Protein AF-K2MTG8-F1 (afdb_monomer_lite)

pLDDT: mean 71.42, std 20.57, range [23.36, 95.5]

Radius of gyration: 28.72 Å; chains: 1; bounding box: 72×70×74 Å

Sequence (415 aa):
MRKWQQPMRSLLEKTDEVSDVPDGKNIKYILRGTRTLRLIVNLASEGDRHGVARARGAHIEDLPVTLDLKVLSFAVTTEERFLEMAEALKELTDVGLNTKWAVDEKLLILVIDLSEGPKMSGEHAPGQAFVLASIRANSQLGKSGFHVSMKLHSIGGKIWPSLPSPRGASEATEDVSSAVNVARMLDYSPSISPPRMTDIHGMHSEMIRLDEFITLDVTNAPLVRLRLNLEGKDGQLLGFTGDILSGIGISLKVQVYKKTDSPPALRHPGKMENIHVYKEELPTGEDFLVVEFDASKGNLDVSGKPRRNISNATRLCVNRRYVVDFTATGPIDMLPTFMEVYQSVVNYLGMTRNLLLSLNMPAVRDAVGREFPRCKMSRELKNLIWEAVRLYIVRNYVPHEIYEVSKPPVTLRVE

Organism: NCBI:txid85056

Foldseek 3Di:
DDDDDDDDDDPPPDPPFWADFVVKDQWIWGCDFVFKIKIKGQQPDDDPPQWRIFDDQTDDPPFQKGKGKTKGFPDDADQVNLVVLQVVFVDFDDAWAQWTWGRHRRMIMIMGGCPCVQVVLAVDDAFDKDWRIWGPFQCDSPPHRMGMTMTMIGGHPDDGDDGPDPDDDDDDFDDDDDDDDDDDPPPDDPPPDPDPPPPPDDDDPDFDDPDPFWTWDCNPPVKIKIKGQCPPVEQHKDWDWDADDPAKTKTKIKGFHHPVDFDPDDPDDKDWDQWDWAWDQDPVRGIIIMIIGRLVAFDPDPPDDQKTWRTWIAQDQYPRGMGMTMTIIHHSADADDLVLLLVQLCVVQVPDPPCVVPPDLSVLLVSSCVVRVSHRSDPVNSVSNVVSNVVVCCVPPPPCVVVPPDDDDPPPDDD

Secondary structure (DSSP, 8-state):
----PPP-------GGG-EEPTT-BS-EEEESSTTEEEEEEETT---GGGEEEEEEEEE-TTSSEEEEEEEEE-SPPPHHHHHHHHHHT-S-EEEETTEEEEEETTEEEEEEE-TTHHHHHHHSPTT-EEEEEEEEEEEE-TTSSEEEEEEEEEETTPPPPP---SS---------PPP-------------PPPPS--S-S----PEE-SSSEEEE-TTTTEEEEEEE-TT-TTPEEEEEEEETTTEEEEEEEEEPPTT-PPPPPSSPPPEES-EEEEEE-TTS-EEEEEEEETT-----TT--S--EEEEEEEEEETTTEEEEEEEE--SS-PP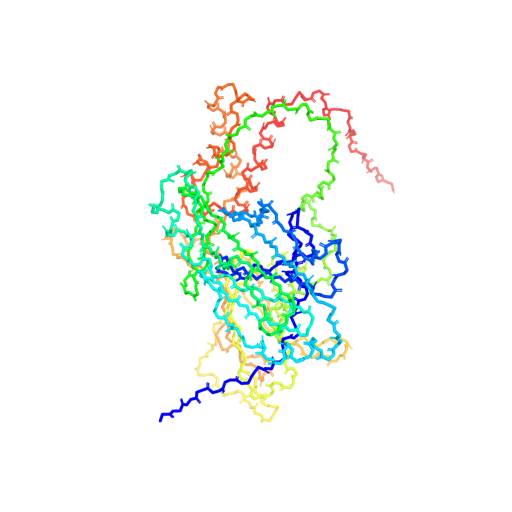PHHHHHHHHHHHHHT-TTHHHH--HHHHHHHHHHH-TTS---HHHHHHHHHHHHHHHHHHHS-GGGTSSS---------

Structure (mmCIF, N/CA/C/O backbone):
data_AF-K2MTG8-F1
#
_entry.id   AF-K2MTG8-F1
#
loop_
_atom_site.group_PDB
_atom_site.id
_atom_site.type_symbol
_atom_site.label_atom_id
_atom_site.label_alt_id
_atom_site.label_comp_id
_atom_site.label_asym_id
_atom_site.label_entity_id
_atom_site.label_seq_id
_atom_site.pdbx_PDB_ins_code
_atom_site.Cartn_x
_atom_site.Cartn_y
_atom_site.Cartn_z
_atom_site.occupancy
_atom_site.B_iso_or_equiv
_atom_site.auth_seq_id
_atom_site.auth_comp_id
_atom_site.auth_asym_id
_atom_site.auth_atom_id
_atom_site.pdbx_PDB_model_num
ATOM 1 N N . MET A 1 1 ? -25.142 -25.926 15.031 1.00 32.97 1 MET A N 1
ATOM 2 C CA . MET A 1 1 ? -24.680 -25.298 13.773 1.00 32.97 1 MET A CA 1
ATOM 3 C C . MET A 1 1 ? -25.005 -23.811 13.829 1.00 32.97 1 MET A C 1
ATOM 5 O O . MET A 1 1 ? -26.163 -23.448 13.686 1.00 32.97 1 MET A O 1
ATOM 9 N N . ARG A 1 2 ? -24.028 -22.962 14.174 1.00 27.69 2 ARG A N 1
ATOM 10 C CA . ARG A 1 2 ? -24.230 -21.512 14.335 1.00 27.69 2 ARG A CA 1
ATOM 11 C C . ARG A 1 2 ? -23.823 -20.802 13.045 1.00 27.69 2 ARG A C 1
ATOM 13 O O . ARG A 1 2 ? -22.655 -20.844 12.671 1.00 27.69 2 ARG A O 1
ATOM 20 N N . LYS A 1 3 ? -24.803 -20.190 12.376 1.00 27.88 3 LYS A N 1
ATOM 21 C CA . LYS A 1 3 ? -24.599 -19.227 11.290 1.00 27.88 3 LYS A CA 1
ATOM 22 C C . LYS A 1 3 ? -24.021 -17.952 11.904 1.00 27.88 3 LYS A C 1
ATOM 24 O O . LYS A 1 3 ? -24.641 -17.369 12.788 1.00 27.88 3 LYS A O 1
ATOM 29 N N . TRP A 1 4 ? -22.833 -17.553 11.466 1.00 26.19 4 TRP A N 1
ATOM 30 C CA . TRP A 1 4 ? -22.267 -16.249 11.789 1.00 26.19 4 TRP A CA 1
ATOM 31 C C . TRP A 1 4 ? -22.935 -15.207 10.892 1.00 26.19 4 TRP A C 1
ATOM 33 O O . TRP A 1 4 ? -22.625 -15.110 9.711 1.00 26.19 4 TRP A O 1
ATOM 43 N N . GLN A 1 5 ? -23.887 -14.464 11.452 1.00 29.64 5 GLN A N 1
ATOM 44 C CA . GLN A 1 5 ? -24.275 -13.154 10.940 1.00 29.64 5 GLN A CA 1
ATOM 45 C C . GLN A 1 5 ? -23.275 -12.140 11.503 1.00 29.64 5 GLN A C 1
ATOM 47 O O . GLN A 1 5 ? -23.183 -11.982 12.720 1.00 29.64 5 GLN A O 1
ATOM 52 N N . GLN A 1 6 ? -22.518 -11.470 10.637 1.00 28.89 6 GLN A N 1
ATOM 53 C CA . GLN A 1 6 ? -21.844 -10.224 10.998 1.00 28.89 6 GLN A CA 1
ATOM 54 C C . GLN A 1 6 ? -22.704 -9.054 10.502 1.00 28.89 6 GLN A C 1
ATOM 56 O O . GLN A 1 6 ? -22.986 -8.990 9.306 1.00 28.89 6 GLN A O 1
ATOM 61 N N . PRO A 1 7 ? -23.135 -8.132 11.382 1.00 28.75 7 PRO A N 1
ATOM 62 C CA . PRO A 1 7 ? -23.781 -6.897 10.964 1.00 28.75 7 PRO A CA 1
ATOM 63 C C . PRO A 1 7 ? -22.718 -5.914 10.457 1.00 28.75 7 PRO A C 1
ATOM 65 O O . PRO A 1 7 ? -21.753 -5.625 11.167 1.00 28.75 7 PRO A O 1
ATOM 68 N N . MET A 1 8 ? -22.909 -5.374 9.250 1.00 30.92 8 MET A N 1
ATOM 69 C CA . MET A 1 8 ? -22.117 -4.250 8.748 1.00 30.92 8 MET A CA 1
ATOM 70 C C . MET A 1 8 ? -22.361 -3.019 9.627 1.00 30.92 8 MET A C 1
ATOM 72 O O . MET A 1 8 ? -23.457 -2.460 9.642 1.00 30.92 8 MET A O 1
ATOM 76 N N . ARG A 1 9 ? -21.327 -2.576 10.343 1.00 28.61 9 ARG A N 1
ATOM 77 C CA . ARG A 1 9 ? -21.259 -1.219 10.890 1.00 28.61 9 ARG A CA 1
ATOM 78 C C . ARG A 1 9 ? -20.528 -0.321 9.891 1.00 28.61 9 ARG A C 1
ATOM 80 O O . ARG A 1 9 ? -19.375 -0.580 9.569 1.00 28.61 9 ARG A O 1
ATOM 87 N N . SER A 1 10 ? -21.258 0.690 9.418 1.00 32.44 10 SER A N 1
ATOM 88 C CA . SER A 1 10 ? -20.819 1.983 8.866 1.00 32.44 10 SER A CA 1
ATOM 89 C C . SER A 1 10 ? -19.457 2.023 8.157 1.00 32.44 10 SER A C 1
ATOM 91 O O . SER A 1 10 ? -18.446 2.413 8.741 1.00 32.44 10 SER A O 1
ATOM 93 N N . LEU A 1 11 ? -19.462 1.723 6.859 1.00 33.94 11 LEU A N 1
ATOM 94 C CA . LEU A 1 11 ? -18.416 2.134 5.924 1.00 33.94 11 LEU A CA 1
ATOM 95 C C . LEU A 1 11 ? -18.686 3.583 5.488 1.00 33.94 11 LEU A C 1
ATOM 97 O O . LEU A 1 11 ? -19.165 3.842 4.393 1.00 33.94 11 LEU A O 1
ATOM 101 N N . LEU A 1 12 ? -18.365 4.541 6.360 1.00 34.72 12 LEU A N 1
ATOM 102 C CA . LEU A 1 12 ? -17.874 5.829 5.871 1.00 34.72 12 LEU A CA 1
ATOM 103 C C . LEU A 1 12 ? -16.455 5.549 5.363 1.00 34.72 12 LEU A C 1
ATOM 105 O O . LEU A 1 12 ? -15.483 5.566 6.119 1.00 34.72 12 LEU A O 1
ATOM 109 N N . GLU A 1 13 ? -16.375 5.128 4.101 1.00 39.09 13 GLU A N 1
ATOM 110 C CA . GLU A 1 13 ? -15.121 4.905 3.392 1.00 39.09 13 GLU A CA 1
ATOM 111 C C . GLU A 1 13 ? -14.328 6.212 3.381 1.00 39.09 13 GLU A C 1
ATOM 113 O O . GLU A 1 13 ? -14.810 7.237 2.903 1.00 39.09 13 GLU A O 1
ATOM 118 N N . LYS A 1 14 ? -13.107 6.172 3.929 1.00 32.16 14 LYS A N 1
ATOM 119 C CA . LYS A 1 14 ? -12.112 7.227 3.726 1.00 32.16 14 LYS A CA 1
ATOM 120 C C . LYS A 1 14 ? -12.023 7.509 2.226 1.00 32.16 14 LYS A C 1
ATOM 122 O O . LYS A 1 14 ? -11.720 6.617 1.439 1.00 32.16 14 LYS A O 1
ATOM 127 N N . THR A 1 15 ? -12.290 8.751 1.861 1.00 38.19 15 THR A N 1
ATOM 128 C CA . THR A 1 15 ? -12.364 9.304 0.503 1.00 38.19 15 THR A CA 1
ATOM 129 C C . THR A 1 15 ? -11.023 9.372 -0.243 1.00 38.19 15 THR A C 1
ATOM 131 O O . THR A 1 15 ? -10.968 9.967 -1.314 1.00 38.19 15 THR A O 1
ATOM 134 N N . ASP A 1 16 ? -9.957 8.756 0.276 1.00 37.62 16 ASP A N 1
ATOM 135 C CA . ASP A 1 16 ? -8.578 8.987 -0.181 1.00 37.62 16 ASP A CA 1
ATOM 136 C C . ASP A 1 16 ? -8.072 7.996 -1.255 1.00 37.62 16 ASP A C 1
ATOM 138 O O . ASP A 1 16 ? -6.974 8.177 -1.769 1.00 37.62 16 ASP A O 1
ATOM 142 N N . GLU A 1 17 ? -8.847 6.972 -1.643 1.00 57.72 17 GLU A N 1
ATOM 143 C CA . GLU A 1 17 ? -8.417 5.935 -2.616 1.00 57.72 17 GLU A CA 1
ATOM 144 C C . GLU A 1 17 ? -9.326 5.819 -3.858 1.00 57.72 17 GLU A C 1
ATOM 146 O O . GLU A 1 17 ? -9.424 4.753 -4.466 1.00 57.72 17 GLU A O 1
ATOM 151 N N . VAL A 1 18 ? -10.057 6.874 -4.226 1.00 70.56 18 VAL A N 1
ATOM 152 C CA . VAL A 1 18 ? -10.942 6.844 -5.403 1.00 70.56 18 VAL A CA 1
ATOM 153 C C . VAL A 1 18 ? -10.295 7.593 -6.564 1.00 70.56 18 VAL A C 1
ATOM 155 O O . VAL A 1 18 ? -10.189 8.817 -6.529 1.00 70.56 18 VAL A O 1
ATOM 158 N N . SER A 1 19 ? -9.928 6.866 -7.616 1.00 79.06 19 SER A N 1
ATOM 159 C CA . SER A 1 19 ? -9.302 7.417 -8.823 1.00 79.06 19 SER A CA 1
ATOM 160 C C . SER A 1 19 ? -10.253 7.356 -10.017 1.00 79.06 19 SER A C 1
ATOM 162 O O . SER A 1 19 ? -11.092 6.461 -10.120 1.00 79.06 19 SER A O 1
ATOM 164 N N . ASP A 1 20 ? -10.152 8.313 -10.935 1.00 81.81 20 ASP A N 1
ATOM 165 C CA . ASP A 1 20 ? -10.918 8.283 -12.182 1.00 81.81 20 ASP A CA 1
ATOM 166 C C . ASP A 1 20 ? -10.275 7.305 -13.173 1.00 81.81 20 ASP A C 1
ATOM 168 O O . ASP A 1 20 ? -9.052 7.265 -13.306 1.00 81.81 20 ASP A O 1
ATOM 172 N N . VAL A 1 21 ? -11.085 6.518 -13.889 1.00 80.50 21 VAL A N 1
ATOM 173 C CA . VAL A 1 21 ? -10.564 5.652 -14.957 1.00 80.50 21 VAL A CA 1
ATOM 174 C C . VAL A 1 21 ? -10.077 6.532 -16.120 1.00 80.50 21 VAL A C 1
ATOM 176 O O . VAL A 1 21 ? -10.893 7.274 -16.676 1.00 80.50 21 VAL A O 1
ATOM 179 N N . PRO A 1 22 ? -8.798 6.437 -16.537 1.00 72.44 22 PRO A N 1
ATOM 180 C CA . PRO A 1 22 ? -8.276 7.171 -17.689 1.00 72.44 22 PRO A CA 1
ATOM 181 C C . PRO A 1 22 ? -9.118 6.909 -18.941 1.00 72.44 22 PRO A C 1
ATOM 183 O O . PRO A 1 22 ? -9.467 5.764 -19.231 1.00 72.44 22 PRO A O 1
ATOM 186 N N . ASP A 1 23 ? -9.482 7.970 -19.663 1.00 74.75 23 ASP A N 1
ATOM 187 C CA . ASP A 1 23 ? -10.338 7.918 -20.861 1.00 74.75 23 ASP A CA 1
ATOM 188 C C . ASP A 1 23 ? -11.734 7.282 -20.644 1.00 74.75 23 ASP A C 1
ATOM 190 O O . ASP A 1 23 ? -12.472 7.004 -21.599 1.00 74.75 23 ASP A O 1
ATOM 194 N N . GLY A 1 24 ? -12.131 7.066 -19.384 1.00 78.56 24 GLY A N 1
ATOM 195 C CA . GLY A 1 24 ? -13.445 6.588 -18.975 1.00 78.56 24 GLY A CA 1
ATOM 196 C C . GLY A 1 24 ? -14.407 7.739 -18.671 1.00 78.56 24 GLY A C 1
ATOM 197 O O . GLY A 1 24 ? -14.080 8.682 -17.958 1.00 78.56 24 GLY A O 1
ATOM 198 N N . LYS A 1 25 ? -15.644 7.657 -19.170 1.00 85.50 25 LYS A N 1
ATOM 199 C CA . LYS A 1 25 ? -16.733 8.574 -18.800 1.00 85.50 25 LYS A CA 1
ATOM 200 C C . LYS A 1 25 ? -17.528 7.980 -17.644 1.00 85.50 25 LYS A C 1
ATOM 202 O O . LYS A 1 25 ? -18.129 6.919 -17.820 1.00 85.50 25 LYS A O 1
ATOM 207 N N . ASN A 1 26 ? -17.594 8.714 -16.529 1.00 85.88 26 ASN A N 1
ATOM 208 C CA . ASN A 1 26 ? -18.407 8.389 -15.352 1.00 85.88 26 ASN A CA 1
ATOM 209 C C . ASN A 1 26 ? -18.068 7.016 -14.730 1.00 85.88 26 ASN A C 1
ATOM 211 O O . ASN A 1 26 ? -18.945 6.223 -14.385 1.00 85.88 26 ASN A O 1
ATOM 215 N N . ILE A 1 27 ? -16.771 6.714 -14.641 1.00 85.88 27 ILE A N 1
ATOM 216 C CA . ILE A 1 27 ? -16.262 5.490 -14.023 1.00 85.88 27 ILE A CA 1
ATOM 217 C C . ILE A 1 27 ? -15.105 5.883 -13.119 1.00 85.88 27 ILE A C 1
ATOM 219 O O . ILE A 1 27 ? -14.110 6.440 -13.579 1.00 85.88 27 ILE A O 1
ATOM 223 N N . LYS A 1 28 ? -15.242 5.555 -11.842 1.00 88.50 28 LYS A N 1
ATOM 224 C CA . LYS A 1 28 ? -14.166 5.632 -10.862 1.00 88.50 28 LYS A CA 1
ATOM 225 C C . LYS A 1 28 ? -13.717 4.232 -10.500 1.00 88.50 28 LYS A C 1
ATOM 227 O O . LYS A 1 28 ? -14.471 3.276 -10.687 1.00 88.50 28 LYS A O 1
ATOM 232 N N . TYR A 1 29 ? -12.516 4.096 -9.975 1.00 86.62 29 TYR A N 1
ATOM 233 C CA . TYR A 1 29 ? -12.025 2.829 -9.481 1.00 86.62 29 TYR A CA 1
ATOM 234 C C . TYR A 1 29 ? -11.304 2.978 -8.144 1.00 86.62 29 TYR A C 1
ATOM 236 O O . TYR A 1 29 ? -10.823 4.050 -7.787 1.00 86.62 29 TYR A O 1
ATOM 244 N N . ILE A 1 30 ? -11.277 1.876 -7.402 1.00 83.94 30 ILE A N 1
ATOM 245 C CA . ILE A 1 30 ? -10.512 1.695 -6.172 1.00 83.94 30 ILE A CA 1
ATOM 246 C C . ILE A 1 30 ? -9.757 0.376 -6.318 1.00 83.94 30 ILE A C 1
ATOM 248 O O . ILE A 1 30 ? -10.371 -0.663 -6.588 1.00 83.94 30 ILE A O 1
ATOM 252 N N . LEU A 1 31 ? -8.444 0.400 -6.108 1.00 76.88 31 LEU A N 1
ATOM 253 C CA . LEU A 1 31 ? -7.596 -0.789 -6.100 1.00 76.88 31 LEU A CA 1
ATOM 254 C C . LEU A 1 31 ? -7.125 -1.068 -4.663 1.00 76.88 31 LEU A C 1
ATOM 256 O O . LEU A 1 31 ? -6.184 -0.448 -4.179 1.00 76.88 31 LEU A O 1
ATOM 260 N N . ARG A 1 32 ? -7.790 -1.989 -3.948 1.00 63.16 32 ARG A N 1
ATOM 261 C CA . ARG A 1 32 ? -7.486 -2.281 -2.528 1.00 63.16 32 ARG A CA 1
ATOM 262 C C . ARG A 1 32 ? -6.643 -3.529 -2.368 1.00 63.16 32 ARG A C 1
ATOM 264 O O . ARG A 1 32 ? -7.177 -4.640 -2.324 1.00 63.16 32 ARG A O 1
ATOM 271 N N . GLY A 1 33 ? -5.328 -3.344 -2.261 1.00 56.94 33 GLY A N 1
ATOM 272 C CA . GLY A 1 33 ? -4.390 -4.440 -2.479 1.00 56.94 33 GLY A CA 1
ATOM 273 C C . GLY A 1 33 ? -4.534 -4.929 -3.922 1.00 56.94 33 GLY A C 1
ATOM 274 O O . GLY A 1 33 ? -5.618 -4.946 -4.497 1.00 56.94 33 GLY A O 1
ATOM 275 N N . THR A 1 34 ? -3.458 -5.329 -4.576 1.00 60.44 34 THR A N 1
ATOM 276 C CA . THR A 1 34 ? -3.460 -5.576 -6.034 1.00 60.44 34 THR A CA 1
ATOM 277 C C . THR A 1 34 ? -4.328 -6.775 -6.498 1.00 60.44 34 THR A C 1
ATOM 279 O O . THR A 1 34 ? -4.226 -7.216 -7.636 1.00 60.44 34 THR A O 1
ATOM 282 N N . ARG A 1 35 ? -5.221 -7.300 -5.645 1.00 71.00 35 ARG A N 1
ATOM 283 C CA . ARG A 1 35 ? -6.114 -8.449 -5.863 1.00 71.00 35 ARG A CA 1
ATOM 284 C C . ARG A 1 35 ? -7.568 -8.084 -6.138 1.00 71.00 35 ARG A C 1
ATOM 286 O O . ARG A 1 35 ? -8.302 -8.930 -6.639 1.00 71.00 35 ARG A O 1
ATOM 293 N N . THR A 1 36 ? -8.021 -6.882 -5.788 1.00 83.56 36 THR A N 1
ATOM 294 C CA . THR A 1 36 ? -9.434 -6.522 -5.955 1.00 83.56 36 THR A CA 1
ATOM 295 C C . THR A 1 36 ? -9.571 -5.143 -6.564 1.00 83.56 36 THR A C 1
ATOM 297 O O . THR A 1 36 ? -9.224 -4.138 -5.945 1.00 83.56 36 THR A O 1
ATOM 300 N N . LEU A 1 37 ? -10.126 -5.113 -7.773 1.00 87.50 37 LEU A N 1
ATOM 301 C CA . LEU A 1 37 ? -10.473 -3.887 -8.473 1.00 87.50 37 LEU A CA 1
ATOM 302 C C . LEU A 1 37 ? -11.960 -3.614 -8.273 1.00 87.50 37 LEU A C 1
ATOM 304 O O . LEU A 1 37 ? -12.807 -4.415 -8.668 1.00 87.50 37 LEU A O 1
ATOM 308 N N . ARG A 1 38 ? -12.284 -2.480 -7.655 1.00 89.62 38 ARG A N 1
ATOM 309 C CA . ARG A 1 38 ? -13.662 -2.001 -7.539 1.00 89.62 38 ARG A CA 1
ATOM 310 C C . ARG A 1 38 ? -13.875 -0.897 -8.559 1.00 89.62 38 ARG A C 1
ATOM 312 O O . ARG A 1 38 ? -13.120 0.063 -8.556 1.00 89.62 38 ARG A O 1
ATOM 319 N N . LEU A 1 39 ? -14.891 -1.016 -9.405 1.00 90.06 39 LEU A N 1
ATOM 320 C CA . LEU A 1 39 ? -15.338 0.052 -10.296 1.00 90.06 39 LEU A CA 1
ATOM 321 C C . LEU A 1 39 ? -16.628 0.647 -9.740 1.00 90.06 39 LEU A C 1
ATOM 323 O O . LEU A 1 39 ? -17.534 -0.091 -9.360 1.00 90.06 39 LEU A O 1
ATOM 327 N N . ILE A 1 40 ? -16.712 1.969 -9.708 1.00 90.81 40 ILE A N 1
ATOM 328 C CA . ILE A 1 40 ? -17.852 2.722 -9.195 1.00 90.81 40 ILE A CA 1
ATOM 329 C C . ILE A 1 40 ? -18.409 3.562 -10.339 1.00 90.81 40 ILE A C 1
ATOM 331 O O . ILE A 1 40 ? -17.697 4.369 -10.938 1.00 90.81 40 ILE A O 1
ATOM 335 N N . VAL A 1 41 ? -19.689 3.371 -10.640 1.00 90.19 41 VAL A N 1
ATOM 336 C CA . VAL A 1 41 ? -20.408 4.100 -11.686 1.00 90.19 41 VAL A CA 1
ATOM 337 C C . VAL A 1 41 ? -21.593 4.822 -11.069 1.00 90.19 41 VAL A C 1
ATOM 339 O O . VAL A 1 41 ? -22.439 4.194 -10.435 1.00 90.19 41 VAL A O 1
ATOM 342 N N . ASN A 1 42 ? -21.693 6.132 -11.292 1.00 89.50 42 ASN A N 1
ATOM 343 C CA . ASN A 1 42 ? -22.862 6.892 -10.869 1.00 89.50 42 ASN A CA 1
ATOM 344 C C . ASN A 1 42 ? -24.007 6.707 -11.875 1.00 89.50 42 ASN A C 1
ATOM 346 O O . ASN A 1 42 ? -23.972 7.249 -12.980 1.00 89.50 42 ASN A O 1
ATOM 350 N N . LEU A 1 43 ? -25.040 5.960 -11.493 1.00 85.94 43 LEU A N 1
ATOM 351 C CA . LEU A 1 43 ? -26.188 5.661 -12.349 1.00 85.94 43 LEU A CA 1
ATOM 352 C C . LEU A 1 43 ? -27.104 6.870 -12.586 1.00 85.94 43 LEU A C 1
ATOM 354 O O . LEU A 1 43 ? -27.895 6.850 -13.527 1.00 85.94 43 LEU A O 1
ATOM 358 N N . ALA A 1 44 ? -26.993 7.916 -11.763 1.00 82.62 44 ALA A N 1
ATOM 359 C CA . ALA A 1 44 ? -27.755 9.154 -11.905 1.00 82.62 44 ALA A CA 1
ATOM 360 C C . ALA A 1 44 ? -27.094 10.178 -12.846 1.00 82.62 44 ALA A C 1
ATOM 362 O O . ALA A 1 44 ? -27.618 11.273 -13.021 1.00 82.62 44 ALA A O 1
ATOM 363 N N . SER A 1 45 ? -25.944 9.852 -13.445 1.00 78.25 45 SER A N 1
ATOM 364 C CA . SER A 1 45 ? -25.280 10.747 -14.394 1.00 78.25 45 SER A CA 1
ATOM 365 C C . SER A 1 45 ? -26.088 10.886 -15.689 1.00 78.25 45 SER A C 1
ATOM 367 O O . SER A 1 45 ? -26.413 9.893 -16.347 1.00 78.25 45 SER A O 1
ATOM 369 N N . GLU A 1 46 ? -26.375 12.129 -16.077 1.00 65.62 46 GLU A N 1
ATOM 370 C CA . GLU A 1 46 ? -27.005 12.460 -17.355 1.00 65.62 46 GLU A CA 1
ATOM 371 C C . GLU A 1 46 ? -25.986 12.311 -18.493 1.00 65.62 46 GLU A C 1
ATOM 373 O O . GLU A 1 46 ? -25.159 13.182 -18.768 1.00 65.62 46 GLU A O 1
ATOM 378 N N . GLY A 1 47 ? -25.996 11.147 -19.135 1.00 58.75 47 GLY A N 1
ATOM 379 C CA . GLY A 1 47 ? -25.156 10.864 -20.291 1.00 58.75 47 GLY A CA 1
ATOM 380 C C . GLY A 1 47 ? -25.859 11.096 -21.630 1.00 58.75 47 GLY A C 1
ATOM 381 O O . GLY A 1 47 ? -27.080 11.009 -21.743 1.00 58.75 47 GLY A O 1
ATOM 382 N N . ASP A 1 48 ? -25.076 11.313 -22.690 1.00 59.06 48 ASP A N 1
ATOM 383 C CA . ASP A 1 48 ? -25.590 11.406 -24.058 1.00 59.06 48 ASP A CA 1
ATOM 384 C C . ASP A 1 48 ? -26.171 10.068 -24.536 1.00 59.06 48 ASP A C 1
ATOM 386 O O . ASP A 1 48 ? -25.528 9.019 -24.426 1.00 59.06 48 ASP A O 1
ATOM 390 N N . ARG A 1 49 ? -27.366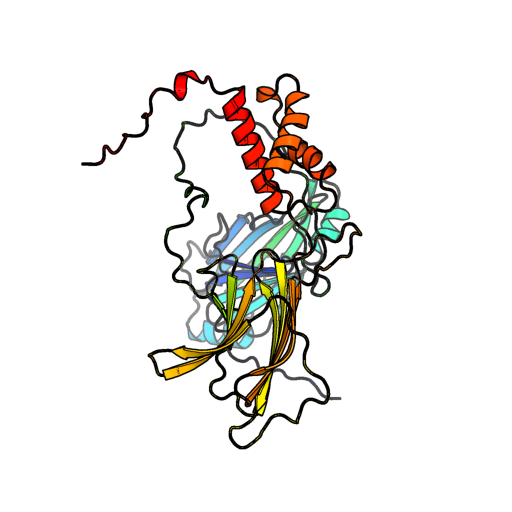 10.114 -25.145 1.00 60.78 49 ARG A N 1
ATOM 391 C CA . ARG A 1 49 ? -27.983 9.007 -25.906 1.00 60.78 49 ARG A CA 1
ATOM 392 C C . ARG A 1 49 ? -27.922 7.656 -25.179 1.00 60.78 49 ARG A C 1
ATOM 394 O O . ARG A 1 49 ? -27.360 6.693 -25.703 1.00 60.78 49 ARG A O 1
ATOM 401 N N . HIS A 1 50 ? -28.509 7.593 -23.983 1.00 68.50 50 HIS A N 1
ATOM 402 C CA . HIS A 1 50 ? -28.612 6.388 -23.142 1.00 68.50 50 HIS A CA 1
ATOM 403 C C . HIS A 1 50 ? -27.300 5.910 -22.498 1.00 68.50 50 HIS A C 1
ATOM 405 O O . HIS A 1 50 ? -27.330 4.943 -21.742 1.00 68.50 50 HIS A O 1
ATOM 411 N N . GLY A 1 51 ? -26.151 6.535 -22.773 1.00 79.44 51 GLY A N 1
ATOM 412 C CA . GLY A 1 51 ? -24.850 6.103 -22.260 1.00 79.44 51 GLY A CA 1
ATOM 413 C C . GLY A 1 51 ? -24.522 6.684 -20.889 1.00 79.44 51 GLY A C 1
ATOM 414 O O . GLY A 1 51 ? -23.980 7.779 -20.815 1.00 79.44 51 GLY A O 1
ATOM 415 N N . VAL A 1 52 ? -24.779 5.923 -19.826 1.00 85.25 52 VAL A N 1
ATOM 416 C CA . VAL A 1 52 ? -24.523 6.316 -18.428 1.00 85.25 52 VAL A CA 1
ATOM 417 C C . VAL A 1 52 ? -23.030 6.298 -18.110 1.00 85.25 52 VAL A C 1
ATOM 419 O O . VAL A 1 52 ? -22.520 7.215 -17.476 1.00 85.25 52 VAL A O 1
ATOM 422 N N . ALA A 1 53 ? -22.312 5.271 -18.570 1.00 88.31 53 ALA A N 1
ATOM 423 C CA . ALA A 1 53 ? -20.868 5.160 -18.388 1.00 88.31 53 ALA A CA 1
ATOM 424 C C . ALA A 1 53 ? -20.212 4.404 -19.540 1.00 88.31 53 ALA A C 1
ATOM 426 O O . ALA A 1 53 ? -20.815 3.501 -20.138 1.00 88.31 53 ALA A O 1
ATOM 427 N N . ARG A 1 54 ? -18.970 4.775 -19.865 1.00 90.31 54 ARG A N 1
ATOM 428 C CA . ARG A 1 54 ? -18.226 4.167 -20.972 1.00 90.31 54 ARG A CA 1
ATOM 429 C C . ARG A 1 54 ? -16.719 4.214 -20.746 1.00 90.31 54 ARG A C 1
ATOM 431 O O . ARG A 1 54 ? -16.176 5.293 -20.569 1.00 90.31 54 ARG A O 1
ATOM 438 N N . ALA A 1 55 ? -16.060 3.071 -20.873 1.00 89.75 55 ALA A N 1
ATOM 439 C CA . ALA A 1 55 ? -14.616 2.935 -21.049 1.00 89.75 55 ALA A CA 1
ATOM 440 C C . ALA A 1 55 ? -14.361 2.017 -22.249 1.00 89.75 55 ALA A C 1
ATOM 442 O O . ALA A 1 55 ? -15.112 1.060 -22.463 1.00 89.75 55 ALA A O 1
ATOM 443 N N . ARG A 1 56 ? -13.343 2.327 -23.054 1.00 88.38 56 ARG A N 1
ATOM 444 C CA . ARG A 1 56 ? -12.950 1.502 -24.201 1.00 88.38 56 ARG A CA 1
ATOM 445 C C . ARG A 1 56 ? -11.441 1.319 -24.204 1.00 88.38 56 ARG A C 1
ATOM 447 O O . ARG A 1 56 ? -10.729 2.275 -24.481 1.00 88.38 56 ARG A O 1
ATOM 454 N N . GLY A 1 57 ? -10.983 0.106 -23.919 1.00 84.38 57 GLY A N 1
ATOM 455 C CA . GLY A 1 57 ? -9.566 -0.212 -23.785 1.00 84.38 57 GLY A CA 1
ATOM 456 C C . GLY A 1 57 ? -8.853 0.621 -22.717 1.00 84.38 57 GLY A C 1
ATOM 457 O O . GLY A 1 57 ? -7.665 0.880 -22.867 1.00 84.38 57 GLY A O 1
ATOM 458 N N . ALA A 1 58 ? -9.564 1.067 -21.677 1.00 86.38 58 ALA A N 1
ATOM 459 C CA . ALA A 1 58 ? -8.997 1.947 -20.662 1.00 86.38 58 ALA A CA 1
ATOM 460 C C . ALA A 1 58 ? -7.976 1.196 -19.802 1.00 86.38 58 ALA A C 1
ATOM 462 O O . ALA A 1 58 ? -8.253 0.095 -19.323 1.00 86.38 58 ALA A O 1
ATOM 463 N N . HIS A 1 59 ? -6.807 1.791 -19.600 1.00 84.19 59 HIS A N 1
ATOM 464 C CA . HIS A 1 59 ? -5.778 1.235 -18.729 1.00 84.19 59 HIS A CA 1
ATOM 465 C C . HIS A 1 59 ? -6.096 1.538 -17.262 1.00 84.19 59 HIS A C 1
ATOM 467 O O . HIS A 1 59 ? -6.596 2.616 -16.947 1.00 84.19 59 HIS A O 1
ATOM 473 N N . ILE A 1 60 ? -5.809 0.588 -16.371 1.00 82.19 60 ILE A N 1
ATOM 474 C CA . ILE A 1 60 ? -5.983 0.754 -14.924 1.00 82.19 60 ILE A CA 1
ATOM 475 C C . ILE A 1 60 ? -4.599 0.723 -14.279 1.00 82.19 60 ILE A C 1
ATOM 477 O O . ILE A 1 60 ? -4.044 -0.353 -14.075 1.00 82.19 60 ILE A O 1
ATOM 481 N N . GLU A 1 61 ? -4.058 1.902 -13.969 1.00 77.50 61 GLU A N 1
ATOM 482 C CA . GLU A 1 61 ? -2.728 2.066 -13.357 1.00 77.50 61 GLU A CA 1
ATOM 483 C C . GLU A 1 61 ? -1.640 1.234 -14.065 1.00 77.50 61 GLU A C 1
ATOM 485 O O . GLU A 1 61 ? -1.616 1.149 -15.294 1.00 77.50 61 GLU A O 1
ATOM 490 N N . ASP A 1 62 ? -0.758 0.609 -13.284 1.00 70.69 62 ASP A N 1
ATOM 491 C CA . ASP A 1 62 ? 0.317 -0.272 -13.737 1.00 70.69 62 ASP A CA 1
ATOM 492 C C . ASP A 1 62 ? -0.144 -1.732 -13.923 1.00 70.69 62 ASP A C 1
ATOM 494 O O . ASP A 1 62 ? 0.671 -2.624 -14.180 1.00 70.69 62 ASP A O 1
ATOM 498 N N . LEU A 1 63 ? -1.445 -2.024 -13.786 1.00 82.00 63 LEU A N 1
ATOM 499 C CA . LEU A 1 63 ? -1.944 -3.376 -14.019 1.00 82.00 63 LEU A CA 1
ATOM 500 C C . LEU A 1 63 ? -1.866 -3.705 -15.519 1.00 82.00 63 LEU A C 1
ATOM 502 O O . LEU A 1 63 ? -2.259 -2.889 -16.357 1.00 82.00 63 LEU A O 1
ATOM 506 N N . PRO A 1 64 ? -1.444 -4.928 -15.901 1.00 85.12 64 PRO A N 1
ATOM 507 C CA . PRO A 1 64 ? -1.410 -5.365 -17.296 1.00 85.12 64 PRO A CA 1
ATOM 508 C C . PRO A 1 64 ? -2.819 -5.738 -17.787 1.00 85.12 64 PRO A C 1
ATOM 510 O O . PRO A 1 64 ? -3.057 -6.853 -18.266 1.00 85.12 64 PRO A O 1
ATOM 513 N N . VAL A 1 65 ? -3.772 -4.817 -17.628 1.00 88.75 65 VAL A N 1
ATOM 514 C CA . VAL A 1 65 ? -5.180 -4.993 -17.973 1.00 88.75 65 VAL A CA 1
ATOM 515 C C . VAL A 1 65 ? -5.731 -3.805 -18.753 1.00 88.75 65 VAL A C 1
ATOM 517 O O . VAL A 1 65 ? -5.295 -2.666 -18.590 1.00 88.75 65 VAL A O 1
ATOM 520 N N . THR A 1 66 ? -6.726 -4.079 -19.590 1.00 90.88 66 THR A N 1
ATOM 521 C CA . THR A 1 66 ? -7.515 -3.061 -20.285 1.00 90.88 66 THR A CA 1
ATOM 522 C C . THR A 1 66 ? -9.002 -3.302 -20.068 1.00 90.88 66 THR A C 1
ATOM 524 O O . THR A 1 66 ? -9.496 -4.428 -20.165 1.00 90.88 66 THR A O 1
ATOM 527 N N . LEU A 1 67 ? -9.723 -2.233 -19.742 1.00 92.19 67 LEU A N 1
ATOM 528 C CA . LEU A 1 67 ? -11.137 -2.248 -19.402 1.00 92.19 67 LEU A CA 1
ATOM 529 C C . LEU A 1 67 ? -11.989 -1.766 -20.578 1.00 92.19 67 LEU A C 1
ATOM 531 O O . LEU A 1 67 ? -11.885 -0.622 -21.027 1.00 92.19 67 LEU A O 1
ATOM 535 N N . ASP A 1 68 ? -12.917 -2.619 -20.993 1.00 92.75 68 ASP A N 1
ATOM 536 C CA . ASP A 1 68 ? -14.081 -2.247 -21.785 1.00 92.75 68 ASP A CA 1
ATOM 537 C C . ASP A 1 68 ? -15.317 -2.298 -20.884 1.00 92.75 68 ASP A C 1
ATOM 539 O O . ASP A 1 68 ? -15.750 -3.375 -20.474 1.00 92.75 68 ASP A O 1
ATOM 543 N N . LEU A 1 69 ? -15.911 -1.142 -20.583 1.00 93.00 69 LEU A N 1
ATOM 544 C CA . LEU A 1 69 ? -17.128 -1.036 -19.773 1.00 93.00 69 LEU A CA 1
ATOM 545 C C . LEU A 1 69 ? -18.165 -0.184 -20.497 1.00 93.00 69 LEU A C 1
ATOM 547 O O . LEU A 1 69 ? -17.863 0.885 -21.025 1.00 93.00 69 LEU A O 1
ATOM 551 N N . LYS A 1 70 ? -19.414 -0.640 -20.492 1.00 92.69 70 LYS A N 1
ATOM 552 C CA . LYS A 1 70 ? -20.553 0.105 -21.018 1.00 92.69 70 LYS A CA 1
ATOM 553 C C . LYS A 1 70 ? -21.748 -0.069 -20.094 1.00 92.69 70 LYS A C 1
ATOM 555 O O . LYS A 1 70 ? -22.201 -1.193 -19.886 1.00 92.69 70 LYS A O 1
ATOM 560 N N . VAL A 1 71 ? -22.275 1.046 -19.598 1.00 91.00 71 VAL A N 1
ATOM 561 C CA . VAL A 1 71 ? -23.536 1.095 -18.852 1.00 91.00 71 VAL A CA 1
ATOM 562 C C . VAL A 1 71 ? -24.526 1.928 -19.649 1.00 91.00 71 VAL A C 1
ATOM 564 O O . VAL A 1 71 ? -24.249 3.077 -19.999 1.00 91.00 71 VAL A O 1
ATOM 567 N N . LEU A 1 72 ? -25.662 1.323 -19.977 1.00 90.62 72 LEU A N 1
ATOM 568 C CA . LEU A 1 72 ? -26.743 1.934 -20.739 1.00 90.62 72 LEU A CA 1
ATOM 569 C C . LEU A 1 72 ? -27.998 2.059 -19.886 1.00 90.62 72 LEU A C 1
ATOM 571 O O . LEU A 1 72 ? -28.283 1.159 -19.103 1.00 90.62 72 LEU A O 1
ATOM 575 N N . SER A 1 73 ? -28.769 3.123 -20.096 1.00 88.81 73 SER A N 1
ATOM 576 C CA . SER A 1 73 ? -30.107 3.293 -19.532 1.00 88.81 73 SER A CA 1
ATOM 577 C C . SER A 1 73 ? -31.163 3.325 -20.633 1.00 88.81 73 SER A C 1
ATOM 579 O O . SER A 1 73 ? -31.152 4.207 -21.492 1.00 88.81 73 SER A O 1
ATOM 581 N N . PHE A 1 74 ? -32.095 2.376 -20.598 1.00 83.25 74 PHE A N 1
ATOM 582 C CA . PHE A 1 74 ? -33.199 2.275 -21.559 1.00 83.25 74 PHE A CA 1
ATOM 583 C C . PHE A 1 74 ? -34.546 2.743 -20.997 1.00 83.25 74 PHE A C 1
ATOM 585 O O . PHE A 1 74 ? -35.541 2.735 -21.717 1.00 83.25 74 PHE A O 1
ATOM 592 N N . ALA A 1 75 ? -34.592 3.164 -19.733 1.00 77.38 75 ALA A N 1
ATOM 593 C CA . ALA A 1 75 ? -35.797 3.686 -19.103 1.00 77.38 75 ALA A CA 1
ATOM 594 C C . ALA A 1 75 ? -35.466 4.895 -18.227 1.00 77.38 75 ALA A C 1
ATOM 596 O O . ALA A 1 75 ? -34.387 4.976 -17.644 1.00 77.38 75 ALA A O 1
ATOM 597 N N . VAL A 1 76 ? -36.419 5.819 -18.106 1.00 74.31 76 VAL A N 1
ATOM 598 C CA . VAL A 1 76 ? -36.335 6.887 -17.107 1.00 74.31 76 VAL A CA 1
ATOM 599 C C . VAL A 1 76 ? -36.475 6.248 -15.724 1.00 74.31 76 VAL A C 1
ATOM 601 O O . VAL A 1 76 ? -37.461 5.556 -15.452 1.00 74.31 76 VAL A O 1
ATOM 604 N N . THR A 1 77 ? -35.475 6.446 -14.868 1.00 76.19 77 THR A N 1
ATOM 605 C CA . THR A 1 77 ? -35.446 5.893 -13.509 1.00 76.19 77 THR A CA 1
ATOM 606 C C . THR A 1 77 ? -35.852 6.982 -12.520 1.00 76.19 77 THR A C 1
ATOM 608 O O . THR A 1 77 ? -35.182 8.007 -12.422 1.00 76.19 77 THR A O 1
ATOM 611 N N . THR A 1 78 ? -36.960 6.775 -11.806 1.00 80.38 78 THR A N 1
ATOM 612 C CA . THR A 1 78 ? -37.400 7.639 -10.699 1.00 80.38 78 THR A CA 1
ATOM 613 C C . THR A 1 78 ? -36.605 7.340 -9.427 1.00 80.38 78 THR A C 1
ATOM 615 O O . THR A 1 78 ? -35.987 6.280 -9.316 1.00 80.38 78 THR A O 1
ATOM 618 N N . GLU A 1 79 ? -36.631 8.241 -8.442 1.00 79.94 79 GLU A N 1
ATOM 619 C CA . GLU A 1 79 ? -35.945 8.011 -7.160 1.00 79.94 79 GLU A CA 1
ATOM 620 C C . GLU A 1 79 ? -36.444 6.755 -6.435 1.00 79.94 79 GLU A C 1
ATOM 622 O O . GLU A 1 79 ? -35.636 5.978 -5.932 1.00 79.94 79 GLU A O 1
ATOM 627 N N . GLU A 1 80 ? -37.752 6.492 -6.478 1.00 79.44 80 GLU A N 1
ATOM 628 C CA . GLU A 1 80 ? -38.364 5.275 -5.927 1.00 79.44 80 GLU A CA 1
ATOM 629 C C . GLU A 1 80 ? -37.765 4.005 -6.549 1.00 79.44 80 GLU A C 1
ATOM 631 O O . GLU A 1 80 ? -37.421 3.062 -5.841 1.00 79.44 80 GLU A O 1
ATOM 636 N N . ARG A 1 81 ? -37.527 4.004 -7.868 1.00 79.00 81 ARG A N 1
ATOM 637 C CA . ARG A 1 81 ? -36.897 2.868 -8.556 1.00 79.00 81 ARG A CA 1
ATOM 638 C C . ARG A 1 81 ? -35.414 2.707 -8.233 1.00 79.00 81 ARG A C 1
ATOM 640 O O . ARG A 1 81 ? -34.913 1.586 -8.302 1.00 79.00 81 ARG A O 1
ATOM 647 N N . PHE A 1 82 ? -34.704 3.787 -7.900 1.00 81.50 82 PHE A N 1
ATOM 648 C CA . PHE A 1 82 ? -33.331 3.687 -7.393 1.00 81.50 82 PHE A CA 1
ATOM 649 C C . PHE A 1 82 ? -33.300 3.031 -6.014 1.00 81.50 82 PHE A C 1
ATOM 651 O O . PHE A 1 82 ? -32.501 2.124 -5.804 1.00 81.50 82 PHE A O 1
ATOM 658 N N . LEU A 1 83 ? -34.203 3.434 -5.117 1.00 81.25 83 LEU A N 1
ATOM 659 C CA . LEU A 1 83 ? -34.342 2.850 -3.780 1.00 81.25 83 LEU A CA 1
ATOM 660 C C . LEU A 1 83 ? -34.688 1.357 -3.844 1.00 81.25 83 LEU A C 1
ATOM 662 O O . LEU A 1 83 ? -33.985 0.549 -3.243 1.00 81.25 83 LEU A O 1
ATOM 666 N N . GLU A 1 84 ? -35.693 0.976 -4.640 1.00 80.81 84 GLU A N 1
ATOM 667 C CA . GLU A 1 84 ? -36.065 -0.434 -4.842 1.00 80.81 84 GLU A CA 1
ATOM 668 C C . GLU A 1 84 ? -34.902 -1.267 -5.403 1.00 80.81 84 GLU A C 1
ATOM 670 O O . GLU A 1 84 ? -34.667 -2.401 -4.982 1.00 80.81 84 GLU A O 1
ATOM 675 N N . MET A 1 85 ? -34.152 -0.711 -6.359 1.00 81.94 85 MET A N 1
ATOM 676 C CA . MET A 1 85 ? -32.995 -1.375 -6.959 1.00 81.94 85 MET A CA 1
ATOM 677 C C . MET A 1 85 ? -31.840 -1.529 -5.963 1.00 81.94 85 MET A C 1
ATOM 679 O O . MET A 1 85 ? -31.237 -2.601 -5.915 1.00 81.94 85 MET A O 1
ATOM 683 N N . ALA A 1 86 ? -31.534 -0.491 -5.183 1.00 80.56 86 ALA A N 1
ATOM 684 C CA . ALA A 1 86 ? -30.492 -0.519 -4.161 1.00 80.56 86 ALA A CA 1
ATOM 685 C C . ALA A 1 86 ? -30.831 -1.506 -3.038 1.00 80.56 86 ALA A C 1
ATOM 687 O O . ALA A 1 86 ? -29.961 -2.237 -2.577 1.00 80.56 86 ALA A O 1
ATOM 688 N N . GLU A 1 87 ? -32.100 -1.596 -2.636 1.00 81.69 87 GLU A N 1
ATOM 689 C CA . GLU A 1 87 ? -32.544 -2.580 -1.650 1.00 81.69 87 GLU A CA 1
ATOM 690 C C . GLU A 1 87 ? -32.453 -4.012 -2.200 1.00 81.69 87 GLU A C 1
ATOM 692 O O . GLU A 1 87 ? -31.924 -4.903 -1.534 1.00 81.69 87 GLU A O 1
ATOM 697 N N . ALA A 1 88 ? -32.891 -4.229 -3.445 1.00 78.62 88 ALA A N 1
ATOM 698 C CA . ALA A 1 88 ? -32.863 -5.543 -4.084 1.00 78.62 88 ALA A CA 1
ATOM 699 C C . ALA A 1 88 ? -31.445 -6.045 -4.415 1.00 78.62 88 ALA A C 1
ATOM 701 O O . ALA A 1 88 ? -31.225 -7.255 -4.473 1.00 78.62 88 ALA A O 1
ATOM 702 N N . LEU A 1 89 ? -30.494 -5.139 -4.659 1.00 81.75 89 LEU A N 1
ATOM 703 C CA . LEU A 1 89 ? -29.118 -5.448 -5.071 1.00 81.75 89 LEU A CA 1
ATOM 704 C C . LEU A 1 89 ? -28.074 -4.941 -4.067 1.00 81.75 89 LEU A C 1
ATOM 706 O O . LEU A 1 89 ? -26.944 -4.630 -4.445 1.00 81.75 89 LEU A O 1
ATOM 710 N N . LYS A 1 90 ? -28.442 -4.885 -2.784 1.00 77.56 90 LYS A N 1
ATOM 711 C CA . LYS A 1 90 ? -27.549 -4.464 -1.698 1.00 77.56 90 LYS A CA 1
ATOM 712 C C . LYS A 1 90 ? -26.393 -5.441 -1.463 1.00 77.56 90 LYS A C 1
ATOM 714 O O . LYS A 1 90 ? -25.310 -5.047 -1.035 1.00 77.56 90 LYS A O 1
ATOM 719 N N . GLU A 1 91 ? -26.625 -6.728 -1.714 1.00 82.62 91 GLU A N 1
ATOM 720 C CA . GLU A 1 91 ? -25.629 -7.787 -1.538 1.00 82.62 91 GLU A CA 1
ATOM 721 C C . GLU A 1 91 ? -24.846 -8.057 -2.833 1.00 82.62 91 GLU A C 1
ATOM 723 O O . GLU A 1 91 ? -25.393 -8.032 -3.940 1.00 82.62 91 GLU A O 1
ATOM 728 N N . LEU A 1 92 ? -23.549 -8.358 -2.691 1.00 85.12 92 LEU A N 1
ATOM 729 C CA . LEU A 1 92 ? -22.671 -8.673 -3.820 1.00 85.12 92 LEU A CA 1
ATOM 730 C C . LEU A 1 92 ? -23.147 -9.931 -4.554 1.00 85.12 92 LEU A C 1
ATOM 732 O O . LEU A 1 92 ? -23.043 -11.042 -4.037 1.00 85.12 92 LEU A O 1
ATOM 736 N N . THR A 1 93 ? -23.607 -9.747 -5.788 1.00 86.62 93 THR A N 1
ATOM 737 C CA . THR A 1 93 ? -24.160 -10.806 -6.638 1.00 86.62 93 THR A CA 1
ATOM 738 C C . THR A 1 93 ? -23.179 -11.174 -7.748 1.00 86.62 93 THR A C 1
ATOM 740 O O . THR A 1 93 ? -22.632 -10.289 -8.405 1.00 86.62 93 THR A O 1
ATOM 743 N N . ASP A 1 94 ? -22.965 -12.471 -7.980 1.00 88.06 94 ASP A N 1
ATOM 744 C CA . ASP A 1 94 ? -22.124 -12.983 -9.070 1.00 88.06 94 ASP A CA 1
ATOM 745 C C . ASP A 1 94 ? -22.781 -12.769 -10.441 1.00 88.06 94 ASP A C 1
ATOM 747 O O . ASP A 1 94 ? -23.932 -13.149 -10.657 1.00 88.06 94 ASP A O 1
ATOM 751 N N . VAL A 1 95 ? -22.055 -12.141 -11.372 1.00 87.50 95 VAL A N 1
ATOM 752 C CA . VAL A 1 95 ? -22.629 -11.623 -12.639 1.00 87.50 95 VAL A CA 1
ATOM 753 C C . VAL A 1 95 ? -21.834 -12.000 -13.885 1.00 87.50 95 VAL A C 1
ATOM 755 O O . VAL A 1 95 ? -22.235 -11.707 -15.016 1.00 87.50 95 VAL A O 1
ATOM 758 N N . GLY A 1 96 ? -20.714 -12.686 -13.684 1.00 89.31 96 GLY A N 1
ATOM 759 C CA . GLY A 1 96 ? -19.898 -13.265 -14.735 1.00 89.31 96 GLY A CA 1
ATOM 760 C C . GLY A 1 96 ? -18.535 -13.704 -14.211 1.00 89.31 96 GLY A C 1
ATOM 761 O O . GLY A 1 96 ? -18.348 -13.887 -13.008 1.00 89.31 96 GLY A O 1
ATOM 762 N N . LEU A 1 97 ? -17.583 -13.903 -15.123 1.00 90.00 97 LEU A N 1
ATOM 763 C CA . LEU A 1 97 ? -16.247 -14.387 -14.779 1.00 90.00 97 LEU A CA 1
ATOM 764 C C . LEU A 1 97 ? -15.559 -13.396 -13.833 1.00 90.00 97 LEU A C 1
ATOM 766 O O . LEU A 1 97 ? -15.391 -12.228 -14.194 1.00 90.00 97 LEU A O 1
ATOM 770 N N . ASN A 1 98 ? -15.173 -13.871 -12.645 1.00 89.06 98 ASN A N 1
ATOM 771 C CA . ASN A 1 98 ? -14.437 -13.122 -11.619 1.00 89.06 98 ASN A CA 1
ATOM 772 C C . ASN A 1 98 ? -15.046 -11.752 -11.267 1.00 89.06 98 ASN A C 1
ATOM 774 O O . ASN A 1 98 ? -14.333 -10.852 -10.833 1.00 89.06 98 ASN A O 1
ATOM 778 N N . THR A 1 99 ? -16.354 -11.570 -11.483 1.00 91.31 99 THR A N 1
ATOM 779 C CA . THR A 1 99 ? -17.021 -10.275 -11.323 1.00 91.31 99 THR A CA 1
ATOM 780 C C . THR A 1 99 ? -18.293 -10.413 -10.504 1.00 91.31 99 THR A C 1
ATOM 782 O O . THR A 1 99 ? -19.173 -11.216 -10.825 1.00 91.31 99 THR A O 1
ATOM 785 N N . LYS A 1 100 ? -18.415 -9.552 -9.497 1.00 91.94 100 LYS A N 1
ATOM 786 C CA . LYS A 1 100 ? -19.632 -9.340 -8.714 1.00 91.94 100 LYS A CA 1
ATOM 787 C C . LYS A 1 100 ? -20.106 -7.903 -8.860 1.00 91.94 100 LYS A C 1
ATOM 789 O O . LYS A 1 100 ? -19.299 -7.019 -9.141 1.00 91.94 100 LYS A O 1
ATOM 794 N N . TRP A 1 101 ? -21.388 -7.649 -8.638 1.00 93.00 101 TRP A N 1
ATOM 795 C CA . TRP A 1 101 ? -21.893 -6.284 -8.509 1.00 93.00 101 TRP A CA 1
ATOM 796 C C . TRP A 1 101 ? -22.748 -6.091 -7.265 1.00 93.00 101 TRP A C 1
ATOM 798 O O . TRP A 1 101 ? -23.253 -7.057 -6.697 1.00 93.00 101 TRP A O 1
ATOM 808 N N . ALA A 1 102 ? -22.916 -4.841 -6.863 1.00 91.31 102 ALA A N 1
ATOM 809 C CA . ALA A 1 102 ? -23.924 -4.388 -5.918 1.00 91.31 102 ALA A CA 1
ATOM 810 C C . ALA A 1 102 ? -24.366 -2.975 -6.317 1.00 91.31 102 ALA A C 1
ATOM 812 O O . ALA A 1 102 ? -23.652 -2.275 -7.043 1.00 91.31 102 ALA A O 1
ATOM 813 N N . VAL A 1 103 ? -25.535 -2.564 -5.846 1.00 87.44 103 VAL A N 1
ATOM 814 C CA . VAL A 1 103 ? -26.026 -1.194 -5.983 1.00 87.44 103 VAL A CA 1
ATOM 815 C C . VAL A 1 103 ? -26.155 -0.601 -4.594 1.00 87.44 103 VAL A C 1
ATOM 817 O O . VAL A 1 103 ? -26.837 -1.165 -3.744 1.00 87.44 103 VAL A O 1
ATOM 820 N N . ASP A 1 104 ? -25.505 0.538 -4.388 1.00 84.12 104 ASP A N 1
ATOM 821 C CA . ASP A 1 104 ? -25.644 1.337 -3.177 1.00 84.12 104 ASP A CA 1
ATOM 822 C C . ASP A 1 104 ? -26.210 2.703 -3.556 1.00 84.12 104 ASP A C 1
ATOM 824 O O . ASP A 1 104 ? -25.575 3.473 -4.278 1.00 84.12 104 ASP A O 1
ATOM 828 N N . GLU A 1 105 ? -27.449 2.963 -3.146 1.00 84.88 105 GLU A N 1
ATOM 829 C CA . GLU A 1 105 ? -28.241 4.127 -3.554 1.00 84.88 105 GLU A CA 1
ATOM 830 C C . GLU A 1 105 ? -28.271 4.332 -5.087 1.00 84.88 105 GLU A C 1
ATOM 832 O O . GLU A 1 105 ? -29.025 3.678 -5.809 1.00 84.88 105 GLU A O 1
ATOM 837 N N . LYS A 1 106 ? -27.450 5.256 -5.601 1.00 85.94 106 LYS A N 1
ATOM 838 C CA . LYS A 1 106 ? -27.337 5.619 -7.024 1.00 85.94 106 LYS A CA 1
ATOM 839 C C . 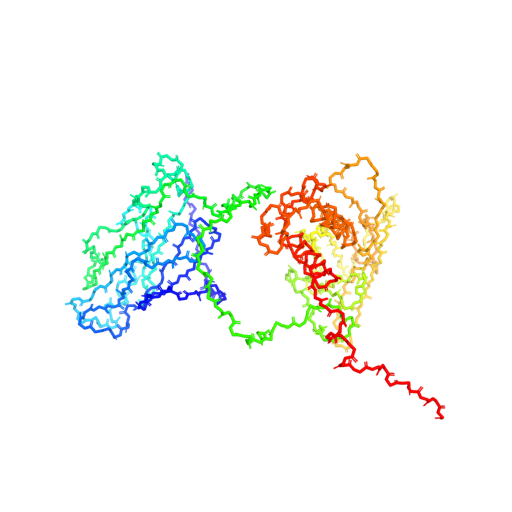LYS A 1 106 ? -26.018 5.135 -7.646 1.00 85.94 106 LYS A C 1
ATOM 841 O O . LYS A 1 106 ? -25.728 5.456 -8.798 1.00 85.94 106 LYS A O 1
ATOM 846 N N . LEU A 1 107 ? -25.211 4.375 -6.910 1.00 89.69 107 LEU A N 1
ATOM 847 C CA . LEU A 1 107 ? -23.900 3.892 -7.328 1.00 89.69 107 LEU A CA 1
ATOM 848 C C . LEU A 1 107 ? -23.956 2.405 -7.670 1.00 89.69 107 LEU A C 1
ATOM 850 O O . LEU A 1 107 ? -24.308 1.567 -6.845 1.00 89.69 107 LEU A O 1
ATOM 854 N N . LEU A 1 108 ? -23.544 2.066 -8.887 1.00 89.50 108 LEU A N 1
ATOM 855 C CA . LEU A 1 108 ? -23.217 0.695 -9.254 1.00 89.50 108 LEU A CA 1
ATOM 856 C C . LEU A 1 108 ? -21.770 0.415 -8.854 1.00 89.50 108 LEU A C 1
ATOM 858 O O . LEU A 1 108 ? -20.851 1.077 -9.337 1.00 89.50 108 LEU A O 1
ATOM 862 N N . ILE A 1 109 ? -21.577 -0.598 -8.018 1.00 91.50 109 ILE A N 1
ATOM 863 C CA . ILE A 1 109 ? -20.272 -1.064 -7.560 1.00 91.50 109 ILE A CA 1
ATOM 864 C C . ILE A 1 109 ? -19.999 -2.410 -8.226 1.00 91.50 109 ILE A C 1
ATOM 866 O O . ILE A 1 109 ? -20.670 -3.395 -7.933 1.00 91.50 109 ILE A O 1
ATOM 870 N N . LEU A 1 110 ? -19.004 -2.472 -9.107 1.00 91.38 110 LEU A N 1
ATOM 871 C CA . LEU A 1 110 ? -18.493 -3.722 -9.670 1.00 91.38 110 LEU A CA 1
ATOM 872 C C . LEU A 1 110 ? -17.246 -4.129 -8.893 1.00 91.38 110 LEU A C 1
ATOM 874 O O . LEU A 1 110 ? -16.316 -3.341 -8.777 1.00 91.38 110 LEU A O 1
ATOM 878 N N . VAL A 1 111 ? -17.207 -5.351 -8.379 1.00 90.12 111 VAL A N 1
ATOM 879 C CA . VAL A 1 111 ? -16.054 -5.917 -7.676 1.00 90.12 111 VAL A CA 1
ATOM 880 C C . VAL A 1 111 ? -15.457 -7.011 -8.545 1.00 90.12 111 VAL A C 1
ATOM 882 O O . VAL A 1 111 ? -16.132 -7.989 -8.864 1.00 90.12 111 VAL A O 1
ATOM 885 N N . ILE A 1 112 ? -14.199 -6.837 -8.927 1.00 91.56 112 ILE A N 1
ATOM 886 C CA . ILE A 1 112 ? -13.470 -7.733 -9.818 1.00 91.56 112 ILE A CA 1
ATOM 887 C C . ILE A 1 112 ? -12.343 -8.399 -9.033 1.00 91.56 112 ILE A C 1
ATOM 889 O O . ILE A 1 112 ? -11.503 -7.714 -8.443 1.00 91.56 112 ILE A O 1
ATOM 893 N N . ASP A 1 113 ? -12.320 -9.728 -9.044 1.00 87.94 113 ASP A N 1
ATOM 894 C CA . ASP A 1 113 ? -11.236 -10.521 -8.468 1.00 87.94 113 ASP A CA 1
ATOM 895 C C . ASP A 1 113 ? -10.095 -10.663 -9.487 1.00 87.94 113 ASP A C 1
ATOM 897 O O . ASP A 1 113 ? -10.271 -11.213 -10.575 1.00 87.94 113 ASP A O 1
ATOM 901 N N . LEU A 1 114 ? -8.921 -10.137 -9.139 1.00 87.94 114 LEU A N 1
ATOM 902 C CA . LEU A 1 114 ? -7.710 -10.173 -9.961 1.00 87.94 114 LEU A CA 1
ATOM 903 C C . LEU A 1 114 ? -6.752 -11.307 -9.557 1.00 87.94 114 LEU A C 1
ATOM 905 O O . LEU A 1 114 ? -5.668 -11.418 -10.129 1.00 87.94 114 LEU A O 1
ATOM 909 N N . SER A 1 115 ? -7.117 -12.154 -8.588 1.00 84.12 115 SER A N 1
ATOM 910 C CA . SER A 1 115 ? -6.215 -13.162 -8.006 1.00 84.12 115 SER A CA 1
ATOM 911 C C . SER A 1 115 ? -5.678 -14.182 -9.019 1.00 84.12 115 SER A C 1
ATOM 913 O O . SER A 1 115 ? -4.531 -14.610 -8.913 1.00 84.12 115 SER A O 1
ATOM 915 N N . GLU A 1 116 ? -6.480 -14.545 -10.023 1.00 84.12 116 GLU A N 1
ATOM 916 C CA . GLU A 1 116 ? -6.088 -15.467 -11.105 1.00 84.12 116 GLU A CA 1
ATOM 917 C C . GLU A 1 116 ? -5.218 -14.800 -12.188 1.00 84.12 116 GLU A C 1
ATOM 919 O O . GLU A 1 116 ? -4.641 -15.487 -13.030 1.00 84.12 116 GLU A O 1
ATOM 924 N N . GLY A 1 117 ? -5.086 -13.469 -12.168 1.00 84.69 117 GLY A N 1
ATOM 925 C CA . GLY A 1 117 ? -4.367 -12.682 -13.174 1.00 84.69 117 GLY A CA 1
ATOM 926 C C . GLY A 1 117 ? -2.926 -13.140 -13.426 1.00 84.69 117 GLY A C 1
ATOM 927 O O . GLY A 1 117 ? -2.606 -13.478 -14.570 1.00 84.69 117 GLY A O 1
ATOM 928 N N . PRO A 1 118 ? -2.059 -13.229 -12.398 1.00 83.81 118 PRO A N 1
ATOM 929 C CA . PRO A 1 118 ? -0.669 -13.650 -12.580 1.00 83.81 118 PRO A CA 1
ATOM 930 C C . PRO A 1 118 ? -0.535 -15.072 -13.123 1.00 83.81 118 PRO A C 1
ATOM 932 O O . PRO A 1 118 ? 0.304 -15.329 -13.984 1.00 83.81 118 PRO A O 1
ATOM 935 N N . LYS A 1 119 ? -1.384 -15.990 -12.647 1.00 84.56 119 LYS A N 1
ATOM 936 C CA . LYS A 1 119 ? -1.380 -17.387 -13.083 1.00 84.56 119 LYS A CA 1
ATOM 937 C C . LYS A 1 119 ? -1.815 -17.497 -14.543 1.00 84.56 119 LYS A C 1
ATOM 939 O O . LYS A 1 119 ? -1.084 -18.062 -15.351 1.00 84.56 119 LYS A O 1
ATOM 944 N N . MET A 1 120 ? -2.943 -16.882 -14.904 1.00 83.88 120 MET A N 1
ATOM 945 C CA . MET A 1 120 ? -3.435 -16.897 -16.283 1.00 83.88 120 MET A CA 1
ATOM 946 C C . MET A 1 120 ? -2.494 -16.170 -17.247 1.00 83.88 120 MET A C 1
ATOM 948 O O . MET A 1 120 ? -2.346 -16.606 -18.385 1.00 83.88 120 MET A O 1
ATOM 952 N N . SER A 1 121 ? -1.800 -15.117 -16.802 1.00 84.81 121 SER A N 1
ATOM 953 C CA . SER A 1 121 ? -0.751 -14.471 -17.601 1.00 84.81 121 SER A CA 1
ATOM 954 C C . SER A 1 121 ? 0.400 -15.426 -17.926 1.00 84.81 121 SER A C 1
ATOM 956 O O . SER A 1 121 ? 0.887 -15.419 -19.052 1.00 84.81 121 SER A O 1
ATOM 958 N N . GLY A 1 122 ? 0.812 -16.276 -16.979 1.00 83.56 122 GLY A N 1
ATOM 959 C CA . GLY A 1 122 ? 1.862 -17.275 -17.199 1.00 83.56 122 GLY A CA 1
ATOM 960 C C . GLY A 1 122 ? 1.442 -18.456 -18.084 1.00 83.56 122 GLY A C 1
ATOM 961 O O . GLY A 1 122 ? 2.285 -19.037 -18.761 1.00 83.56 122 GLY A O 1
ATOM 962 N N . GLU A 1 123 ? 0.154 -18.808 -18.093 1.00 86.19 123 GLU A N 1
ATOM 963 C CA . GLU A 1 123 ? -0.385 -19.926 -18.885 1.00 86.19 123 GLU A CA 1
ATOM 964 C C . GLU A 1 123 ? -0.637 -19.564 -20.360 1.00 86.19 123 GLU A C 1
ATOM 966 O O . GLU A 1 123 ? -0.576 -20.432 -21.231 1.00 86.19 123 GLU A O 1
ATOM 971 N N . HIS A 1 124 ? -0.914 -18.291 -20.659 1.00 86.88 124 HIS A N 1
ATOM 972 C CA . HIS A 1 124 ? -1.146 -17.817 -22.026 1.00 86.88 124 HIS A CA 1
ATOM 973 C C . HIS A 1 124 ? 0.161 -17.431 -22.730 1.00 86.88 124 HIS A C 1
ATOM 975 O O . HIS A 1 124 ? 1.118 -16.971 -22.106 1.00 86.88 124 HIS A O 1
ATOM 981 N N . ALA A 1 125 ? 0.189 -17.561 -24.061 1.00 83.06 125 ALA A N 1
ATOM 982 C CA . ALA A 1 125 ? 1.363 -17.195 -24.844 1.00 83.06 125 ALA A CA 1
ATOM 983 C C . ALA A 1 125 ? 1.695 -15.693 -24.687 1.00 83.06 125 ALA A C 1
ATOM 985 O O . ALA A 1 125 ? 0.778 -14.863 -24.651 1.00 83.06 125 ALA A O 1
ATOM 986 N N . PRO A 1 126 ? 2.986 -15.310 -24.632 1.00 86.00 126 PRO A N 1
ATOM 987 C CA . PRO A 1 126 ? 3.386 -13.910 -24.557 1.00 86.00 126 PRO A CA 1
ATOM 988 C C . PRO A 1 126 ? 2.734 -13.050 -25.648 1.00 86.00 126 PRO A C 1
ATOM 990 O O . PRO A 1 126 ? 2.831 -13.359 -26.834 1.00 86.00 126 PRO A O 1
ATOM 993 N N . GLY A 1 127 ? 2.062 -11.966 -25.250 1.00 78.69 127 GLY A N 1
ATOM 994 C CA . GLY A 1 127 ? 1.364 -11.057 -26.168 1.00 78.69 127 GLY A CA 1
ATOM 995 C C . GLY A 1 127 ? -0.058 -11.482 -26.558 1.00 78.69 127 GLY A C 1
ATOM 996 O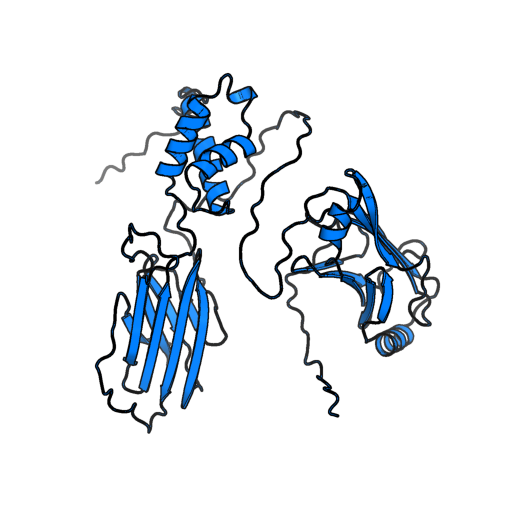 O . GLY A 1 127 ? -0.770 -10.699 -27.186 1.00 78.69 127 GLY A O 1
ATOM 997 N N . GLN A 1 128 ? -0.514 -12.674 -26.162 1.00 87.06 128 GLN A N 1
ATOM 998 C CA . GLN A 1 128 ? -1.883 -13.122 -26.407 1.00 87.06 128 GLN A CA 1
ATOM 999 C C . GLN A 1 128 ? -2.856 -12.429 -25.446 1.00 87.06 128 GLN A C 1
ATOM 1001 O O . GLN A 1 128 ? -2.746 -12.573 -24.229 1.00 87.06 128 GLN A O 1
ATOM 1006 N N . ALA A 1 129 ? -3.835 -11.699 -25.985 1.00 87.38 129 ALA A N 1
ATOM 1007 C CA . ALA A 1 129 ? -4.901 -11.108 -25.183 1.00 87.38 129 ALA A CA 1
ATOM 1008 C C . ALA A 1 129 ? -5.914 -12.178 -24.741 1.00 87.38 129 ALA A C 1
ATOM 1010 O O . ALA A 1 129 ? -6.393 -12.963 -25.562 1.00 87.38 129 ALA A O 1
ATOM 1011 N N . PHE A 1 130 ? -6.283 -12.175 -23.463 1.00 90.19 130 PHE A N 1
ATOM 1012 C CA . PHE A 1 130 ? -7.309 -13.050 -22.893 1.00 90.19 130 PHE A CA 1
ATOM 1013 C C . PHE A 1 130 ? -8.268 -12.261 -21.996 1.00 90.19 130 PHE A C 1
ATOM 1015 O O . PHE A 1 130 ? -7.986 -11.131 -21.599 1.00 90.19 130 PHE A O 1
ATOM 1022 N N . VAL A 1 131 ? -9.441 -12.831 -21.715 1.00 93.31 131 VAL A N 1
ATOM 1023 C CA . VAL A 1 131 ? -10.450 -12.208 -20.846 1.00 93.31 131 VAL A CA 1
ATOM 1024 C C . VAL A 1 131 ? -10.218 -12.684 -19.417 1.00 93.31 131 VAL A C 1
ATOM 1026 O O . VAL A 1 131 ? -10.380 -13.866 -19.130 1.00 93.31 131 VAL A O 1
ATOM 1029 N N . LEU A 1 132 ? -9.852 -11.764 -18.529 1.00 91.31 132 LEU A N 1
ATOM 1030 C CA . LEU A 1 132 ? -9.609 -12.045 -17.114 1.00 91.31 132 LEU A CA 1
ATOM 1031 C C . LEU A 1 132 ? -10.898 -11.996 -16.288 1.00 91.31 132 LEU A C 1
ATOM 1033 O O . LEU A 1 132 ? -11.109 -12.816 -15.397 1.00 91.31 132 LEU A O 1
ATOM 1037 N N . ALA A 1 133 ? -11.757 -11.027 -16.592 1.00 93.12 133 ALA A N 1
ATOM 1038 C CA . ALA A 1 133 ? -13.044 -10.851 -15.942 1.00 93.12 133 ALA A CA 1
ATOM 1039 C C . ALA A 1 133 ? -14.067 -10.340 -16.955 1.00 93.12 133 ALA A C 1
ATOM 1041 O O . ALA A 1 133 ? -13.716 -9.654 -17.919 1.00 93.12 133 ALA A O 1
ATOM 1042 N N . SER A 1 134 ? -15.335 -10.703 -16.789 1.00 93.75 134 SER A N 1
ATOM 1043 C CA . SER A 1 134 ? -16.377 -10.220 -17.694 1.00 93.75 134 SER A CA 1
ATOM 1044 C C . SER A 1 134 ? -17.766 -10.268 -17.089 1.00 93.75 134 SER A C 1
ATOM 1046 O O . SER A 1 134 ? -18.077 -11.119 -16.262 1.00 93.75 134 SER A O 1
ATOM 1048 N N . ILE A 1 135 ? -18.618 -9.387 -17.599 1.00 93.62 135 ILE A N 1
ATOM 1049 C CA . ILE A 1 135 ? -20.068 -9.434 -17.470 1.00 93.62 135 ILE A CA 1
ATOM 1050 C C . ILE A 1 135 ? -20.614 -9.711 -18.867 1.00 93.62 135 ILE A C 1
ATOM 1052 O O . ILE A 1 135 ? -20.155 -9.123 -19.853 1.00 93.62 135 ILE A O 1
ATOM 1056 N N . ARG A 1 136 ? -21.601 -10.606 -18.967 1.00 90.69 136 ARG A N 1
ATOM 1057 C CA . ARG A 1 136 ? -22.262 -10.898 -20.245 1.00 90.69 136 ARG A CA 1
ATOM 1058 C C . ARG A 1 136 ? -22.776 -9.601 -20.884 1.00 90.69 136 ARG A C 1
ATOM 1060 O O . ARG A 1 136 ? -23.196 -8.669 -20.204 1.00 90.69 136 ARG A O 1
ATOM 1067 N N . ALA A 1 137 ? -22.714 -9.530 -22.210 1.00 88.19 137 ALA A N 1
ATOM 1068 C CA . ALA A 1 137 ? -23.186 -8.355 -22.928 1.00 88.19 137 ALA A CA 1
ATOM 1069 C C . ALA A 1 137 ? -24.668 -8.082 -22.620 1.00 88.19 137 ALA A C 1
ATOM 1071 O O . ALA A 1 137 ? -25.495 -8.993 -22.675 1.00 88.19 137 ALA A O 1
ATOM 1072 N N . ASN A 1 138 ? -24.976 -6.815 -22.347 1.00 86.19 138 ASN A N 1
ATOM 1073 C CA . ASN A 1 138 ? -26.298 -6.292 -22.009 1.00 86.19 138 ASN A CA 1
ATOM 1074 C C . ASN A 1 138 ? -26.972 -6.978 -20.808 1.00 86.19 138 ASN A C 1
ATOM 1076 O O . ASN A 1 138 ? -28.199 -7.089 -20.791 1.00 86.19 138 ASN A O 1
ATOM 1080 N N . SER A 1 139 ? -26.207 -7.409 -19.801 1.00 90.38 139 SER A N 1
ATOM 1081 C CA . SER A 1 139 ? -26.781 -7.919 -18.553 1.00 90.38 139 SER A CA 1
ATOM 1082 C C . SER A 1 139 ? -27.618 -6.843 -17.869 1.00 90.38 139 SER A C 1
ATOM 1084 O O . SER A 1 139 ? -27.126 -5.750 -17.588 1.00 90.38 139 SER A O 1
ATOM 1086 N N . GLN A 1 140 ? -28.884 -7.156 -17.611 1.00 90.00 140 GLN A N 1
ATOM 1087 C CA . GLN A 1 140 ? -29.810 -6.247 -16.948 1.00 90.00 140 GLN A CA 1
ATOM 1088 C C . GLN A 1 140 ? -29.511 -6.185 -15.446 1.00 90.00 140 GLN A C 1
ATOM 1090 O O . GLN A 1 140 ? -29.317 -7.215 -14.796 1.00 90.00 140 GLN A O 1
ATOM 1095 N N . LEU A 1 141 ? -29.475 -4.974 -14.896 1.00 85.50 141 LEU A N 1
ATOM 1096 C CA . LEU A 1 141 ? -29.246 -4.743 -13.476 1.00 85.50 141 LEU A CA 1
ATOM 1097 C C . LEU A 1 141 ? -30.562 -4.950 -12.709 1.00 85.50 141 LEU A C 1
ATOM 1099 O O . LEU A 1 141 ? -31.381 -4.038 -12.582 1.00 85.50 141 LEU A O 1
ATOM 1103 N N . GLY A 1 142 ? -30.806 -6.178 -12.247 1.00 81.69 142 GLY A N 1
ATOM 1104 C CA . GLY A 1 142 ? -32.065 -6.550 -11.593 1.00 81.69 142 GLY A CA 1
ATOM 1105 C C . GLY A 1 142 ? -33.270 -6.355 -12.521 1.00 81.69 142 GLY A C 1
ATOM 1106 O O . GLY A 1 142 ? -33.221 -6.720 -13.692 1.00 81.69 142 GLY A O 1
ATOM 1107 N N . LYS A 1 143 ? -34.354 -5.757 -12.011 1.00 79.81 143 LYS A N 1
ATOM 1108 C CA . LYS A 1 143 ? -35.539 -5.375 -12.810 1.00 79.81 143 LYS A CA 1
ATOM 1109 C C . LYS A 1 143 ? -35.466 -3.942 -13.364 1.00 79.81 143 LYS A C 1
ATOM 1111 O O . LYS A 1 143 ? -36.468 -3.422 -13.848 1.00 79.81 143 LYS A O 1
ATOM 1116 N N . SER A 1 144 ? -34.311 -3.282 -13.264 1.00 81.38 144 SER A N 1
ATOM 1117 C CA . SER A 1 144 ? -34.151 -1.889 -13.695 1.00 81.38 144 SER A CA 1
ATOM 1118 C C . SER A 1 144 ? -34.028 -1.755 -15.219 1.00 81.38 144 SER A C 1
ATOM 1120 O O . SER A 1 144 ? -33.871 -2.741 -15.937 1.00 81.38 144 SER A O 1
ATOM 1122 N N . GLY A 1 145 ? -34.070 -0.518 -15.724 1.00 83.62 145 GLY A N 1
ATOM 1123 C CA . GLY A 1 145 ? -33.786 -0.208 -17.131 1.00 83.62 145 GLY A CA 1
ATOM 1124 C C . GLY A 1 145 ? -32.295 -0.118 -17.471 1.00 83.62 145 GLY A C 1
ATOM 1125 O O . GLY A 1 145 ? -31.962 0.241 -18.603 1.00 83.62 145 GLY A O 1
ATOM 1126 N N . PHE A 1 146 ? -31.398 -0.394 -16.516 1.00 89.44 146 PHE A N 1
ATOM 1127 C CA . PHE A 1 146 ? -29.958 -0.321 -16.736 1.00 89.44 146 PHE A CA 1
ATOM 1128 C C . PHE A 1 146 ? -29.404 -1.647 -17.249 1.00 89.44 146 PHE A C 1
ATOM 1130 O O . PHE A 1 146 ? -29.702 -2.719 -16.721 1.00 89.44 146 PHE A O 1
ATOM 1137 N N . HIS A 1 147 ? -28.548 -1.562 -18.263 1.00 91.75 147 HIS A N 1
ATOM 1138 C CA . HIS A 1 147 ? -27.837 -2.705 -18.819 1.00 91.75 147 HIS A CA 1
ATOM 1139 C C . HIS A 1 147 ? -26.337 -2.460 -18.773 1.00 91.75 147 HIS A C 1
ATOM 1141 O O . HIS A 1 147 ? -25.843 -1.418 -19.207 1.00 91.75 147 HIS A O 1
ATOM 1147 N N . VAL A 1 148 ? -25.610 -3.457 -18.286 1.00 92.06 148 VAL A N 1
ATOM 1148 C CA . VAL A 1 148 ? -24.170 -3.401 -18.062 1.00 92.06 148 VAL A CA 1
ATOM 1149 C C . VAL A 1 148 ? -23.493 -4.433 -18.954 1.00 92.06 148 VAL A C 1
ATOM 1151 O O . VAL A 1 148 ? -23.940 -5.571 -19.080 1.00 92.06 148 VAL A O 1
ATOM 1154 N N . SER A 1 149 ? -22.405 -4.030 -19.599 1.00 93.81 149 SER A N 1
ATOM 1155 C CA . SER A 1 149 ? -21.495 -4.919 -20.323 1.00 93.81 149 SER A CA 1
ATOM 1156 C C . SER A 1 149 ? -20.078 -4.599 -19.896 1.00 93.81 149 SER A C 1
ATOM 1158 O O . SER A 1 149 ? -19.697 -3.430 -19.927 1.00 93.81 149 SER A O 1
ATOM 1160 N N . MET A 1 150 ? -19.296 -5.613 -19.533 1.00 95.19 150 MET A N 1
ATOM 1161 C CA . MET A 1 150 ? -17.917 -5.402 -19.108 1.00 95.19 150 MET A CA 1
ATOM 1162 C C . MET A 1 150 ? -17.011 -6.531 -19.579 1.00 95.19 150 MET A C 1
ATOM 1164 O O . MET A 1 150 ? -17.389 -7.702 -19.522 1.00 95.19 150 MET A O 1
ATOM 1168 N N . LYS A 1 151 ? -15.812 -6.177 -20.027 1.00 95.50 151 LYS A N 1
ATOM 1169 C CA . LYS A 1 151 ? -14.699 -7.099 -20.218 1.00 95.50 151 LYS A CA 1
ATOM 1170 C C . LYS A 1 151 ? -13.432 -6.452 -19.691 1.00 95.50 151 LYS A C 1
ATOM 1172 O O . LYS A 1 151 ? -13.113 -5.322 -20.052 1.00 95.50 151 LYS A O 1
ATOM 1177 N N . LEU A 1 152 ? -12.714 -7.197 -18.869 1.00 93.12 152 LEU A N 1
ATOM 1178 C CA . LEU A 1 152 ? -11.364 -6.876 -18.460 1.00 93.12 152 LEU A CA 1
ATOM 1179 C C . LEU A 1 152 ? -10.426 -7.823 -19.199 1.00 93.12 152 LEU A C 1
ATOM 1181 O O . LEU A 1 152 ? -10.447 -9.038 -18.981 1.00 93.12 152 LEU A O 1
ATOM 1185 N N . HIS A 1 153 ? -9.646 -7.265 -20.110 1.00 92.56 153 HIS A N 1
ATOM 1186 C CA . HIS A 1 153 ? -8.651 -7.992 -20.875 1.00 92.56 153 HIS A CA 1
ATOM 1187 C C . HIS A 1 153 ? -7.308 -7.947 -20.158 1.00 92.56 153 HIS A C 1
ATOM 1189 O O . HIS A 1 153 ? -6.978 -6.946 -19.535 1.00 92.56 153 HIS A O 1
ATOM 1195 N N . SER A 1 154 ? -6.530 -9.017 -20.263 1.00 90.50 154 SER A N 1
ATOM 1196 C CA . SER A 1 154 ? -5.120 -9.043 -19.878 1.00 90.50 154 SER A CA 1
ATOM 1197 C C . SER A 1 154 ? -4.295 -9.692 -20.989 1.00 90.50 154 SER A C 1
ATOM 1199 O O . SER A 1 154 ? -4.847 -10.174 -21.980 1.00 90.50 154 SER A O 1
ATOM 1201 N N . ILE A 1 155 ? -2.973 -9.647 -20.863 1.00 86.19 155 ILE A N 1
ATOM 1202 C CA . ILE A 1 155 ? -2.027 -10.083 -21.889 1.00 86.19 155 ILE A CA 1
ATOM 1203 C C . ILE A 1 155 ? -1.123 -11.161 -21.292 1.00 86.19 155 ILE A C 1
ATOM 1205 O O . ILE A 1 155 ? -0.529 -10.951 -20.236 1.00 86.19 155 ILE A O 1
ATOM 1209 N N . GLY A 1 156 ? -1.001 -12.294 -21.985 1.00 83.56 156 GLY A N 1
ATOM 1210 C CA . GLY A 1 156 ? -0.100 -13.380 -21.609 1.00 83.56 156 GLY A CA 1
ATOM 1211 C C . GLY A 1 156 ? 1.363 -12.936 -21.584 1.00 83.56 156 GLY A C 1
ATOM 1212 O O . GLY A 1 156 ? 1.780 -12.053 -22.342 1.00 83.56 156 GLY A O 1
ATOM 1213 N N . GLY A 1 157 ? 2.152 -13.534 -20.695 1.00 72.50 157 GLY A N 1
ATOM 1214 C CA . GLY A 1 157 ? 3.576 -13.254 -20.512 1.00 72.50 157 GLY A CA 1
ATOM 1215 C C . GLY A 1 157 ? 3.900 -11.877 -19.923 1.00 72.50 157 GLY A C 1
ATOM 1216 O O . GLY A 1 157 ? 5.068 -11.488 -19.917 1.00 72.50 157 GLY A O 1
ATOM 1217 N N . LYS A 1 158 ? 2.906 -11.114 -19.444 1.00 78.31 158 LYS A N 1
ATOM 1218 C CA . LYS A 1 158 ? 3.138 -9.838 -18.753 1.00 78.31 158 LYS A CA 1
ATOM 1219 C C . LYS A 1 158 ? 3.345 -10.050 -17.259 1.00 78.31 158 LYS A C 1
ATOM 1221 O O . LYS A 1 158 ? 2.640 -10.837 -16.624 1.00 78.31 158 LYS A O 1
ATOM 1226 N N . ILE A 1 159 ? 4.301 -9.304 -16.712 1.00 75.88 159 ILE A N 1
ATOM 1227 C CA . ILE A 1 159 ? 4.585 -9.258 -15.280 1.00 75.88 159 ILE A CA 1
ATOM 1228 C C . ILE A 1 159 ? 3.432 -8.516 -14.602 1.00 75.88 159 ILE A C 1
ATOM 1230 O O . ILE A 1 159 ? 3.098 -7.396 -14.982 1.00 75.88 159 ILE A O 1
ATOM 1234 N N . TRP A 1 160 ? 2.810 -9.168 -13.626 1.00 77.00 160 TRP A N 1
ATOM 1235 C CA . TRP A 1 160 ? 1.820 -8.545 -12.756 1.00 77.00 160 TRP A CA 1
ATOM 1236 C C . TRP A 1 160 ? 2.533 -7.873 -11.582 1.00 77.00 160 TRP A C 1
ATOM 1238 O O . TRP A 1 160 ? 3.474 -8.470 -11.049 1.00 77.00 160 TRP A O 1
ATOM 1248 N N . PRO A 1 161 ? 2.099 -6.678 -11.142 1.00 67.19 161 PRO A N 1
ATOM 1249 C CA . PRO A 1 161 ? 2.634 -6.086 -9.925 1.00 67.19 161 PRO A CA 1
ATOM 1250 C C . PRO A 1 161 ? 2.390 -7.042 -8.757 1.00 67.19 161 PRO A C 1
ATOM 1252 O O . PRO A 1 161 ? 1.369 -7.736 -8.700 1.00 67.19 161 PRO A O 1
ATOM 1255 N N . SER A 1 162 ? 3.360 -7.120 -7.847 1.00 54.75 162 SER A N 1
ATOM 1256 C CA . SER A 1 162 ? 3.336 -8.107 -6.770 1.00 54.75 162 SER A CA 1
ATOM 1257 C C . SER A 1 162 ? 2.020 -8.058 -5.983 1.00 54.75 162 SER A C 1
ATOM 1259 O O . SER A 1 162 ? 1.579 -7.008 -5.516 1.00 54.75 162 SER A O 1
ATOM 1261 N N . LEU A 1 163 ? 1.351 -9.213 -5.892 1.00 52.56 163 LEU A N 1
ATOM 1262 C CA . LEU A 1 163 ? 0.110 -9.388 -5.143 1.00 52.56 163 LEU A CA 1
ATOM 1263 C C . LEU A 1 163 ? 0.441 -9.599 -3.664 1.00 52.56 163 LEU A C 1
ATOM 1265 O O . LEU A 1 163 ? 0.770 -10.743 -3.332 1.00 52.56 163 LEU A O 1
ATOM 1269 N N . PRO A 1 164 ? 0.329 -8.608 -2.746 1.00 38.69 164 PRO A N 1
ATOM 1270 C CA . PRO A 1 164 ? 0.508 -8.883 -1.330 1.00 38.69 164 PRO A CA 1
ATOM 1271 C C . PRO A 1 164 ? -0.462 -9.995 -0.940 1.00 38.69 164 PRO A C 1
ATOM 1273 O O . PRO A 1 164 ? -1.681 -9.887 -1.084 1.00 38.69 164 PRO A O 1
ATOM 1276 N N . SER A 1 165 ? 0.106 -11.130 -0.548 1.00 29.62 165 SER A N 1
ATOM 1277 C CA . SER A 1 165 ? -0.627 -12.235 0.046 1.00 29.62 165 SER A CA 1
ATOM 1278 C C . SER A 1 165 ? -1.204 -11.787 1.381 1.00 29.62 165 SER A C 1
ATOM 1280 O O . SER A 1 165 ? -0.493 -11.121 2.132 1.00 29.62 165 SER A O 1
ATOM 1282 N N . PRO A 1 166 ? -2.439 -12.193 1.750 1.00 37.03 166 PRO A N 1
ATOM 1283 C CA . PRO A 1 166 ? -2.966 -11.947 3.090 1.00 37.03 166 PRO A CA 1
ATOM 1284 C C . PRO A 1 166 ? -2.111 -12.593 4.190 1.00 37.03 166 PRO A C 1
ATOM 1286 O O . PRO A 1 166 ? -2.371 -12.388 5.372 1.00 37.03 166 PRO A O 1
ATOM 1289 N N . ARG A 1 167 ? -1.104 -13.403 3.835 1.00 32.16 167 ARG A N 1
ATOM 1290 C CA . ARG A 1 167 ? -0.106 -13.938 4.758 1.00 32.16 167 ARG A CA 1
ATOM 1291 C C . ARG A 1 167 ? 1.267 -13.944 4.097 1.00 32.16 167 ARG A C 1
ATOM 1293 O O . ARG A 1 167 ? 1.449 -14.602 3.076 1.00 32.16 167 ARG A O 1
ATOM 1300 N N . GLY A 1 168 ? 2.212 -13.249 4.723 1.00 26.70 168 GLY A N 1
ATOM 1301 C CA . GLY A 1 168 ? 3.626 -13.251 4.356 1.00 26.70 168 GLY A CA 1
ATOM 1302 C C . GLY A 1 168 ? 4.044 -11.980 3.629 1.00 26.70 168 GLY A C 1
ATOM 1303 O O . GLY A 1 168 ? 4.097 -11.949 2.406 1.00 26.70 168 GLY A O 1
ATOM 1304 N N . ALA A 1 169 ? 4.381 -10.943 4.394 1.00 34.66 169 ALA A N 1
ATOM 1305 C CA . ALA A 1 169 ? 5.262 -9.895 3.907 1.00 34.66 169 ALA A CA 1
ATOM 1306 C C . ALA A 1 169 ? 6.644 -10.523 3.670 1.00 34.66 169 ALA A C 1
ATOM 1308 O O . ALA A 1 169 ? 7.387 -10.760 4.619 1.00 34.66 169 ALA A O 1
ATOM 1309 N N . SER A 1 170 ? 6.953 -10.861 2.420 1.00 27.70 170 SER A N 1
ATOM 1310 C CA . SER A 1 170 ? 8.321 -11.100 1.969 1.00 27.70 170 SER A CA 1
ATOM 1311 C C . SER A 1 170 ? 8.398 -11.001 0.449 1.00 27.70 170 SER A C 1
ATOM 1313 O O . SER A 1 170 ? 7.821 -11.819 -0.256 1.00 27.70 170 SER A O 1
ATOM 1315 N N . GLU A 1 171 ? 9.155 -9.997 0.008 1.00 36.28 171 GLU A N 1
ATOM 1316 C CA . GLU A 1 171 ? 9.971 -9.974 -1.212 1.00 36.28 171 GLU A CA 1
ATOM 1317 C C . GLU A 1 171 ? 9.265 -10.159 -2.555 1.00 36.28 171 GLU A C 1
ATOM 1319 O O . GLU A 1 171 ? 9.027 -11.269 -3.017 1.00 36.28 171 GLU A O 1
ATOM 1324 N N . ALA A 1 172 ? 9.079 -9.039 -3.254 1.00 28.36 172 ALA A N 1
ATOM 1325 C CA . ALA A 1 172 ? 9.054 -9.034 -4.706 1.00 28.36 172 ALA A CA 1
ATOM 1326 C C . ALA A 1 172 ? 10.066 -8.008 -5.221 1.00 28.36 172 ALA A C 1
ATOM 1328 O O . ALA A 1 172 ? 9.969 -6.806 -4.979 1.00 28.36 172 ALA A O 1
ATOM 1329 N N . THR A 1 173 ? 11.076 -8.553 -5.881 1.00 32.16 173 THR A N 1
ATOM 1330 C CA . THR A 1 173 ? 12.024 -7.908 -6.774 1.00 32.16 173 THR A CA 1
ATOM 1331 C C . THR A 1 173 ? 11.296 -7.355 -8.000 1.00 32.16 173 THR A C 1
ATOM 1333 O O . THR A 1 173 ? 10.439 -8.022 -8.575 1.00 32.16 173 THR A O 1
ATOM 1336 N N . GLU A 1 174 ? 11.657 -6.146 -8.425 1.00 29.06 174 GLU A N 1
ATOM 1337 C CA . GLU A 1 174 ? 11.239 -5.582 -9.708 1.00 29.06 174 GLU A CA 1
ATOM 1338 C C . GLU A 1 174 ? 12.472 -5.300 -10.554 1.00 29.06 174 GLU A C 1
ATOM 1340 O O . GLU A 1 174 ? 13.152 -4.293 -10.334 1.00 29.06 174 GLU A O 1
ATOM 1345 N N . ASP A 1 175 ? 12.673 -6.165 -11.544 1.00 27.59 175 ASP A N 1
ATOM 1346 C CA . ASP A 1 175 ? 13.402 -5.852 -12.761 1.00 27.59 175 ASP A CA 1
ATOM 1347 C C . ASP A 1 175 ? 12.460 -5.877 -13.969 1.00 27.59 175 ASP A C 1
ATOM 1349 O O . ASP A 1 175 ? 11.497 -6.640 -14.045 1.00 27.59 175 ASP A O 1
ATOM 1353 N N . VAL A 1 176 ? 12.876 -5.077 -14.950 1.00 31.94 176 VAL A N 1
ATOM 1354 C CA . VAL A 1 176 ? 12.533 -5.076 -16.378 1.00 31.94 176 VAL A CA 1
ATOM 1355 C C . VAL A 1 176 ? 11.394 -4.158 -16.845 1.00 31.94 176 VAL A C 1
ATOM 1357 O O . VAL A 1 176 ? 10.247 -4.529 -17.079 1.00 31.94 176 VAL A O 1
ATOM 1360 N N . SER A 1 177 ? 11.836 -2.935 -17.136 1.00 26.31 177 SER A N 1
ATOM 1361 C CA . SER A 1 177 ? 11.321 -1.983 -18.123 1.00 26.31 177 SER A CA 1
ATOM 1362 C C . SER A 1 177 ? 11.275 -2.543 -19.557 1.00 26.31 177 SER A C 1
ATOM 1364 O O . SER A 1 177 ? 12.248 -3.154 -20.001 1.00 26.31 177 SER A O 1
ATOM 1366 N N . SER A 1 178 ? 10.230 -2.227 -20.335 1.00 26.75 178 SER A N 1
ATOM 1367 C CA . SER A 1 178 ? 10.220 -2.422 -21.796 1.00 26.75 178 SER A CA 1
ATOM 1368 C C . SER A 1 178 ? 10.657 -1.160 -22.546 1.00 26.75 178 SER A C 1
ATOM 1370 O O . SER A 1 178 ? 10.086 -0.088 -22.351 1.00 26.75 178 SER A O 1
ATOM 1372 N N . ALA A 1 179 ? 11.634 -1.318 -23.438 1.00 33.56 179 ALA A N 1
ATOM 1373 C CA . ALA A 1 179 ? 12.150 -0.298 -24.341 1.00 33.56 179 ALA A CA 1
ATOM 1374 C C . ALA A 1 179 ? 11.306 -0.175 -25.621 1.00 33.56 179 ALA A C 1
ATOM 1376 O O . ALA A 1 179 ? 11.091 -1.184 -26.284 1.00 33.56 179 ALA A O 1
ATOM 1377 N N . VAL A 1 180 ? 10.935 1.051 -26.016 1.00 26.50 180 VAL A N 1
ATOM 1378 C CA . VAL A 1 180 ? 10.826 1.477 -27.427 1.00 26.50 180 VAL A CA 1
ATOM 1379 C C . VAL A 1 180 ? 11.194 2.964 -27.520 1.00 26.50 180 VAL A C 1
ATOM 1381 O O . VAL A 1 180 ? 10.599 3.812 -26.861 1.00 26.50 180 VAL A O 1
ATOM 1384 N N . ASN A 1 181 ? 12.198 3.254 -28.347 1.00 29.94 181 ASN A N 1
ATOM 1385 C CA . ASN A 1 181 ? 12.729 4.581 -28.648 1.00 29.94 181 ASN A CA 1
ATOM 1386 C C . ASN A 1 181 ? 11.741 5.443 -29.449 1.00 29.94 181 ASN A C 1
ATOM 1388 O O . ASN A 1 181 ? 11.337 5.033 -30.532 1.00 29.94 181 ASN A O 1
ATOM 1392 N N . VAL A 1 182 ? 11.514 6.687 -29.013 1.00 26.70 182 VAL A N 1
ATOM 1393 C CA . VAL A 1 182 ? 11.455 7.855 -29.911 1.00 26.70 182 VAL A CA 1
ATOM 1394 C C . VAL A 1 182 ? 12.113 9.028 -29.184 1.00 26.70 182 VAL A C 1
ATOM 1396 O O . VAL A 1 182 ? 11.553 9.576 -28.238 1.00 26.70 182 VAL A O 1
ATOM 1399 N N . ALA A 1 183 ? 13.310 9.414 -29.624 1.00 30.58 183 ALA A N 1
ATOM 1400 C CA . ALA A 1 183 ? 13.954 10.645 -29.190 1.00 30.58 183 ALA A CA 1
ATOM 1401 C C . ALA A 1 183 ? 13.151 11.838 -29.733 1.00 30.58 183 ALA A C 1
ATOM 1403 O O . ALA A 1 183 ? 13.194 12.133 -30.926 1.00 30.58 183 ALA A O 1
ATOM 1404 N N . ARG A 1 184 ? 12.392 12.511 -28.865 1.00 28.73 184 ARG A N 1
ATOM 1405 C CA . ARG A 1 184 ? 11.925 13.877 -29.115 1.00 28.73 184 ARG A CA 1
ATOM 1406 C C . ARG A 1 184 ? 12.793 14.817 -28.297 1.00 28.73 184 ARG A C 1
ATOM 1408 O O . ARG A 1 184 ? 13.066 14.545 -27.131 1.00 28.73 184 ARG A O 1
ATOM 1415 N N . MET A 1 185 ? 13.240 15.885 -28.947 1.00 27.39 185 MET A N 1
ATOM 1416 C CA . MET A 1 185 ? 13.943 17.002 -28.329 1.00 27.39 185 MET A CA 1
ATOM 1417 C C . MET A 1 185 ? 13.111 17.481 -27.134 1.00 27.39 185 MET A C 1
ATOM 1419 O O . MET A 1 185 ? 11.986 17.946 -27.305 1.00 27.39 185 MET A O 1
ATOM 1423 N N . LEU A 1 186 ? 13.619 17.252 -25.923 1.00 29.47 186 LEU A N 1
ATOM 1424 C CA . LEU A 1 186 ? 13.021 17.767 -24.701 1.00 29.47 186 LEU A CA 1
ATOM 1425 C C . LEU A 1 186 ? 13.383 19.245 -24.632 1.00 29.47 186 LEU A C 1
ATOM 1427 O O . LEU A 1 186 ? 14.492 19.600 -24.234 1.00 29.47 186 LEU A O 1
ATOM 1431 N N . ASP A 1 187 ? 12.450 20.093 -25.055 1.00 27.11 187 ASP A N 1
ATOM 1432 C CA . ASP A 1 187 ? 12.472 21.497 -24.678 1.00 27.11 187 ASP A CA 1
ATOM 1433 C C . ASP A 1 187 ? 12.461 21.560 -23.151 1.00 27.11 187 ASP A C 1
ATOM 1435 O O . ASP A 1 187 ? 11.562 21.044 -22.478 1.00 27.11 187 ASP A O 1
ATOM 1439 N N . TYR A 1 188 ? 13.532 22.132 -22.608 1.00 28.88 188 TYR A N 1
ATOM 1440 C CA . TYR A 1 188 ? 13.748 22.292 -21.183 1.00 28.88 188 TYR A CA 1
ATOM 1441 C C . TYR A 1 188 ? 12.635 23.158 -20.595 1.00 28.88 188 TYR A C 1
ATOM 1443 O O . TYR A 1 188 ? 12.692 24.383 -20.621 1.00 28.88 188 TYR A O 1
ATOM 1451 N N . SER A 1 189 ? 11.638 22.512 -20.004 1.00 24.11 189 SER A N 1
ATOM 1452 C CA . SER A 1 189 ? 10.898 23.091 -18.892 1.00 24.11 189 SER A CA 1
ATOM 1453 C C . SER A 1 189 ? 11.459 22.448 -17.632 1.00 24.11 189 SER A C 1
ATOM 1455 O O . SER A 1 189 ? 11.291 21.236 -17.469 1.00 24.11 189 SER A O 1
ATOM 1457 N N . PRO A 1 190 ? 12.157 23.186 -16.749 1.00 27.80 190 PRO A N 1
ATOM 1458 C CA . PRO A 1 190 ? 12.463 22.664 -15.432 1.00 27.80 190 PRO A CA 1
ATOM 1459 C C . PRO A 1 190 ? 11.121 22.418 -14.749 1.00 27.80 190 PRO A C 1
ATOM 1461 O O . PRO A 1 190 ? 10.466 23.341 -14.268 1.00 27.80 190 PRO A O 1
ATOM 1464 N N . SER A 1 191 ? 10.675 21.162 -14.748 1.00 23.36 191 SER A N 1
ATOM 1465 C CA . SER A 1 191 ? 9.673 20.725 -13.795 1.00 23.36 191 SER A CA 1
ATOM 1466 C C . SER A 1 191 ? 10.248 21.088 -12.438 1.00 23.36 191 SER A C 1
ATOM 1468 O O . SER A 1 191 ? 11.355 20.661 -12.102 1.00 23.36 191 SER A O 1
ATOM 1470 N N . ILE A 1 192 ? 9.537 21.935 -11.701 1.00 27.80 192 ILE A N 1
ATOM 1471 C CA . ILE A 1 192 ? 9.852 22.267 -10.319 1.00 27.80 192 ILE A CA 1
ATOM 1472 C C . ILE A 1 192 ? 9.616 20.978 -9.530 1.00 27.80 192 ILE A C 1
ATOM 1474 O O . ILE A 1 192 ? 8.567 20.751 -8.941 1.00 27.80 192 ILE A O 1
ATOM 1478 N N . SER A 1 193 ? 10.579 20.065 -9.604 1.00 26.62 193 SER A N 1
ATOM 1479 C CA . SER A 1 193 ? 10.770 19.034 -8.608 1.00 26.62 193 SER A CA 1
ATOM 1480 C C . SER A 1 193 ? 11.054 19.783 -7.311 1.00 26.62 193 SER A C 1
ATOM 1482 O O . SER A 1 193 ? 12.005 20.577 -7.302 1.00 26.62 193 SER A O 1
ATOM 1484 N N . PRO A 1 194 ? 10.272 19.575 -6.238 1.00 29.00 194 PRO A N 1
ATOM 1485 C CA . PRO A 1 194 ? 10.676 20.051 -4.931 1.00 29.00 194 PRO A CA 1
ATOM 1486 C C . PRO A 1 194 ? 12.104 19.544 -4.698 1.00 29.00 194 PRO A C 1
ATOM 1488 O O . PRO A 1 194 ? 12.373 18.363 -4.962 1.00 29.00 194 PRO A O 1
ATOM 1491 N N . PRO A 1 195 ? 13.045 20.419 -4.312 1.00 28.12 195 PRO A N 1
ATOM 1492 C CA . PRO A 1 195 ? 14.402 19.998 -4.034 1.00 28.12 195 PRO A CA 1
ATOM 1493 C C . PRO A 1 195 ? 14.356 18.883 -2.994 1.00 28.12 195 PRO A C 1
ATOM 1495 O O . PRO A 1 195 ? 13.593 18.928 -2.027 1.00 28.12 195 PRO A O 1
ATOM 1498 N N . ARG A 1 196 ? 15.162 17.849 -3.235 1.00 33.12 196 ARG A N 1
ATOM 1499 C CA . ARG A 1 196 ? 15.425 16.810 -2.247 1.00 33.12 196 ARG A CA 1
ATOM 1500 C C . ARG A 1 196 ? 15.810 17.485 -0.938 1.00 33.12 196 ARG A C 1
ATOM 1502 O O . ARG A 1 196 ? 16.647 18.383 -0.956 1.00 33.12 196 ARG A O 1
ATOM 1509 N N . MET A 1 197 ? 15.209 17.031 0.160 1.00 31.11 197 MET A N 1
ATOM 1510 C CA . MET A 1 197 ? 15.602 17.375 1.525 1.00 31.11 197 MET A CA 1
ATOM 1511 C C . MET A 1 197 ? 17.057 16.950 1.771 1.00 31.11 197 MET A C 1
ATOM 1513 O O . MET A 1 197 ? 17.345 15.898 2.330 1.00 31.11 197 MET A O 1
ATOM 1517 N N . THR A 1 198 ? 17.984 17.785 1.335 1.00 34.47 198 THR A N 1
ATOM 1518 C CA . THR A 1 198 ? 19.222 18.089 2.038 1.00 34.47 198 THR A CA 1
ATOM 1519 C C . THR A 1 198 ? 19.119 19.559 2.394 1.00 34.47 198 THR A C 1
ATOM 1521 O O . THR A 1 198 ? 19.691 20.403 1.725 1.00 34.47 198 THR A O 1
ATOM 1524 N N . ASP A 1 199 ? 18.266 19.827 3.373 1.00 27.34 199 ASP A N 1
ATOM 1525 C CA . ASP A 1 199 ? 18.342 20.959 4.283 1.00 27.34 199 ASP A CA 1
ATOM 1526 C C . ASP A 1 199 ? 17.468 20.574 5.475 1.00 27.34 199 ASP A C 1
ATOM 1528 O O . ASP A 1 199 ? 16.236 20.565 5.438 1.00 27.34 199 ASP A O 1
ATOM 1532 N N . ILE A 1 200 ? 18.146 20.140 6.532 1.00 39.84 200 ILE A N 1
ATOM 1533 C CA . ILE A 1 200 ? 17.592 20.103 7.875 1.00 39.84 200 ILE A CA 1
ATOM 1534 C C . ILE A 1 200 ? 17.382 21.572 8.227 1.00 39.84 200 ILE A C 1
ATOM 1536 O O . ILE A 1 200 ? 18.346 22.230 8.581 1.00 39.84 200 ILE A O 1
ATOM 1540 N N . HIS A 1 201 ? 16.179 22.093 7.986 1.00 34.06 201 HIS A N 1
ATOM 1541 C CA . HIS A 1 201 ? 15.531 23.241 8.637 1.00 34.06 201 HIS A CA 1
ATOM 1542 C C . HIS A 1 201 ? 14.385 23.729 7.744 1.00 34.06 201 HIS A C 1
ATOM 1544 O O . HIS A 1 201 ? 14.572 24.550 6.852 1.00 34.06 201 HIS A O 1
ATOM 1550 N N . GLY A 1 202 ? 13.173 23.240 8.007 1.00 29.56 202 GLY A N 1
ATOM 1551 C CA . GLY A 1 202 ? 11.982 23.779 7.357 1.00 29.56 202 GLY A CA 1
ATOM 1552 C C . GLY A 1 202 ? 10.758 22.885 7.475 1.00 29.56 202 GLY A C 1
ATOM 1553 O O . GLY A 1 202 ? 10.470 22.121 6.570 1.00 29.56 202 GLY A O 1
ATOM 1554 N N . MET A 1 203 ? 10.021 23.048 8.575 1.00 34.97 203 MET A N 1
ATOM 1555 C CA . MET A 1 203 ? 8.592 22.723 8.698 1.00 34.97 203 MET A CA 1
ATOM 1556 C C . MET A 1 203 ? 8.169 21.249 8.537 1.00 34.97 203 MET A C 1
ATOM 1558 O O . MET A 1 203 ? 7.538 20.877 7.556 1.00 34.97 203 MET A O 1
ATOM 1562 N N . HIS A 1 204 ? 8.349 20.447 9.589 1.00 36.00 204 HIS A N 1
ATOM 1563 C CA . HIS A 1 204 ? 7.391 19.379 9.898 1.00 36.00 204 HIS A CA 1
ATOM 1564 C C . HIS A 1 204 ? 6.719 19.714 11.229 1.00 36.00 204 HIS A C 1
ATOM 1566 O O . HIS A 1 204 ? 7.316 19.579 12.290 1.00 36.00 204 HIS A O 1
ATOM 1572 N N . SER A 1 205 ? 5.479 20.195 11.163 1.00 47.28 205 SER A N 1
ATOM 1573 C CA . SER A 1 205 ? 4.617 20.432 12.331 1.00 47.28 205 SER A CA 1
ATOM 1574 C C . SER A 1 205 ? 3.783 19.187 12.692 1.00 47.28 205 SER A C 1
ATOM 1576 O O . SER A 1 205 ? 2.723 19.300 13.303 1.00 47.28 205 SER A O 1
ATOM 1578 N N . GLU A 1 206 ? 4.191 17.989 12.280 1.00 55.88 206 GLU A N 1
ATOM 1579 C CA . GLU A 1 206 ? 3.261 16.872 12.093 1.00 55.88 206 GLU A CA 1
ATOM 1580 C C . GLU A 1 206 ? 3.651 15.673 12.958 1.00 55.88 206 GLU A C 1
ATOM 1582 O O . GLU A 1 206 ? 4.474 14.842 12.582 1.00 55.88 206 GLU A O 1
ATOM 1587 N N . MET A 1 207 ? 3.046 15.566 14.143 1.00 71.88 207 MET A N 1
ATOM 1588 C CA . MET A 1 207 ? 3.027 14.293 14.863 1.00 71.88 207 MET A CA 1
ATOM 1589 C C . MET A 1 207 ? 2.300 13.252 14.002 1.00 71.88 207 MET A C 1
ATOM 1591 O O . MET A 1 207 ? 1.159 13.465 13.590 1.00 71.88 207 MET A O 1
ATOM 1595 N N . ILE A 1 208 ? 2.933 12.110 13.753 1.00 80.56 208 ILE A N 1
ATOM 1596 C CA . ILE A 1 208 ? 2.370 11.030 12.939 1.00 80.56 208 ILE A CA 1
ATOM 1597 C C . ILE A 1 208 ? 1.542 10.124 13.849 1.00 80.56 208 ILE A C 1
ATOM 1599 O O . ILE A 1 208 ? 2.056 9.559 14.811 1.00 80.56 208 ILE A O 1
ATOM 1603 N N . ARG A 1 209 ? 0.252 9.945 13.567 1.00 82.06 209 ARG A N 1
ATOM 1604 C CA . ARG A 1 209 ? -0.583 9.009 14.333 1.00 82.06 209 ARG A CA 1
ATOM 1605 C C . ARG A 1 209 ? -0.286 7.569 13.912 1.00 82.06 209 ARG A C 1
ATOM 1607 O O . ARG A 1 209 ? -0.488 7.226 12.753 1.00 82.06 209 ARG A O 1
ATOM 1614 N N . LEU A 1 210 ? 0.160 6.736 14.853 1.00 78.12 210 LEU A N 1
ATOM 1615 C CA . LEU A 1 210 ? 0.455 5.317 14.611 1.00 78.12 210 LEU A CA 1
ATOM 1616 C C . LEU A 1 210 ? -0.716 4.401 14.993 1.00 78.12 210 LEU A C 1
ATOM 1618 O O . LEU A 1 210 ? -0.931 3.377 14.354 1.00 78.12 210 LEU A O 1
ATOM 1622 N N . ASP A 1 211 ? -1.468 4.771 16.030 1.00 83.50 211 ASP A N 1
ATOM 1623 C CA . ASP A 1 211 ? -2.633 4.037 16.536 1.00 83.50 211 ASP A CA 1
ATOM 1624 C C . ASP A 1 211 ? -3.593 5.012 17.243 1.00 83.50 211 ASP A C 1
ATOM 1626 O O . ASP A 1 211 ? -3.357 6.224 17.312 1.00 83.50 211 ASP A O 1
ATOM 1630 N N . GLU A 1 212 ? -4.691 4.505 17.798 1.00 80.75 212 GLU A N 1
ATOM 1631 C CA . GLU A 1 212 ? -5.670 5.301 18.530 1.00 80.75 212 GLU A CA 1
ATOM 1632 C C . GLU A 1 212 ? -5.061 6.060 19.712 1.00 80.75 212 GLU A C 1
ATOM 1634 O O . GLU A 1 212 ? -5.489 7.183 19.977 1.00 80.75 212 GLU A O 1
ATOM 1639 N N . PHE A 1 213 ? -4.061 5.466 20.371 1.00 81.94 213 PHE A N 1
ATOM 1640 C CA . PHE A 1 213 ? -3.445 5.965 21.601 1.00 81.94 213 PHE A CA 1
ATOM 1641 C C . PHE A 1 213 ? -1.952 6.294 21.468 1.00 81.94 213 PHE A C 1
ATOM 1643 O O . PHE A 1 213 ? -1.362 6.706 22.461 1.00 81.94 213 PHE A O 1
ATOM 1650 N N . ILE A 1 214 ? -1.328 6.110 20.295 1.00 88.12 214 ILE A N 1
ATOM 1651 C CA . ILE A 1 214 ? 0.109 6.362 20.092 1.00 88.12 214 ILE A CA 1
ATOM 1652 C C . ILE A 1 214 ? 0.365 7.285 18.898 1.00 88.12 214 ILE A C 1
ATOM 1654 O O . ILE A 1 214 ? -0.122 7.067 17.783 1.00 88.12 214 ILE A O 1
ATOM 1658 N N . THR A 1 215 ? 1.161 8.321 19.135 1.00 88.12 215 THR A N 1
ATOM 1659 C CA . THR A 1 215 ? 1.669 9.233 18.110 1.00 88.12 215 THR A CA 1
ATOM 1660 C C . THR A 1 215 ? 3.193 9.225 18.103 1.00 88.12 215 THR A C 1
ATOM 1662 O O . THR A 1 215 ? 3.843 8.903 19.096 1.00 88.12 215 THR A O 1
ATOM 1665 N N . LEU A 1 216 ? 3.766 9.536 16.949 1.00 87.12 216 LEU A N 1
ATOM 1666 C CA . LEU A 1 216 ? 5.188 9.521 16.665 1.00 87.12 216 LEU A CA 1
ATOM 1667 C C . LEU A 1 216 ? 5.650 10.942 16.350 1.00 87.12 216 LEU A C 1
ATOM 1669 O O . LEU A 1 216 ? 5.150 11.584 15.431 1.00 87.12 216 LEU A O 1
ATOM 1673 N N . ASP A 1 217 ? 6.622 11.411 17.117 1.00 83.06 217 ASP A N 1
ATOM 1674 C CA . ASP A 1 217 ? 7.282 12.699 16.967 1.00 83.06 217 ASP A CA 1
ATOM 1675 C C . ASP A 1 217 ? 8.736 12.461 16.531 1.00 83.06 217 ASP A C 1
ATOM 1677 O O . ASP A 1 217 ? 9.532 11.825 17.231 1.00 83.06 217 ASP A O 1
ATOM 1681 N N . VAL A 1 218 ? 9.045 12.945 15.327 1.00 75.62 218 VAL A N 1
ATOM 1682 C CA . VAL A 1 218 ? 10.345 12.811 14.646 1.00 75.62 218 VAL A CA 1
ATOM 1683 C C . VAL A 1 218 ? 11.049 14.159 14.491 1.00 75.62 218 VAL A C 1
ATOM 1685 O O . VAL A 1 218 ? 12.037 14.262 13.767 1.00 75.62 218 VAL A O 1
ATOM 1688 N N . THR A 1 219 ? 10.564 15.194 15.184 1.00 73.50 219 THR A N 1
ATOM 1689 C CA . THR A 1 219 ? 11.069 16.571 15.066 1.00 73.50 219 THR A CA 1
ATOM 1690 C C . THR A 1 219 ? 12.557 16.671 15.418 1.00 73.50 219 THR A C 1
ATOM 1692 O O . THR A 1 219 ? 13.278 17.472 14.832 1.00 73.50 219 THR A O 1
ATOM 1695 N N . ASN A 1 220 ? 13.030 15.814 16.330 1.00 70.06 220 ASN A N 1
ATOM 1696 C CA . ASN A 1 220 ? 14.404 15.804 16.837 1.00 70.06 220 ASN A CA 1
ATOM 1697 C C . ASN A 1 220 ? 15.219 14.589 16.351 1.00 70.06 220 ASN A C 1
ATOM 1699 O O . ASN A 1 220 ? 16.077 14.091 17.082 1.00 70.06 220 ASN A O 1
ATOM 1703 N N . ALA A 1 221 ? 14.956 14.085 15.138 1.00 66.81 221 ALA A N 1
ATOM 1704 C CA . ALA A 1 221 ? 15.707 12.964 14.567 1.00 66.81 221 ALA A CA 1
ATOM 1705 C C . ALA A 1 221 ? 17.243 13.167 14.695 1.00 66.81 221 ALA A C 1
ATOM 1707 O O . ALA A 1 221 ? 17.729 14.277 14.469 1.00 66.81 221 ALA A O 1
ATOM 1708 N N . PRO A 1 222 ? 18.028 12.124 15.054 1.00 66.00 222 PRO A N 1
ATOM 1709 C CA . PRO A 1 222 ? 17.663 10.703 15.123 1.00 66.00 222 PRO A CA 1
ATOM 1710 C C . PRO A 1 222 ? 16.974 10.269 16.430 1.00 66.00 222 PRO A C 1
ATOM 1712 O O . PRO A 1 222 ? 16.686 9.083 16.593 1.00 66.00 222 PRO A O 1
ATOM 1715 N N . LEU A 1 223 ? 16.696 11.195 17.353 1.00 76.88 223 LEU A N 1
ATOM 1716 C CA . LEU A 1 223 ? 15.945 10.916 18.573 1.00 76.88 223 LEU A CA 1
ATOM 1717 C C . LEU A 1 223 ? 14.449 10.823 18.252 1.00 76.88 223 LEU A C 1
ATOM 1719 O O . LEU A 1 223 ? 13.831 11.781 17.786 1.00 76.88 223 LEU A O 1
ATOM 1723 N N . VAL A 1 224 ? 13.872 9.653 18.498 1.00 83.12 224 VAL A N 1
ATOM 1724 C CA . VAL A 1 224 ? 12.482 9.330 18.178 1.00 83.12 224 VAL A CA 1
ATOM 1725 C C . VAL A 1 224 ? 11.653 9.319 19.450 1.00 83.12 224 VAL A C 1
ATOM 1727 O O . VAL A 1 224 ? 12.035 8.663 20.418 1.00 83.12 224 VAL A O 1
ATOM 1730 N N . ARG A 1 225 ? 10.502 10.004 19.441 1.00 89.38 225 ARG A N 1
ATOM 1731 C CA . ARG A 1 225 ? 9.584 10.083 20.586 1.00 89.38 225 ARG A CA 1
ATOM 1732 C C . ARG A 1 225 ? 8.229 9.479 20.226 1.00 89.38 225 ARG A C 1
ATOM 1734 O O . ARG A 1 225 ? 7.534 9.970 19.344 1.00 89.38 225 ARG A O 1
ATOM 1741 N N . LEU A 1 226 ? 7.828 8.432 20.934 1.00 90.06 226 LEU A N 1
ATOM 1742 C CA . LEU A 1 226 ? 6.468 7.901 20.907 1.00 90.06 226 LEU A CA 1
ATOM 1743 C C . LEU A 1 226 ? 5.694 8.510 22.069 1.00 90.06 226 LEU A C 1
ATOM 1745 O O . LEU A 1 226 ? 6.086 8.330 23.222 1.00 90.06 226 LEU A O 1
ATOM 1749 N N . ARG A 1 227 ? 4.596 9.205 21.786 1.00 89.44 227 ARG A N 1
ATOM 1750 C CA . ARG A 1 227 ? 3.719 9.784 22.805 1.00 89.44 227 ARG A CA 1
ATOM 1751 C C . ARG A 1 227 ? 2.460 8.945 22.915 1.00 89.44 227 ARG A C 1
ATOM 1753 O O . ARG A 1 227 ? 1.751 8.743 21.932 1.00 89.44 227 ARG A O 1
ATOM 1760 N N . LEU A 1 228 ? 2.195 8.442 24.113 1.00 90.81 228 LEU A N 1
ATOM 1761 C CA . LEU A 1 228 ? 1.029 7.624 24.395 1.00 90.81 228 LEU A CA 1
ATOM 1762 C C . LEU A 1 228 ? 0.000 8.427 25.180 1.00 90.81 228 LEU A C 1
ATOM 1764 O O . LEU A 1 228 ? 0.284 8.838 26.305 1.00 90.81 228 LEU A O 1
ATOM 1768 N N . ASN A 1 229 ? -1.194 8.593 24.612 1.00 87.81 229 ASN A N 1
ATOM 1769 C CA . ASN A 1 229 ? -2.343 9.113 25.342 1.00 87.81 229 ASN A CA 1
ATOM 1770 C C . ASN A 1 229 ? -2.980 7.971 26.148 1.00 87.81 229 ASN A C 1
ATOM 1772 O O . ASN A 1 229 ? -3.527 7.021 25.583 1.00 87.81 229 ASN A O 1
ATOM 1776 N N . LEU A 1 230 ? -2.883 8.054 27.475 1.00 82.94 230 LEU A N 1
ATOM 1777 C CA . LEU A 1 230 ? -3.383 7.030 28.398 1.00 82.94 230 LEU A CA 1
ATOM 1778 C C . LEU A 1 230 ? -4.699 7.426 29.083 1.00 82.94 230 LEU A C 1
ATOM 1780 O O . LEU A 1 230 ? -5.145 6.737 30.007 1.00 82.94 230 LEU A O 1
ATOM 1784 N N . GLU A 1 231 ? -5.333 8.513 28.646 1.00 82.62 231 GLU A N 1
ATOM 1785 C CA . GLU A 1 231 ? -6.589 8.980 29.219 1.00 82.62 231 GLU A CA 1
ATOM 1786 C C . GLU A 1 231 ? -7.688 7.909 29.093 1.00 82.62 231 GLU A C 1
ATOM 1788 O O . GLU A 1 231 ? -7.905 7.298 28.044 1.00 82.62 231 GLU A O 1
ATOM 1793 N N . GLY A 1 232 ? -8.360 7.615 30.209 1.00 81.75 232 GLY A N 1
ATOM 1794 C CA . GLY A 1 232 ? -9.414 6.596 30.266 1.00 81.75 232 GLY A CA 1
ATOM 1795 C C . GLY A 1 232 ? -8.936 5.140 30.149 1.00 81.75 232 GLY A C 1
ATOM 1796 O O . GLY A 1 232 ? -9.770 4.240 30.042 1.00 81.75 232 GLY A O 1
ATOM 1797 N N . LYS A 1 233 ? -7.621 4.870 30.187 1.00 85.12 233 LYS A N 1
ATOM 1798 C CA . LYS A 1 233 ? -7.045 3.513 30.051 1.00 85.12 233 LYS A CA 1
ATOM 1799 C C . LYS A 1 233 ? -6.627 2.870 31.381 1.00 85.12 233 LYS A C 1
ATOM 1801 O O . LYS A 1 233 ? -5.893 1.883 31.392 1.00 85.12 233 LYS A O 1
ATOM 1806 N N . ASP A 1 234 ? -7.101 3.395 32.509 1.00 86.38 234 ASP A N 1
ATOM 1807 C CA . ASP A 1 234 ? -6.784 2.874 33.844 1.00 86.38 234 ASP A CA 1
ATOM 1808 C C . ASP A 1 234 ? -7.139 1.379 33.988 1.00 86.38 234 ASP A C 1
ATOM 1810 O O . ASP A 1 234 ? -8.265 0.953 33.730 1.00 86.38 234 ASP A O 1
ATOM 1814 N N . GLY A 1 235 ? -6.174 0.571 34.439 1.00 82.69 235 GLY A N 1
ATOM 1815 C CA . GLY A 1 235 ? -6.332 -0.876 34.621 1.00 82.69 235 GLY A CA 1
ATOM 1816 C C . GLY A 1 235 ? -6.169 -1.710 33.344 1.00 82.69 235 GLY A C 1
ATOM 1817 O O . GLY A 1 235 ? -6.322 -2.930 33.408 1.00 82.69 235 GLY A O 1
ATOM 1818 N N . GLN A 1 236 ? -5.873 -1.092 32.196 1.00 87.19 236 GLN A N 1
ATOM 1819 C CA . GLN A 1 236 ? -5.765 -1.785 30.910 1.00 87.19 236 GLN A CA 1
ATOM 1820 C C . GLN A 1 236 ? -4.314 -2.131 30.551 1.00 87.19 236 GLN A C 1
ATOM 1822 O O . GLN A 1 236 ? -3.364 -1.461 30.963 1.00 87.19 236 GLN A O 1
ATOM 1827 N N . LEU A 1 237 ? -4.158 -3.188 29.751 1.00 87.69 237 LEU A N 1
ATOM 1828 C CA . LEU A 1 237 ? -2.923 -3.505 29.041 1.00 87.69 237 LEU A CA 1
ATOM 1829 C C . LEU A 1 237 ? -3.055 -3.006 27.603 1.00 87.69 237 LEU A C 1
ATOM 1831 O O . LEU A 1 237 ? -3.908 -3.488 26.859 1.00 87.69 237 LEU A O 1
ATOM 1835 N N . LEU A 1 238 ? -2.202 -2.068 27.218 1.00 86.50 238 LEU A N 1
ATOM 1836 C CA . LEU A 1 238 ? -2.130 -1.531 25.865 1.00 86.50 238 LEU A CA 1
ATOM 1837 C C . LEU A 1 238 ? -0.948 -2.159 25.135 1.00 86.50 238 LEU A C 1
ATOM 1839 O O . LEU A 1 238 ? 0.096 -2.409 25.737 1.00 86.50 238 LEU A O 1
ATOM 1843 N N . GLY A 1 239 ? -1.106 -2.418 23.842 1.00 88.06 239 GLY A N 1
ATOM 1844 C CA . GLY A 1 239 ? -0.067 -3.022 23.021 1.00 88.06 239 GLY A CA 1
ATOM 1845 C C . GLY A 1 239 ? -0.051 -2.414 21.631 1.00 88.06 239 GLY A C 1
ATOM 1846 O O . GLY A 1 239 ? -1.104 -2.229 21.036 1.00 88.06 239 GLY A O 1
ATOM 1847 N N . PHE A 1 240 ? 1.144 -2.138 21.126 1.00 86.12 240 PHE A N 1
ATOM 1848 C CA . PHE A 1 240 ? 1.385 -1.697 19.761 1.00 86.12 240 PHE A CA 1
ATOM 1849 C C . PHE A 1 240 ? 2.521 -2.525 19.164 1.00 86.12 240 PHE A C 1
ATOM 1851 O O . PHE A 1 240 ? 3.527 -2.808 19.819 1.00 86.12 240 PHE A O 1
ATOM 1858 N N . THR A 1 241 ? 2.369 -2.952 17.917 1.00 86.44 241 THR A N 1
ATOM 1859 C CA . THR A 1 241 ? 3.445 -3.588 17.156 1.00 86.44 241 THR A CA 1
ATOM 1860 C C . THR A 1 241 ? 3.333 -3.145 15.712 1.00 86.44 241 THR A C 1
ATOM 1862 O O . THR A 1 241 ? 2.273 -3.292 15.108 1.00 86.44 241 THR A O 1
ATOM 1865 N N . GLY A 1 242 ? 4.414 -2.612 15.164 1.00 77.19 242 GLY A N 1
ATOM 1866 C CA . GLY A 1 242 ? 4.431 -2.080 13.810 1.00 77.19 242 GLY A CA 1
ATOM 1867 C C . GLY A 1 242 ? 5.787 -1.496 13.460 1.00 77.19 242 GLY A C 1
ATOM 1868 O O . GLY A 1 242 ? 6.635 -1.321 14.334 1.00 77.19 242 GLY A O 1
ATOM 1869 N N . ASP A 1 243 ? 5.978 -1.194 12.184 1.00 73.50 243 ASP A N 1
ATOM 1870 C CA . ASP A 1 243 ? 7.199 -0.565 11.699 1.00 73.50 243 ASP A CA 1
ATOM 1871 C C . ASP A 1 243 ? 7.021 0.957 11.670 1.00 73.50 243 ASP A C 1
ATOM 1873 O O . ASP A 1 243 ? 5.961 1.470 11.307 1.00 73.50 243 ASP A O 1
ATOM 1877 N N . ILE A 1 244 ? 8.064 1.682 12.060 1.00 70.88 244 ILE A N 1
ATOM 1878 C CA . ILE A 1 244 ? 8.147 3.138 11.967 1.00 70.88 244 ILE A CA 1
ATOM 1879 C C . ILE A 1 244 ? 9.392 3.540 11.197 1.00 70.88 244 ILE A C 1
ATOM 1881 O O . ILE A 1 244 ? 10.355 2.773 11.116 1.00 70.88 244 ILE A O 1
ATOM 1885 N N . LEU A 1 245 ? 9.408 4.777 10.692 1.00 61.75 245 LEU A N 1
ATOM 1886 C CA . LEU A 1 245 ? 10.517 5.276 9.873 1.00 61.75 245 LEU A CA 1
ATOM 1887 C C . LEU A 1 245 ? 10.803 4.271 8.733 1.00 61.75 245 LEU A C 1
ATOM 1889 O O . LEU A 1 245 ? 9.957 3.433 8.436 1.00 61.75 245 LEU A O 1
ATOM 1893 N N . SER A 1 246 ? 11.935 4.330 8.042 1.00 59.78 246 SER A N 1
ATOM 1894 C CA . SER A 1 246 ? 12.243 3.415 6.926 1.00 59.78 246 SER A CA 1
ATOM 1895 C C . SER A 1 246 ? 12.512 1.953 7.365 1.00 59.78 246 SER A C 1
ATOM 1897 O O . SER A 1 246 ? 13.547 1.388 7.024 1.00 59.78 246 SER A O 1
ATOM 1899 N N . GLY A 1 247 ? 11.611 1.336 8.143 1.00 62.38 247 GLY A N 1
ATOM 1900 C CA . GLY A 1 247 ? 11.615 -0.084 8.508 1.00 62.38 247 GLY A CA 1
ATOM 1901 C C . GLY A 1 247 ? 12.035 -0.420 9.944 1.00 62.38 247 GLY A C 1
ATOM 1902 O O . GLY A 1 247 ? 12.361 -1.574 10.204 1.00 62.38 247 GLY A O 1
ATOM 1903 N N . ILE A 1 248 ? 12.060 0.533 10.883 1.00 74.44 248 ILE A N 1
ATOM 1904 C CA . ILE A 1 248 ? 12.368 0.249 12.298 1.00 74.44 248 ILE A CA 1
ATOM 1905 C C . ILE A 1 248 ? 11.163 -0.432 12.949 1.00 74.44 248 ILE A C 1
ATOM 1907 O O . ILE A 1 248 ? 10.144 0.204 13.202 1.00 74.44 248 ILE A O 1
ATOM 1911 N N . GLY A 1 249 ? 11.287 -1.718 13.267 1.00 78.50 249 GLY A N 1
ATOM 1912 C CA . GLY A 1 249 ? 10.215 -2.483 13.898 1.00 78.50 249 GLY A CA 1
ATOM 1913 C C . GLY A 1 249 ? 10.100 -2.191 15.389 1.00 78.50 249 GLY A C 1
ATOM 1914 O O . GLY A 1 249 ? 11.063 -2.386 16.130 1.00 78.50 249 GLY A O 1
ATOM 1915 N N . ILE A 1 250 ? 8.919 -1.780 15.843 1.00 86.19 250 ILE A N 1
ATOM 1916 C CA . ILE A 1 250 ? 8.587 -1.513 17.244 1.00 86.19 250 ILE A CA 1
ATOM 1917 C C . ILE A 1 250 ? 7.641 -2.579 17.788 1.00 86.19 250 ILE A C 1
ATOM 1919 O O . ILE A 1 250 ? 6.650 -2.944 17.160 1.00 86.19 250 ILE A O 1
ATOM 1923 N N . SER A 1 251 ? 7.898 -3.000 19.023 1.00 89.44 251 SER A N 1
ATOM 1924 C CA . SER A 1 251 ? 6.951 -3.698 19.887 1.00 89.44 251 SER A CA 1
ATOM 1925 C C . SER A 1 251 ? 6.878 -2.972 21.227 1.00 89.44 251 SER A C 1
ATOM 1927 O O . SER A 1 251 ? 7.865 -2.922 21.955 1.00 89.44 251 SER A O 1
ATOM 1929 N N . LEU A 1 252 ? 5.706 -2.453 21.577 1.00 91.12 252 LEU A N 1
ATOM 1930 C CA . LEU A 1 252 ? 5.438 -1.747 22.825 1.00 91.12 252 LEU A CA 1
ATOM 1931 C C . LEU A 1 252 ? 4.265 -2.404 23.553 1.00 91.12 252 LEU A C 1
ATOM 1933 O O . LEU A 1 252 ? 3.222 -2.662 22.957 1.00 91.12 252 LEU A O 1
ATOM 1937 N N . LYS A 1 253 ? 4.409 -2.641 24.855 1.00 91.38 253 LYS A N 1
ATOM 1938 C CA . LYS A 1 253 ? 3.323 -3.026 25.756 1.00 91.38 253 LYS A CA 1
ATOM 1939 C C . LYS A 1 253 ? 3.375 -2.158 27.001 1.00 91.38 253 LYS A C 1
ATOM 1941 O O . LYS A 1 253 ? 4.428 -2.017 27.615 1.00 91.38 253 LYS A O 1
ATOM 1946 N N . VAL A 1 254 ? 2.236 -1.594 27.378 1.00 90.12 254 VAL A N 1
ATOM 1947 C CA . VAL A 1 254 ? 2.104 -0.727 28.548 1.00 90.12 254 VAL A CA 1
ATOM 1948 C C . VAL A 1 254 ? 0.967 -1.231 29.415 1.00 90.12 254 VAL A C 1
ATOM 1950 O O . VAL A 1 254 ? -0.194 -1.200 29.018 1.00 90.12 254 VAL A O 1
ATOM 1953 N N . GLN A 1 255 ? 1.299 -1.685 30.619 1.00 89.38 255 GLN A N 1
ATOM 1954 C CA . GLN A 1 255 ? 0.318 -1.989 31.650 1.00 89.38 255 GLN A CA 1
ATOM 1955 C C . GLN A 1 255 ? 0.055 -0.730 32.477 1.00 89.38 255 GLN A C 1
ATOM 1957 O O . GLN A 1 255 ? 0.965 -0.218 33.136 1.00 89.38 255 GLN A O 1
ATOM 1962 N N . VAL A 1 256 ? -1.193 -0.266 32.477 1.00 89.75 256 VAL A N 1
ATOM 1963 C CA . VAL A 1 256 ? -1.642 0.892 33.253 1.00 89.75 256 VAL A CA 1
ATOM 1964 C C . VAL A 1 256 ? -2.309 0.412 34.539 1.00 89.75 256 VAL A C 1
ATOM 1966 O O . VAL A 1 256 ? -3.323 -0.283 34.499 1.00 89.75 256 VAL A O 1
ATOM 1969 N N . TYR A 1 257 ? -1.762 0.784 35.694 1.00 86.31 257 TYR A N 1
ATOM 1970 C CA . TYR A 1 257 ? -2.357 0.500 37.001 1.00 86.31 257 TYR A CA 1
ATOM 1971 C C . TYR A 1 257 ? -3.299 1.633 37.430 1.00 86.31 257 TYR A C 1
ATOM 1973 O O . TYR A 1 257 ? -3.055 2.822 37.172 1.00 86.31 257 TYR A O 1
ATOM 1981 N N . LYS A 1 258 ? -4.397 1.264 38.100 1.00 85.44 258 LYS A N 1
ATOM 1982 C CA . LYS A 1 258 ? -5.330 2.230 38.697 1.00 85.44 258 LYS A CA 1
ATOM 1983 C C . LYS A 1 258 ? -4.602 3.071 39.742 1.00 85.44 258 LYS A C 1
ATOM 1985 O O . LYS A 1 258 ? -3.638 2.615 40.338 1.00 85.44 258 L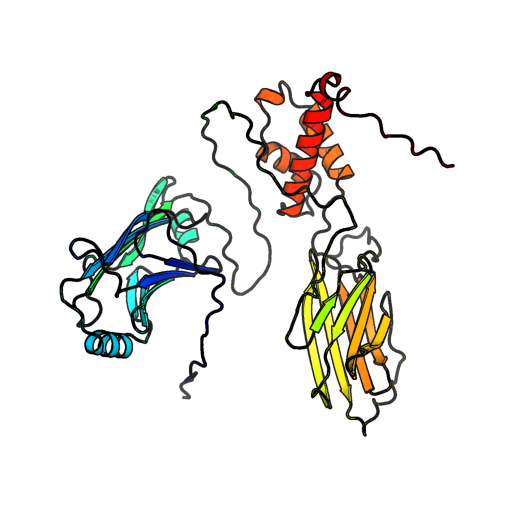YS A O 1
ATOM 1990 N N . LYS A 1 259 ? -5.079 4.288 40.013 1.00 78.38 259 LYS A N 1
ATOM 1991 C CA . LYS A 1 259 ? -4.464 5.187 41.015 1.00 78.38 259 LYS A CA 1
ATOM 1992 C C . LYS A 1 259 ? -4.356 4.568 42.417 1.00 78.38 259 LYS A C 1
ATOM 1994 O O . LYS A 1 259 ? -3.457 4.926 43.167 1.00 78.38 259 LYS A O 1
ATOM 1999 N N . THR A 1 260 ? -5.269 3.661 42.759 1.00 78.38 260 THR A N 1
ATOM 2000 C CA . THR A 1 260 ? -5.297 2.930 44.035 1.00 78.38 260 THR A CA 1
ATOM 2001 C C . THR A 1 260 ? -4.368 1.722 44.067 1.00 78.38 260 THR A C 1
ATOM 2003 O O . THR A 1 260 ? -4.078 1.207 45.143 1.00 78.38 260 THR A O 1
ATOM 2006 N N . ASP A 1 261 ? -3.907 1.268 42.903 1.00 78.88 261 ASP A N 1
ATOM 2007 C CA . ASP A 1 261 ? -3.165 0.029 42.748 1.00 78.88 261 ASP A CA 1
ATOM 2008 C C . ASP A 1 261 ? -1.699 0.375 42.488 1.00 78.88 261 ASP A C 1
ATOM 2010 O O . ASP A 1 261 ? -1.372 1.214 41.650 1.00 78.88 261 ASP A O 1
ATOM 2014 N N . SER A 1 262 ? -0.791 -0.279 43.204 1.00 72.62 262 SER A N 1
ATOM 2015 C CA . SER A 1 262 ? 0.639 -0.176 42.912 1.00 72.62 262 SER A CA 1
ATOM 2016 C C . SER A 1 262 ? 1.081 -1.376 42.078 1.00 72.62 262 SER A C 1
ATOM 2018 O O . SER A 1 262 ? 0.643 -2.497 42.360 1.00 72.62 262 SER A O 1
ATOM 2020 N N . PRO A 1 263 ? 1.970 -1.186 41.086 1.00 76.75 263 PRO A N 1
ATOM 2021 C CA . PRO A 1 263 ? 2.611 -2.293 40.404 1.00 76.75 263 PRO A CA 1
ATOM 2022 C C . PRO A 1 263 ? 3.245 -3.238 41.433 1.00 76.75 263 PRO A C 1
ATOM 2024 O O . PRO A 1 263 ? 3.857 -2.763 42.397 1.00 76.75 263 PRO A O 1
ATOM 2027 N N . PRO A 1 264 ? 3.124 -4.563 41.257 1.00 69.56 264 PRO A N 1
ATOM 2028 C CA . PRO A 1 264 ? 3.768 -5.512 42.148 1.00 69.56 264 PRO A CA 1
ATOM 2029 C C . PRO A 1 264 ? 5.276 -5.257 42.159 1.00 69.56 264 PRO A C 1
ATOM 2031 O O . PRO A 1 264 ? 5.873 -4.980 41.115 1.00 69.56 264 PRO A O 1
ATOM 2034 N N . ALA A 1 265 ? 5.893 -5.365 43.340 1.00 65.12 265 ALA A N 1
ATOM 2035 C CA . ALA A 1 265 ? 7.337 -5.233 43.484 1.00 65.12 265 ALA A CA 1
ATOM 2036 C C . ALA A 1 265 ? 8.037 -6.174 42.491 1.00 65.12 265 ALA A C 1
ATOM 2038 O O . ALA A 1 265 ? 7.821 -7.392 42.491 1.00 65.12 265 ALA A O 1
ATOM 2039 N N . LEU A 1 266 ? 8.836 -5.596 41.593 1.00 60.97 266 LEU A N 1
ATOM 2040 C CA . LEU A 1 266 ? 9.522 -6.355 40.560 1.00 60.97 266 LEU A CA 1
ATOM 2041 C C . LEU A 1 266 ? 10.547 -7.274 41.226 1.00 60.97 266 LEU A C 1
ATOM 2043 O O . LEU A 1 266 ? 11.441 -6.815 41.929 1.00 60.97 266 LEU A O 1
ATOM 2047 N N . ARG A 1 267 ? 10.431 -8.585 40.983 1.00 57.81 267 ARG A N 1
ATOM 2048 C CA . ARG A 1 267 ? 11.379 -9.580 41.519 1.00 57.81 267 ARG A CA 1
ATOM 2049 C C . ARG A 1 267 ? 12.801 -9.404 40.967 1.00 57.81 267 ARG A C 1
ATOM 2051 O O . ARG A 1 267 ? 13.736 -9.905 41.570 1.00 57.81 267 ARG A O 1
ATOM 2058 N N . HIS A 1 268 ? 12.941 -8.736 39.819 1.00 58.28 268 HIS A N 1
ATOM 2059 C CA . HIS A 1 268 ? 14.210 -8.454 39.147 1.00 58.28 268 HIS A CA 1
ATOM 2060 C C . HIS A 1 268 ? 14.146 -7.041 38.547 1.00 58.28 268 HIS A C 1
ATOM 2062 O O . HIS A 1 268 ? 13.090 -6.686 38.011 1.00 58.28 268 HIS A O 1
ATOM 2068 N N . PRO A 1 269 ? 15.227 -6.242 38.612 1.00 58.69 269 PRO A N 1
ATOM 2069 C CA . PRO A 1 269 ? 15.276 -4.959 37.923 1.00 58.69 269 PRO A CA 1
ATOM 2070 C C . PRO A 1 269 ? 15.125 -5.180 36.412 1.00 58.69 269 PRO A C 1
ATOM 2072 O O . PRO A 1 269 ? 15.701 -6.112 35.848 1.00 58.69 269 PRO A O 1
ATOM 2075 N N . GLY A 1 270 ? 14.312 -4.347 35.765 1.00 63.69 270 GLY A N 1
ATOM 2076 C CA . GLY A 1 270 ? 14.165 -4.359 34.313 1.00 63.69 270 GLY A CA 1
ATOM 2077 C C . GLY A 1 270 ? 15.474 -4.014 33.597 1.00 63.69 270 GLY A C 1
ATOM 2078 O O . GLY A 1 270 ? 16.298 -3.280 34.140 1.00 63.69 270 GLY A O 1
ATOM 2079 N N . LYS A 1 271 ? 15.674 -4.518 32.372 1.00 73.50 271 LYS A N 1
ATOM 2080 C CA . LYS A 1 271 ? 16.748 -4.053 31.485 1.00 73.50 271 LYS A CA 1
ATOM 2081 C C . LYS A 1 271 ? 16.290 -2.785 30.761 1.00 73.50 271 LYS A C 1
ATOM 2083 O O . LYS A 1 271 ? 15.137 -2.716 30.341 1.00 73.50 271 LYS A O 1
ATOM 2088 N N . MET A 1 272 ? 17.191 -1.820 30.604 1.00 80.31 272 MET A N 1
ATOM 2089 C CA . MET A 1 272 ? 16.975 -0.577 29.864 1.00 80.31 272 MET A CA 1
ATOM 2090 C C . MET A 1 272 ? 18.206 -0.311 28.997 1.00 80.31 272 MET A C 1
ATOM 2092 O O . MET A 1 272 ? 19.325 -0.286 29.503 1.00 80.31 272 MET A O 1
ATOM 2096 N N . GLU A 1 273 ? 18.013 -0.175 27.691 1.00 79.75 273 GLU A N 1
ATOM 2097 C CA . GLU A 1 273 ? 19.095 -0.052 26.716 1.00 79.75 273 GLU A CA 1
ATOM 2098 C C . GLU A 1 273 ? 18.646 0.894 25.599 1.00 79.75 273 GLU A C 1
ATOM 2100 O O . GLU A 1 273 ? 17.650 0.621 24.930 1.00 79.75 273 GLU A O 1
ATOM 2105 N N . ASN A 1 274 ? 19.361 2.015 25.430 1.00 81.81 274 ASN A N 1
ATOM 2106 C CA . ASN A 1 274 ? 19.056 3.058 24.442 1.00 81.81 274 ASN A CA 1
ATOM 2107 C C . ASN A 1 274 ? 17.572 3.477 24.431 1.00 81.81 274 ASN A C 1
ATOM 2109 O O . ASN A 1 274 ? 16.896 3.432 23.410 1.00 81.81 274 ASN A O 1
ATOM 2113 N N . ILE A 1 275 ? 17.025 3.807 25.592 1.00 85.81 275 ILE A N 1
ATOM 2114 C CA . ILE A 1 275 ? 15.635 4.239 25.739 1.00 85.81 275 ILE A CA 1
ATOM 2115 C C . ILE A 1 275 ? 15.562 5.193 26.920 1.00 85.81 275 ILE A C 1
ATOM 2117 O O . ILE A 1 275 ? 16.385 5.101 27.824 1.00 85.81 275 ILE A O 1
ATOM 2121 N N . HIS A 1 276 ? 14.580 6.077 26.931 1.00 86.69 276 HIS A N 1
ATOM 2122 C CA . HIS A 1 276 ? 14.190 6.903 28.054 1.00 86.69 276 HIS A CA 1
ATOM 2123 C C . HIS A 1 276 ? 12.662 6.965 28.078 1.00 86.69 276 HIS A C 1
ATOM 2125 O O . HIS A 1 276 ? 12.038 7.251 27.061 1.00 86.69 276 HIS A O 1
ATOM 2131 N N . VAL A 1 277 ? 12.042 6.635 29.213 1.00 87.94 277 VAL A N 1
ATOM 2132 C CA . VAL A 1 277 ? 10.577 6.610 29.325 1.00 87.94 277 VAL A CA 1
ATOM 2133 C C . VAL A 1 277 ? 10.140 7.448 30.511 1.00 87.94 277 VAL A C 1
ATOM 2135 O O . VAL A 1 277 ? 10.562 7.196 31.639 1.00 87.94 277 VAL A O 1
ATOM 2138 N N . TYR A 1 278 ? 9.287 8.435 30.259 1.00 86.69 278 TYR A N 1
ATOM 2139 C CA . TYR A 1 278 ? 8.862 9.410 31.258 1.00 86.69 278 TYR A CA 1
ATOM 2140 C C . TYR A 1 278 ? 7.423 9.859 31.026 1.00 86.69 278 TYR A C 1
ATOM 2142 O O . TYR A 1 278 ? 6.866 9.697 29.943 1.00 86.69 278 TYR A O 1
ATOM 2150 N N . LYS A 1 279 ? 6.805 10.405 32.074 1.00 87.44 279 LYS A N 1
ATOM 2151 C CA . LYS A 1 279 ? 5.510 11.076 31.964 1.00 87.44 279 LYS A CA 1
ATOM 2152 C C . LYS A 1 279 ? 5.753 12.527 31.541 1.00 87.44 279 LYS A C 1
ATOM 2154 O O . LYS A 1 279 ? 6.567 13.200 32.167 1.00 87.44 279 LYS A O 1
ATOM 2159 N N . GLU A 1 280 ? 5.050 12.989 30.519 1.00 86.19 280 GLU A N 1
ATOM 2160 C CA . GLU A 1 280 ? 5.027 14.382 30.070 1.00 86.19 280 GLU A CA 1
ATOM 2161 C C . GLU A 1 280 ? 3.606 14.916 30.263 1.00 86.19 280 GLU A C 1
ATOM 2163 O O . GLU A 1 280 ? 2.643 14.258 29.881 1.00 86.19 280 GLU A O 1
ATOM 2168 N N . GLU A 1 281 ? 3.474 16.080 30.888 1.00 80.69 281 GLU A N 1
ATOM 2169 C CA . GLU A 1 281 ? 2.195 16.770 31.061 1.00 80.69 281 GLU A CA 1
ATOM 2170 C C . GLU A 1 281 ? 2.238 18.024 30.193 1.00 80.69 281 GLU A C 1
ATOM 2172 O O . GLU A 1 281 ? 3.144 18.853 30.330 1.00 80.69 281 GLU A O 1
ATOM 2177 N N . LEU A 1 282 ? 1.314 18.129 29.238 1.00 74.38 282 LEU A N 1
ATOM 2178 C CA . LEU A 1 282 ? 1.237 19.299 28.374 1.00 74.38 282 LEU A CA 1
ATOM 2179 C C . LEU A 1 282 ? 0.675 20.501 29.148 1.00 74.38 282 LEU A C 1
ATOM 2181 O O . LEU A 1 282 ? -0.096 20.326 30.090 1.00 74.38 282 LEU A O 1
ATOM 2185 N N . PRO A 1 283 ? 0.953 21.742 28.704 1.00 67.94 283 PRO A N 1
ATOM 2186 C CA . PRO A 1 283 ? 0.332 22.943 29.272 1.00 67.94 283 PRO A CA 1
ATOM 2187 C C . PRO A 1 283 ? -1.206 22.939 29.221 1.00 67.94 283 PRO A C 1
ATOM 2189 O O . PRO A 1 283 ? -1.850 23.686 29.952 1.00 67.94 283 PRO A O 1
ATOM 2192 N N . THR A 1 284 ? -1.794 22.106 28.357 1.00 70.75 284 THR A N 1
ATOM 2193 C CA . THR A 1 284 ? -3.237 21.847 28.248 1.00 70.75 284 THR A CA 1
ATOM 2194 C C . THR A 1 284 ? -3.790 20.973 29.383 1.00 70.75 284 THR A C 1
ATOM 2196 O O . THR A 1 284 ? -5.004 20.832 29.487 1.00 70.75 284 THR A O 1
ATOM 2199 N N . GLY A 1 285 ? -2.928 20.410 30.240 1.00 68.19 285 GLY A N 1
ATOM 2200 C CA . GLY A 1 285 ? -3.282 19.479 31.319 1.00 68.19 285 GLY A CA 1
ATOM 2201 C C . GLY A 1 285 ? -3.383 18.015 30.877 1.00 68.19 285 GLY A C 1
ATOM 2202 O O . GLY A 1 285 ? -3.814 17.164 31.652 1.00 68.19 285 GLY A O 1
ATOM 2203 N N . GLU A 1 286 ? -3.016 17.713 29.630 1.00 71.38 286 GLU A N 1
ATOM 2204 C CA . GLU A 1 286 ? -3.044 16.356 29.086 1.00 71.38 286 GLU A CA 1
ATOM 2205 C C . GLU A 1 286 ? -1.793 15.564 29.493 1.00 71.38 286 GLU A C 1
ATOM 2207 O O . GLU A 1 286 ? -0.661 16.026 29.327 1.00 71.38 286 GLU A O 1
ATOM 2212 N N . ASP A 1 287 ? -2.007 14.342 29.980 1.00 77.69 287 ASP A N 1
ATOM 2213 C CA . ASP A 1 287 ? -0.962 13.444 30.466 1.00 77.69 287 ASP A CA 1
ATOM 2214 C C . ASP A 1 287 ? -0.559 12.415 29.403 1.00 77.69 287 ASP A C 1
ATOM 2216 O O . ASP A 1 287 ? -1.339 11.529 29.040 1.00 77.69 287 ASP A O 1
ATOM 2220 N N . PHE A 1 288 ? 0.706 12.451 28.989 1.00 86.81 288 PHE A N 1
ATOM 2221 C CA . PHE A 1 288 ? 1.288 11.492 28.058 1.00 86.81 288 PHE A CA 1
ATOM 2222 C C . PHE A 1 288 ? 2.359 10.642 28.729 1.00 86.81 288 PHE A C 1
ATOM 2224 O O . PHE A 1 288 ? 3.130 11.096 29.577 1.00 86.81 288 PHE A O 1
ATOM 2231 N N . LEU A 1 289 ? 2.445 9.383 28.310 1.00 89.81 289 LEU A N 1
ATOM 2232 C CA . LEU A 1 289 ? 3.629 8.570 28.547 1.00 89.81 289 LEU A CA 1
ATOM 2233 C C . LEU A 1 289 ? 4.504 8.636 27.297 1.00 89.81 289 LEU A C 1
ATOM 2235 O O . LEU A 1 289 ? 4.072 8.244 26.217 1.00 89.81 289 LEU A O 1
ATOM 2239 N N . VAL A 1 290 ? 5.725 9.133 27.444 1.00 89.81 290 VAL A N 1
ATOM 2240 C CA . VAL A 1 290 ? 6.668 9.307 26.342 1.00 89.81 290 VAL A CA 1
ATOM 2241 C C . VAL A 1 290 ? 7.708 8.202 26.393 1.00 89.81 290 VAL A C 1
ATOM 2243 O O . VAL A 1 290 ? 8.356 8.015 27.420 1.00 89.81 290 VAL A O 1
ATOM 2246 N N . VAL A 1 291 ? 7.869 7.482 25.284 1.00 90.75 291 VAL A N 1
ATOM 2247 C CA . VAL A 1 291 ? 8.970 6.542 25.048 1.00 90.75 291 VAL A CA 1
ATOM 2248 C C . VAL A 1 291 ? 9.905 7.162 24.021 1.00 90.75 291 VAL A C 1
ATOM 2250 O O . VAL A 1 291 ? 9.529 7.367 22.871 1.00 90.75 291 VAL A O 1
ATOM 2253 N N . GLU A 1 292 ? 11.124 7.453 24.436 1.00 90.19 292 GLU A N 1
ATOM 2254 C CA . GLU A 1 292 ? 12.135 8.135 23.642 1.00 90.19 292 GLU A CA 1
ATOM 2255 C C . GLU A 1 292 ? 13.343 7.222 23.429 1.00 90.19 292 GLU A C 1
ATOM 2257 O O . GLU A 1 292 ? 13.791 6.560 24.362 1.00 90.19 292 GLU A O 1
ATOM 2262 N N . PHE A 1 293 ? 13.870 7.145 22.211 1.00 86.31 293 PHE A N 1
ATOM 2263 C CA . PHE A 1 293 ? 15.070 6.360 21.912 1.00 86.31 293 PHE A CA 1
ATOM 2264 C C . PHE A 1 293 ? 15.837 6.937 20.720 1.00 86.31 293 PHE A C 1
ATOM 2266 O O . PHE A 1 293 ? 15.254 7.577 19.848 1.00 86.31 293 PHE A O 1
ATOM 2273 N N . ASP A 1 294 ? 17.148 6.704 20.662 1.00 78.81 294 ASP A N 1
ATOM 2274 C CA . ASP A 1 294 ? 17.974 7.122 19.526 1.00 78.81 294 ASP A CA 1
ATOM 2275 C C . ASP A 1 294 ? 17.956 6.036 18.441 1.00 78.81 294 ASP A C 1
ATOM 2277 O O . ASP A 1 294 ? 18.517 4.950 18.612 1.00 78.81 294 ASP A O 1
ATOM 2281 N N . ALA A 1 295 ? 17.303 6.323 17.314 1.00 73.38 295 ALA A N 1
ATOM 2282 C CA . ALA A 1 295 ? 17.167 5.391 16.197 1.00 73.38 295 ALA A CA 1
ATOM 2283 C C . ALA A 1 295 ? 18.481 5.142 15.437 1.00 73.38 295 ALA A C 1
ATOM 2285 O O . ALA A 1 295 ? 18.563 4.191 14.660 1.00 73.38 295 ALA A O 1
ATOM 2286 N N . SER A 1 296 ? 19.515 5.963 15.655 1.00 66.19 296 SER A N 1
ATOM 2287 C CA . SER A 1 296 ? 20.834 5.780 15.037 1.00 66.19 296 SER A CA 1
ATOM 2288 C C . SER A 1 296 ? 21.695 4.725 15.741 1.00 66.19 296 SER A C 1
ATOM 2290 O O . SER A 1 296 ? 22.711 4.288 15.197 1.00 66.19 296 SER A O 1
ATOM 2292 N N . LYS A 1 297 ? 21.319 4.302 16.955 1.00 63.56 297 LYS A N 1
ATOM 2293 C CA . LYS A 1 297 ? 22.104 3.352 17.750 1.00 63.56 297 LYS A CA 1
ATOM 2294 C C . LYS A 1 297 ? 21.777 1.907 17.387 1.00 63.56 297 LYS A C 1
ATOM 2296 O O . LYS A 1 297 ? 20.629 1.505 17.263 1.00 63.56 297 LYS A O 1
ATOM 2301 N N . GLY A 1 298 ? 22.822 1.096 17.292 1.00 57.47 298 GLY A N 1
ATOM 2302 C CA . GLY A 1 298 ? 22.739 -0.343 17.079 1.00 57.47 298 GLY A CA 1
ATOM 2303 C C . GLY A 1 298 ? 24.111 -0.864 16.676 1.00 57.47 298 GLY A C 1
ATOM 2304 O O . GLY A 1 298 ? 24.724 -0.337 15.751 1.00 57.47 298 GLY A O 1
ATOM 2305 N N . ASN A 1 299 ? 24.629 -1.875 17.373 1.00 45.88 299 ASN A N 1
ATOM 2306 C CA . ASN A 1 299 ? 25.932 -2.433 17.016 1.00 45.88 299 ASN A CA 1
ATOM 2307 C C . ASN A 1 299 ? 25.833 -3.174 15.674 1.00 45.88 299 ASN A C 1
ATOM 2309 O O . ASN A 1 299 ? 24.944 -4.006 15.466 1.00 45.88 299 ASN A O 1
ATOM 2313 N N . LEU A 1 300 ? 26.767 -2.872 14.768 1.00 48.34 300 LEU A N 1
ATOM 2314 C CA . LEU A 1 300 ? 26.996 -3.631 13.544 1.00 48.34 300 LEU A CA 1
ATOM 2315 C C . LEU A 1 300 ? 27.452 -5.037 13.934 1.00 48.34 300 LEU A C 1
ATOM 2317 O O . LEU A 1 300 ? 28.632 -5.278 14.169 1.00 48.34 300 LEU A O 1
ATOM 2321 N N . ASP A 1 301 ? 26.515 -5.976 14.024 1.00 44.53 301 ASP A N 1
ATOM 2322 C CA . ASP A 1 301 ? 26.895 -7.379 14.086 1.00 44.53 301 ASP A CA 1
ATOM 2323 C C . ASP A 1 301 ? 27.429 -7.778 12.704 1.00 44.53 301 ASP A C 1
ATOM 2325 O O . ASP A 1 301 ? 26.690 -7.777 11.709 1.00 44.53 301 ASP A O 1
ATOM 2329 N N . VAL A 1 302 ? 28.730 -8.072 12.655 1.00 48.03 302 VAL A N 1
ATOM 2330 C CA . VAL A 1 302 ? 29.464 -8.561 11.477 1.00 48.03 302 VAL A CA 1
ATOM 2331 C C . VAL A 1 302 ? 28.908 -9.926 11.028 1.00 48.03 302 VAL A C 1
ATOM 2333 O O . VAL A 1 302 ? 29.083 -10.322 9.878 1.00 48.03 302 VAL A O 1
ATOM 2336 N N . SER A 1 303 ? 28.167 -10.628 11.901 1.00 47.34 303 SER A N 1
ATOM 2337 C CA . SER A 1 303 ? 27.727 -12.015 11.705 1.00 47.34 303 SER A CA 1
ATOM 2338 C C . SER A 1 303 ? 26.376 -12.223 10.994 1.00 47.34 303 SER A C 1
ATOM 2340 O O . SER A 1 303 ? 25.967 -13.365 10.798 1.00 47.34 303 SER A O 1
ATOM 2342 N N . GLY A 1 304 ? 25.689 -11.166 10.538 1.00 47.19 304 GLY A N 1
ATOM 2343 C CA . GLY A 1 304 ? 24.581 -11.315 9.576 1.00 47.19 304 GLY A CA 1
ATOM 2344 C C . GLY A 1 304 ? 23.248 -11.859 10.120 1.00 47.19 304 GLY A C 1
ATOM 2345 O O . GLY A 1 304 ? 22.524 -12.529 9.386 1.00 47.19 304 GLY A O 1
ATOM 2346 N N . LYS A 1 305 ? 22.881 -11.573 11.377 1.00 52.09 305 LYS A N 1
ATOM 2347 C CA . LYS A 1 305 ? 21.539 -11.900 11.904 1.00 52.09 305 LYS A CA 1
ATOM 2348 C C . LYS A 1 305 ? 20.448 -10.916 11.427 1.00 52.09 305 LYS A C 1
ATOM 2350 O O . LYS A 1 305 ? 20.727 -9.722 11.328 1.00 52.09 305 LYS A O 1
ATOM 2355 N N . PRO A 1 306 ? 19.199 -11.387 11.201 1.00 49.59 306 PRO A N 1
ATOM 2356 C CA . PRO A 1 306 ? 18.187 -10.673 10.408 1.00 49.59 306 PRO A CA 1
ATOM 2357 C C . PRO A 1 306 ? 17.435 -9.532 11.113 1.00 49.59 306 PRO A C 1
ATOM 2359 O O . PRO A 1 306 ? 16.685 -8.826 10.450 1.00 49.59 306 PRO A O 1
ATOM 2362 N N . ARG A 1 307 ? 17.593 -9.318 12.427 1.00 55.31 307 ARG A N 1
ATOM 2363 C CA . ARG A 1 307 ? 17.011 -8.161 13.139 1.00 55.31 307 ARG A CA 1
ATOM 2364 C C . ARG A 1 307 ? 17.922 -7.744 14.290 1.00 55.31 307 ARG A C 1
ATOM 2366 O O . ARG A 1 307 ? 18.233 -8.562 15.154 1.00 55.31 307 ARG A O 1
ATOM 2373 N N . ARG A 1 308 ? 18.375 -6.487 14.290 1.00 69.94 308 ARG A N 1
ATOM 2374 C CA . ARG A 1 308 ? 19.247 -5.918 15.335 1.00 69.94 308 ARG A CA 1
ATOM 2375 C C . ARG A 1 308 ? 18.394 -5.202 16.374 1.00 69.94 308 ARG A C 1
ATOM 2377 O O . ARG A 1 308 ? 17.562 -4.401 15.980 1.00 69.94 308 ARG A O 1
ATOM 2384 N N . ASN A 1 309 ? 18.597 -5.436 17.669 1.00 71.50 309 ASN A N 1
ATOM 2385 C CA . ASN A 1 309 ? 17.947 -4.619 18.700 1.00 71.50 309 ASN A CA 1
ATOM 2386 C C . ASN A 1 309 ? 18.598 -3.224 18.724 1.00 71.50 309 ASN A C 1
ATOM 2388 O O . ASN A 1 309 ? 19.791 -3.111 18.991 1.00 71.50 309 ASN A O 1
ATOM 2392 N N . ILE A 1 310 ? 17.811 -2.190 18.424 1.00 77.88 310 ILE A N 1
ATOM 2393 C CA . ILE A 1 310 ? 18.175 -0.766 18.533 1.00 77.88 310 ILE A CA 1
ATOM 2394 C C . ILE A 1 310 ? 17.956 -0.284 19.965 1.00 77.88 310 ILE A C 1
ATOM 2396 O O . ILE A 1 310 ? 18.754 0.477 20.505 1.00 77.88 310 ILE A O 1
ATOM 2400 N N . SER A 1 311 ? 16.857 -0.719 20.579 1.00 83.19 311 SER A N 1
ATOM 2401 C CA . SER A 1 311 ? 16.419 -0.252 21.890 1.00 83.19 311 SER A CA 1
ATOM 2402 C C . SER A 1 311 ? 15.615 -1.336 22.596 1.00 83.19 311 SER A C 1
ATOM 2404 O O . SER A 1 311 ? 14.921 -2.124 21.946 1.00 83.19 311 SER A O 1
ATOM 2406 N N . ASN A 1 312 ? 15.718 -1.406 23.920 1.00 86.38 312 ASN A N 1
ATOM 2407 C CA . ASN A 1 312 ? 14.985 -2.378 24.721 1.00 86.38 312 ASN A CA 1
ATOM 2408 C C . ASN A 1 312 ? 14.678 -1.826 26.118 1.00 86.38 312 ASN A C 1
ATOM 2410 O O . ASN A 1 312 ? 15.566 -1.328 26.810 1.00 86.38 312 ASN A O 1
ATOM 2414 N N . ALA A 1 313 ? 13.432 -1.985 26.551 1.00 85.38 313 ALA A N 1
ATOM 2415 C CA . ALA A 1 313 ? 13.036 -1.917 27.944 1.00 85.38 313 ALA A CA 1
ATOM 2416 C C . ALA A 1 313 ? 12.224 -3.161 28.304 1.00 85.38 313 ALA A C 1
ATOM 2418 O O . ALA A 1 313 ? 11.264 -3.501 27.619 1.00 85.38 313 ALA A O 1
ATOM 2419 N N . THR A 1 314 ? 12.550 -3.807 29.418 1.00 86.19 314 THR A N 1
ATOM 2420 C CA . THR A 1 314 ? 11.717 -4.885 29.967 1.00 86.19 314 THR A CA 1
ATOM 2421 C C . THR A 1 314 ? 11.216 -4.483 31.342 1.00 86.19 314 THR A C 1
ATOM 2423 O O . THR A 1 314 ? 12.026 -4.288 32.247 1.00 86.19 314 THR A O 1
ATOM 2426 N N . ARG A 1 315 ? 9.900 -4.420 31.525 1.00 82.69 315 ARG A N 1
ATOM 2427 C CA . ARG A 1 315 ? 9.211 -4.126 32.786 1.00 82.69 315 ARG A CA 1
ATOM 2428 C C . ARG A 1 315 ? 9.689 -2.840 33.456 1.00 82.69 315 ARG A C 1
ATOM 2430 O O . ARG A 1 315 ? 9.857 -2.792 34.675 1.00 82.69 315 ARG A O 1
ATOM 2437 N N . LEU A 1 316 ? 9.907 -1.793 32.669 1.00 84.06 316 LEU A N 1
ATOM 2438 C CA . LEU A 1 316 ? 10.295 -0.489 33.186 1.00 84.06 316 LEU A CA 1
ATOM 2439 C C . LEU A 1 316 ? 9.104 0.146 33.911 1.00 84.06 316 LEU A C 1
ATOM 2441 O O . LEU A 1 316 ? 8.063 0.397 33.305 1.00 84.06 316 LEU A O 1
ATOM 2445 N N . CYS A 1 317 ? 9.246 0.376 35.217 1.00 84.50 317 CYS A N 1
ATOM 2446 C CA . CYS A 1 317 ? 8.211 1.010 36.028 1.00 84.50 317 CYS A CA 1
ATOM 2447 C C . CYS A 1 317 ? 8.367 2.533 35.982 1.00 84.50 317 CYS A C 1
ATOM 2449 O O . CYS A 1 317 ? 9.377 3.067 36.438 1.00 84.50 317 CYS A O 1
ATOM 2451 N N . VAL A 1 318 ? 7.358 3.229 35.463 1.00 84.69 318 VAL A N 1
ATOM 2452 C CA . VAL A 1 318 ? 7.339 4.687 35.317 1.00 84.69 318 VAL A CA 1
ATOM 2453 C C . VAL A 1 318 ? 6.229 5.266 36.184 1.00 84.69 318 VAL A C 1
ATOM 2455 O O . VAL A 1 318 ? 5.092 4.786 36.190 1.00 84.69 318 VAL A O 1
ATOM 2458 N N . ASN A 1 319 ? 6.577 6.298 36.956 1.00 82.12 319 ASN A N 1
ATOM 2459 C CA . ASN A 1 319 ? 5.667 7.030 37.839 1.00 82.12 319 ASN A CA 1
ATOM 2460 C C . ASN A 1 319 ? 4.827 6.138 38.783 1.00 82.12 319 ASN A C 1
ATOM 2462 O O . ASN A 1 319 ? 3.690 6.467 39.107 1.00 82.12 319 ASN A O 1
ATOM 2466 N N . ARG A 1 320 ? 5.358 4.966 39.177 1.00 81.88 320 ARG A N 1
ATOM 2467 C CA . ARG A 1 320 ? 4.681 3.960 40.025 1.00 81.88 320 ARG A CA 1
ATOM 2468 C C . ARG A 1 320 ? 3.286 3.542 39.534 1.00 81.88 320 ARG A C 1
ATOM 2470 O O . ARG A 1 320 ? 2.494 3.042 40.323 1.00 81.88 320 ARG A O 1
ATOM 2477 N N . ARG A 1 321 ? 2.977 3.744 38.251 1.00 84.00 321 ARG A N 1
ATOM 2478 C CA . ARG A 1 321 ? 1.655 3.465 37.664 1.00 84.00 321 ARG A CA 1
ATOM 2479 C C . ARG A 1 321 ? 1.725 2.742 36.331 1.00 84.00 321 ARG A C 1
ATOM 2481 O O . ARG A 1 321 ? 0.767 2.067 35.969 1.00 84.00 321 ARG A O 1
ATOM 2488 N N . TYR A 1 322 ? 2.834 2.863 35.614 1.00 86.81 322 TYR A N 1
ATOM 2489 C CA . TYR A 1 322 ? 2.982 2.296 34.281 1.00 86.81 322 TYR A CA 1
ATOM 2490 C C . TYR A 1 322 ? 4.104 1.273 34.290 1.00 86.81 322 TYR A C 1
ATOM 2492 O O . TYR A 1 322 ? 5.191 1.561 34.784 1.00 86.81 322 TYR A O 1
ATOM 2500 N N . VAL A 1 323 ? 3.850 0.087 33.746 1.00 87.94 323 VAL A N 1
ATOM 2501 C CA . VAL A 1 323 ? 4.899 -0.901 33.478 1.00 87.94 323 VAL A CA 1
ATOM 2502 C C . VAL A 1 323 ? 5.027 -1.046 31.972 1.00 87.94 323 VAL A C 1
ATOM 2504 O O . VAL A 1 323 ? 4.053 -1.387 31.305 1.00 87.94 323 VAL A O 1
ATOM 2507 N N . VAL A 1 324 ? 6.218 -0.759 31.453 1.00 88.50 324 VAL A N 1
ATOM 2508 C CA . VAL A 1 324 ? 6.496 -0.663 30.019 1.00 88.50 324 VAL A CA 1
ATOM 2509 C C . VAL A 1 324 ? 7.453 -1.769 29.591 1.00 88.50 324 VAL A C 1
ATOM 2511 O O . VAL A 1 324 ? 8.548 -1.900 30.140 1.00 88.50 324 VAL A O 1
ATOM 2514 N N . ASP A 1 325 ? 7.044 -2.535 28.585 1.00 89.38 325 ASP A N 1
ATOM 2515 C CA . ASP A 1 325 ? 7.909 -3.401 27.792 1.00 89.38 325 ASP A CA 1
ATOM 2516 C C . ASP A 1 325 ? 8.039 -2.792 26.395 1.00 89.38 325 ASP A C 1
ATOM 2518 O O . ASP A 1 325 ? 7.041 -2.576 25.710 1.00 89.38 325 ASP A O 1
ATOM 2522 N N . PHE A 1 326 ? 9.260 -2.513 25.960 1.00 90.00 326 PHE A N 1
ATOM 2523 C CA . PHE A 1 326 ? 9.546 -1.908 24.668 1.00 90.00 326 PHE A CA 1
ATOM 2524 C C . PHE A 1 326 ? 10.692 -2.629 23.976 1.00 90.00 326 PHE A C 1
ATOM 2526 O O . PHE A 1 326 ? 11.685 -3.008 24.591 1.00 90.00 326 PHE A O 1
ATOM 2533 N N . THR A 1 327 ? 10.589 -2.797 22.670 1.00 89.38 327 THR A N 1
ATOM 2534 C CA . THR A 1 327 ? 11.692 -3.257 21.837 1.00 89.38 327 THR A CA 1
ATOM 2535 C C . THR A 1 327 ? 11.623 -2.527 20.509 1.00 89.38 327 THR A C 1
ATOM 2537 O O . THR A 1 327 ? 10.596 -2.585 19.836 1.00 89.38 327 THR A O 1
ATOM 2540 N N . ALA A 1 328 ? 12.718 -1.871 20.129 1.00 85.62 328 ALA A N 1
ATOM 2541 C CA . ALA A 1 328 ? 12.927 -1.384 18.774 1.00 85.62 328 ALA A CA 1
ATOM 2542 C C . ALA A 1 328 ? 13.984 -2.248 18.093 1.00 85.62 328 ALA A C 1
ATOM 2544 O O . ALA A 1 328 ? 15.048 -2.523 18.656 1.00 85.62 328 ALA A O 1
ATOM 2545 N N . THR A 1 329 ? 13.697 -2.647 16.864 1.00 80.62 329 THR A N 1
ATOM 2546 C CA . THR A 1 329 ? 14.588 -3.419 16.007 1.00 80.62 329 THR A CA 1
ATOM 2547 C C . THR A 1 329 ? 14.916 -2.633 14.750 1.00 80.62 329 THR A C 1
ATOM 2549 O O . THR A 1 329 ? 14.067 -1.930 14.214 1.00 80.62 329 THR A O 1
ATOM 2552 N N . GLY A 1 330 ? 16.163 -2.722 14.296 1.00 68.12 330 GLY A N 1
ATOM 2553 C CA . GLY A 1 330 ? 16.608 -2.064 13.077 1.00 68.12 330 GLY A CA 1
ATOM 2554 C C . GLY A 1 330 ? 15.963 -2.643 11.825 1.00 68.12 330 GLY A C 1
ATOM 2555 O O . GLY A 1 330 ? 15.428 -3.756 11.874 1.00 68.12 330 GLY A O 1
ATOM 2556 N N . PRO A 1 331 ? 16.030 -1.892 10.713 1.00 61.50 331 PRO A N 1
ATOM 2557 C CA . PRO A 1 331 ? 15.434 -2.302 9.456 1.00 61.50 331 PRO A CA 1
ATOM 2558 C C . PRO A 1 331 ? 16.003 -3.633 8.982 1.00 61.50 331 PRO A C 1
ATOM 2560 O O . PRO A 1 331 ? 17.183 -3.934 9.175 1.00 61.50 331 PRO A O 1
ATOM 2563 N N . ILE A 1 332 ? 15.123 -4.429 8.373 1.00 54.88 332 ILE A N 1
ATOM 2564 C CA . ILE A 1 332 ? 15.439 -5.757 7.832 1.00 54.88 332 ILE A CA 1
ATOM 2565 C C . ILE A 1 332 ? 16.500 -5.635 6.724 1.00 54.88 332 ILE A C 1
ATOM 2567 O O . ILE A 1 332 ? 17.381 -6.486 6.631 1.00 54.88 332 ILE A O 1
ATOM 2571 N N . ASP A 1 333 ? 16.473 -4.525 5.979 1.00 56.03 333 ASP A N 1
ATOM 2572 C CA . ASP A 1 333 ? 17.403 -4.203 4.901 1.00 56.03 333 ASP A CA 1
ATOM 2573 C C . ASP A 1 333 ? 18.101 -2.862 5.226 1.00 56.03 333 ASP A C 1
ATOM 2575 O O . ASP A 1 333 ? 17.493 -1.794 5.142 1.00 56.03 333 ASP A O 1
ATOM 2579 N N . MET A 1 334 ? 19.374 -2.881 5.646 1.00 56.47 334 MET A N 1
ATOM 2580 C CA . MET A 1 334 ? 20.166 -1.643 5.740 1.00 56.47 334 MET A CA 1
ATOM 2581 C C . MET A 1 334 ? 20.535 -1.196 4.329 1.00 56.47 334 MET A C 1
ATOM 2583 O O . MET A 1 334 ? 21.323 -1.869 3.672 1.00 56.47 334 MET A O 1
ATOM 2587 N N . LEU A 1 335 ? 19.991 -0.065 3.881 1.00 62.09 335 LEU A N 1
ATOM 2588 C CA . LEU A 1 335 ? 20.399 0.549 2.619 1.00 62.09 335 LEU A CA 1
ATOM 2589 C C . LEU A 1 335 ? 21.890 0.927 2.668 1.00 62.09 335 LEU A C 1
ATOM 2591 O O . LEU A 1 335 ? 22.356 1.412 3.704 1.00 62.09 335 LEU A O 1
ATOM 2595 N N . PRO A 1 336 ? 22.634 0.748 1.564 1.00 65.56 336 PRO A N 1
ATOM 2596 C CA . PRO A 1 336 ? 24.007 1.216 1.469 1.00 65.56 336 PRO A CA 1
ATOM 2597 C C . PRO A 1 336 ? 24.051 2.743 1.539 1.00 65.56 336 PRO A C 1
ATOM 2599 O O . PRO A 1 336 ? 23.110 3.439 1.143 1.00 65.56 336 PRO A O 1
ATOM 2602 N N . THR A 1 337 ? 25.159 3.282 2.034 1.00 69.56 337 THR A N 1
ATOM 2603 C CA . THR A 1 337 ? 25.368 4.729 2.063 1.00 69.56 337 THR A CA 1
ATOM 2604 C C . THR A 1 337 ? 25.474 5.284 0.642 1.00 69.56 337 THR A C 1
ATOM 2606 O O . THR A 1 337 ? 25.891 4.596 -0.292 1.00 69.56 337 THR A O 1
ATOM 2609 N N . PHE A 1 338 ? 25.151 6.569 0.467 1.00 71.31 338 PHE A N 1
ATOM 2610 C CA . PHE A 1 338 ? 25.288 7.221 -0.838 1.00 71.31 338 PHE A CA 1
ATOM 2611 C C . PHE A 1 338 ? 26.715 7.114 -1.400 1.00 71.31 338 PHE A C 1
ATOM 2613 O O . PHE A 1 338 ? 26.881 6.931 -2.600 1.00 71.31 338 PHE A O 1
ATOM 2620 N N . MET A 1 339 ? 27.742 7.177 -0.545 1.00 67.06 339 MET A N 1
ATOM 2621 C CA . MET A 1 339 ? 29.141 7.063 -0.968 1.00 67.06 339 MET A CA 1
ATOM 2622 C C . MET A 1 339 ? 29.485 5.678 -1.520 1.00 67.06 339 MET A C 1
ATOM 2624 O O . MET A 1 339 ? 30.175 5.585 -2.533 1.00 67.06 339 MET A O 1
ATOM 2628 N N . GLU A 1 340 ? 28.981 4.616 -0.892 1.00 78.00 340 GLU A N 1
ATOM 2629 C CA . GLU A 1 340 ? 29.167 3.239 -1.363 1.00 78.00 340 GLU A CA 1
ATOM 2630 C C . GLU A 1 340 ? 28.454 3.021 -2.704 1.00 78.00 340 GLU A C 1
ATOM 2632 O O . GLU A 1 340 ? 29.051 2.502 -3.648 1.00 78.00 340 GLU A O 1
ATOM 2637 N N . VAL A 1 341 ? 27.210 3.502 -2.828 1.00 80.12 341 VAL A N 1
ATOM 2638 C CA . VAL A 1 341 ? 26.446 3.453 -4.087 1.00 80.12 341 VAL A CA 1
ATOM 2639 C C . VAL A 1 341 ? 27.137 4.259 -5.185 1.00 80.12 341 VAL A C 1
ATOM 2641 O O . VAL A 1 341 ? 27.262 3.787 -6.313 1.00 80.12 341 VAL A O 1
ATOM 2644 N N . TYR A 1 342 ? 27.616 5.464 -4.870 1.00 82.62 342 TYR A N 1
ATOM 2645 C CA . TYR A 1 342 ? 28.311 6.320 -5.825 1.00 82.62 342 TYR A CA 1
ATOM 2646 C C . TYR A 1 342 ? 29.599 5.677 -6.334 1.00 82.62 342 TYR A C 1
ATOM 2648 O O . TYR A 1 342 ? 29.843 5.689 -7.539 1.00 82.62 342 TYR A O 1
ATOM 2656 N N . GLN A 1 343 ? 30.389 5.061 -5.454 1.00 87.44 343 GLN A N 1
ATOM 2657 C CA . GLN A 1 343 ? 31.604 4.365 -5.866 1.00 87.44 343 GLN A CA 1
ATOM 2658 C C . GLN A 1 343 ? 31.298 3.165 -6.773 1.00 87.44 343 GLN A C 1
ATOM 2660 O O . GLN A 1 343 ? 31.971 2.987 -7.787 1.00 87.44 343 GLN A O 1
ATOM 2665 N N . SER A 1 344 ? 30.259 2.384 -6.459 1.00 88.19 344 SER A N 1
ATOM 2666 C CA . SER A 1 344 ? 29.800 1.285 -7.320 1.00 88.19 344 SER A CA 1
ATOM 2667 C C . SER A 1 344 ? 29.367 1.791 -8.705 1.00 88.19 344 SER A C 1
ATOM 2669 O O . SER A 1 344 ? 29.799 1.269 -9.735 1.00 88.19 344 SER A O 1
ATOM 2671 N N . VAL A 1 345 ? 28.604 2.891 -8.754 1.00 90.06 345 VAL A N 1
ATOM 2672 C CA . VAL A 1 345 ? 28.210 3.540 -10.014 1.00 90.06 345 VAL A CA 1
ATOM 2673 C C . VAL A 1 345 ? 29.430 4.019 -10.805 1.00 90.06 345 VAL A C 1
ATOM 2675 O O . VAL A 1 345 ? 29.499 3.761 -12.004 1.00 90.06 345 VAL A O 1
ATOM 2678 N N . VAL A 1 346 ? 30.405 4.668 -10.158 1.00 90.12 346 VAL A N 1
ATOM 2679 C CA . VAL A 1 346 ? 31.663 5.107 -10.790 1.00 90.12 346 VAL A CA 1
ATOM 2680 C C . VAL A 1 346 ? 32.405 3.925 -11.410 1.00 90.12 346 VAL A C 1
ATOM 2682 O O . VAL A 1 346 ? 32.860 4.028 -12.548 1.00 90.12 346 VAL A O 1
ATOM 2685 N N . ASN A 1 347 ? 32.505 2.804 -10.693 1.00 89.44 347 ASN A N 1
ATOM 2686 C CA . ASN A 1 347 ? 33.196 1.607 -11.168 1.00 89.44 347 ASN A CA 1
ATOM 2687 C C . ASN A 1 347 ? 32.508 1.017 -12.408 1.00 89.44 347 ASN A C 1
ATOM 2689 O O . ASN A 1 347 ? 33.169 0.722 -13.402 1.00 89.44 347 ASN A O 1
ATOM 2693 N N . TYR A 1 348 ? 31.179 0.887 -12.375 1.00 88.88 348 TYR A N 1
ATOM 2694 C CA . TYR A 1 348 ? 30.408 0.333 -13.488 1.00 88.88 348 TYR A CA 1
ATOM 2695 C C . TYR A 1 348 ? 30.433 1.242 -14.727 1.00 88.88 348 TYR A C 1
ATOM 2697 O O . TYR A 1 348 ? 30.726 0.810 -15.847 1.00 88.88 348 TYR A O 1
ATOM 2705 N N . LEU A 1 349 ? 30.158 2.529 -14.527 1.00 87.06 349 LEU A N 1
ATOM 2706 C CA . LEU A 1 349 ? 30.095 3.511 -15.602 1.00 87.06 349 LEU A CA 1
ATOM 2707 C C . LEU A 1 349 ? 31.476 3.832 -16.182 1.00 87.06 349 LEU A C 1
ATOM 2709 O O . LEU A 1 349 ? 31.602 3.966 -17.397 1.00 87.06 349 LEU A O 1
ATOM 2713 N N . GLY A 1 350 ? 32.525 3.847 -15.356 1.00 80.75 350 GLY A N 1
ATOM 2714 C CA . GLY A 1 350 ? 33.907 4.047 -15.798 1.00 80.75 350 GLY A CA 1
ATOM 2715 C C . GLY A 1 350 ? 34.431 2.946 -16.727 1.00 80.75 350 GLY A C 1
ATOM 2716 O O . GLY A 1 350 ? 35.342 3.191 -17.514 1.00 80.75 350 GLY A O 1
ATOM 2717 N N . MET A 1 351 ? 33.836 1.749 -16.691 1.00 79.12 351 MET A N 1
ATOM 2718 C CA . MET A 1 351 ? 34.157 0.645 -17.606 1.00 79.12 351 MET A CA 1
ATOM 2719 C C . MET A 1 351 ? 33.314 0.657 -18.894 1.00 79.12 351 MET A C 1
ATOM 2721 O O . MET A 1 351 ? 33.592 -0.105 -19.825 1.00 79.12 351 MET A O 1
ATOM 2725 N N . THR A 1 352 ? 32.293 1.515 -18.980 1.00 78.69 352 THR A N 1
ATOM 2726 C CA . THR A 1 352 ? 31.342 1.541 -20.098 1.00 78.69 352 THR A CA 1
ATOM 2727 C C . THR A 1 352 ? 31.834 2.464 -21.215 1.00 78.69 352 THR A C 1
ATOM 2729 O O . THR A 1 352 ? 31.966 3.675 -21.044 1.00 78.69 352 THR A O 1
ATOM 2732 N N . ARG A 1 353 ? 32.083 1.908 -22.408 1.00 71.38 353 ARG A N 1
ATOM 2733 C CA . ARG A 1 353 ? 32.455 2.697 -23.596 1.00 71.38 353 ARG A CA 1
ATOM 2734 C C . ARG A 1 353 ? 31.241 3.453 -24.140 1.00 71.38 353 ARG A C 1
ATOM 2736 O O . ARG A 1 353 ? 30.170 2.873 -24.249 1.00 71.38 353 ARG A O 1
ATOM 2743 N N . ASN A 1 354 ? 31.436 4.708 -24.555 1.00 69.38 354 ASN A N 1
ATOM 2744 C CA . ASN A 1 354 ? 30.391 5.567 -25.138 1.00 69.38 354 ASN A CA 1
ATOM 2745 C C . ASN A 1 354 ? 29.156 5.748 -24.240 1.00 69.38 354 ASN A C 1
ATOM 2747 O O . ASN A 1 354 ? 28.018 5.713 -24.703 1.00 69.38 354 ASN A O 1
ATOM 2751 N N . LEU A 1 355 ? 29.407 5.992 -22.955 1.00 71.44 355 LEU A N 1
ATOM 2752 C CA . LEU A 1 355 ? 28.407 6.053 -21.894 1.00 71.44 355 LEU A CA 1
ATOM 2753 C C . LEU A 1 355 ? 27.159 6.891 -22.213 1.00 71.44 355 LEU A C 1
ATOM 2755 O O . LEU A 1 355 ? 26.056 6.437 -21.940 1.00 71.44 355 LEU A O 1
ATOM 2759 N N . LEU A 1 356 ? 27.293 8.073 -22.824 1.00 73.56 356 LEU A N 1
ATOM 2760 C CA . LEU A 1 356 ? 26.143 8.938 -23.141 1.00 73.56 356 LEU A CA 1
ATOM 2761 C C . LEU A 1 356 ? 25.163 8.320 -24.156 1.00 73.56 356 LEU A C 1
ATOM 2763 O O . LEU A 1 356 ? 23.991 8.682 -24.166 1.00 73.56 356 LEU A O 1
ATOM 2767 N N . LEU A 1 357 ? 25.630 7.393 -24.996 1.00 69.75 357 LEU A N 1
ATOM 2768 C CA . LEU A 1 357 ? 24.815 6.713 -26.009 1.00 69.75 357 LEU A CA 1
ATOM 2769 C C . LEU A 1 357 ? 24.258 5.372 -25.515 1.00 69.75 357 LEU A C 1
ATOM 2771 O O . LEU A 1 357 ? 23.301 4.860 -26.090 1.00 69.75 357 LEU A O 1
ATOM 2775 N N . SER A 1 358 ? 24.864 4.794 -24.477 1.00 72.06 358 SER A N 1
ATOM 2776 C CA . SER A 1 358 ? 24.554 3.450 -23.978 1.00 72.06 358 SER A CA 1
ATOM 2777 C C . SER A 1 358 ? 24.086 3.424 -22.522 1.00 72.06 358 SER A C 1
ATOM 2779 O O . SER A 1 358 ? 23.979 2.342 -21.942 1.00 72.06 358 SER A O 1
ATOM 2781 N N . LEU A 1 359 ? 23.843 4.586 -21.904 1.00 80.69 359 LEU A N 1
ATOM 2782 C CA . LEU A 1 359 ? 23.395 4.667 -20.518 1.00 80.69 359 LEU A CA 1
ATOM 2783 C C . LEU A 1 359 ? 22.033 3.986 -20.376 1.00 80.69 359 LEU A C 1
ATOM 2785 O O . LEU A 1 359 ? 21.021 4.453 -20.893 1.00 80.69 359 LEU A O 1
ATOM 2789 N N . ASN A 1 360 ? 22.016 2.893 -19.623 1.00 82.81 360 ASN A N 1
ATOM 2790 C CA . ASN A 1 360 ? 20.823 2.106 -19.370 1.00 82.81 360 ASN A CA 1
ATOM 2791 C C . ASN A 1 360 ? 20.647 1.929 -17.861 1.00 82.81 360 ASN A C 1
ATOM 2793 O O . ASN A 1 360 ? 21.385 1.177 -17.228 1.00 82.81 360 ASN A O 1
ATOM 2797 N N . MET A 1 361 ? 19.671 2.625 -17.278 1.00 85.44 361 MET A N 1
ATOM 2798 C CA . MET A 1 361 ? 19.441 2.594 -15.831 1.00 85.44 361 MET A CA 1
ATOM 2799 C C . MET A 1 361 ? 19.157 1.210 -15.257 1.00 85.44 361 MET A C 1
ATOM 2801 O O . MET A 1 361 ? 19.720 0.915 -14.208 1.00 85.44 361 MET A O 1
ATOM 2805 N N . PRO A 1 362 ? 18.324 0.366 -15.889 1.00 85.56 362 PRO A N 1
ATOM 2806 C CA . PRO A 1 362 ? 18.230 -1.050 -15.550 1.00 85.56 362 PRO A CA 1
ATOM 2807 C C . PRO A 1 362 ? 19.595 -1.731 -15.400 1.00 85.56 362 PRO A C 1
ATOM 2809 O O . PRO A 1 362 ? 19.892 -2.259 -14.340 1.00 85.56 362 PRO A O 1
ATOM 2812 N N . ALA A 1 363 ? 20.489 -1.602 -16.383 1.00 84.50 363 ALA A N 1
ATOM 2813 C CA . ALA A 1 363 ? 21.798 -2.254 -16.330 1.00 84.50 363 ALA A CA 1
ATOM 2814 C C . ALA A 1 363 ? 22.704 -1.703 -15.210 1.00 84.50 363 ALA A C 1
ATOM 2816 O O . ALA A 1 363 ? 23.446 -2.460 -14.582 1.00 84.50 363 ALA A O 1
ATOM 2817 N N . VAL A 1 364 ? 22.613 -0.398 -14.920 1.00 84.88 364 VAL A N 1
ATOM 2818 C CA . VAL A 1 364 ? 23.297 0.210 -13.766 1.00 84.88 364 VAL A CA 1
ATOM 2819 C C . VAL A 1 364 ? 22.732 -0.336 -12.454 1.00 84.88 364 VAL A C 1
ATOM 2821 O O . VAL A 1 364 ? 23.496 -0.668 -11.554 1.00 84.88 364 VAL A O 1
ATOM 2824 N N . ARG A 1 365 ? 21.405 -0.462 -12.337 1.00 87.31 365 ARG A N 1
ATOM 2825 C CA . ARG A 1 365 ? 20.750 -1.030 -11.151 1.00 87.31 365 ARG A CA 1
ATOM 2826 C C . ARG A 1 365 ? 21.150 -2.486 -10.947 1.00 87.31 365 ARG A C 1
ATOM 2828 O O . ARG A 1 365 ? 21.517 -2.831 -9.833 1.00 87.31 365 ARG A O 1
ATOM 2835 N N . ASP A 1 366 ? 21.190 -3.293 -12.000 1.00 86.06 366 ASP A N 1
ATOM 2836 C CA . ASP A 1 366 ? 21.620 -4.695 -11.931 1.00 86.06 366 ASP A CA 1
ATOM 2837 C C . ASP A 1 366 ? 23.092 -4.825 -11.521 1.00 86.06 366 ASP A C 1
ATOM 2839 O O . ASP A 1 366 ? 23.487 -5.758 -10.821 1.00 86.06 366 ASP A O 1
ATOM 2843 N N . ALA A 1 367 ? 23.948 -3.908 -11.978 1.00 86.94 367 ALA A N 1
ATOM 2844 C CA . ALA A 1 367 ? 25.356 -3.887 -11.600 1.00 86.94 367 ALA A CA 1
ATOM 2845 C C . ALA A 1 367 ? 25.546 -3.495 -10.131 1.00 86.94 367 ALA A C 1
ATOM 2847 O O . ALA A 1 367 ? 26.182 -4.237 -9.387 1.00 86.94 367 ALA A O 1
ATOM 2848 N N . VAL A 1 368 ? 24.931 -2.391 -9.700 1.00 85.19 368 VAL A N 1
ATOM 2849 C CA . VAL A 1 368 ? 25.021 -1.909 -8.315 1.00 85.19 368 VAL A CA 1
ATOM 2850 C C . VAL A 1 368 ? 24.331 -2.881 -7.351 1.00 85.19 368 VAL A C 1
ATOM 2852 O O . VAL A 1 368 ? 24.864 -3.201 -6.294 1.00 85.19 368 VAL A O 1
ATOM 2855 N N . GLY A 1 369 ? 23.171 -3.426 -7.722 1.00 83.31 369 GLY A N 1
ATOM 2856 C CA . GLY A 1 369 ? 22.427 -4.399 -6.919 1.00 83.31 369 GLY A CA 1
ATOM 2857 C C . GLY A 1 369 ? 23.212 -5.685 -6.651 1.00 83.31 369 GLY A C 1
ATOM 2858 O O . GLY A 1 369 ? 23.094 -6.258 -5.569 1.00 83.31 369 GLY A O 1
ATOM 2859 N N . ARG A 1 370 ? 24.081 -6.104 -7.583 1.00 83.94 370 ARG A N 1
ATOM 2860 C CA . ARG A 1 370 ? 24.993 -7.241 -7.376 1.00 83.94 370 ARG A CA 1
ATOM 2861 C C . ARG A 1 370 ? 26.065 -6.976 -6.316 1.00 83.94 370 ARG A C 1
ATOM 2863 O O . ARG A 1 370 ? 26.497 -7.930 -5.673 1.00 83.94 370 ARG A O 1
ATOM 2870 N N . GLU A 1 371 ? 26.472 -5.724 -6.108 1.00 82.06 371 GLU A N 1
ATOM 2871 C CA . GLU A 1 371 ? 27.406 -5.342 -5.035 1.00 82.06 371 GLU A CA 1
ATOM 2872 C C . GLU A 1 371 ? 26.723 -5.277 -3.658 1.00 82.06 371 GLU A C 1
ATOM 2874 O O . GLU A 1 371 ? 27.381 -5.454 -2.632 1.00 82.06 371 GLU A O 1
ATOM 2879 N N . PHE A 1 372 ? 25.393 -5.125 -3.624 1.00 78.44 372 PHE A N 1
ATOM 2880 C CA . PHE A 1 372 ? 24.593 -5.064 -2.397 1.00 78.44 372 PHE A CA 1
ATOM 2881 C C . PHE A 1 372 ? 23.513 -6.162 -2.344 1.00 78.44 372 PHE A C 1
ATOM 2883 O O . PHE A 1 372 ? 22.330 -5.853 -2.202 1.00 78.44 372 PHE A O 1
ATOM 2890 N N . PRO A 1 373 ? 23.878 -7.462 -2.362 1.00 66.38 373 PRO A N 1
ATOM 2891 C CA . PRO A 1 373 ? 22.926 -8.577 -2.485 1.00 66.38 373 PRO A CA 1
ATOM 2892 C C . PRO A 1 373 ? 21.979 -8.733 -1.284 1.00 66.38 373 PRO A C 1
ATOM 2894 O O . PRO A 1 373 ? 21.015 -9.489 -1.343 1.00 66.38 373 PRO A O 1
ATOM 2897 N N . ARG A 1 374 ? 22.274 -8.050 -0.172 1.00 58.97 374 ARG A N 1
ATOM 2898 C CA . ARG A 1 374 ? 21.446 -8.020 1.044 1.00 58.97 374 ARG A CA 1
ATOM 2899 C C . ARG A 1 374 ? 20.430 -6.879 1.049 1.00 58.97 374 ARG A C 1
ATOM 2901 O O . ARG A 1 374 ? 19.611 -6.818 1.952 1.00 58.97 374 ARG A O 1
ATOM 2908 N N . CYS A 1 375 ? 20.512 -5.968 0.086 1.00 63.62 375 CYS A N 1
ATOM 2909 C CA . CYS A 1 375 ? 19.578 -4.865 -0.055 1.00 63.62 375 CYS A CA 1
ATOM 2910 C C . CYS A 1 375 ? 18.610 -5.232 -1.167 1.00 63.62 375 CYS A C 1
ATOM 2912 O O . CYS A 1 375 ? 19.020 -5.453 -2.308 1.00 63.62 375 CYS A O 1
ATOM 2914 N N . LYS A 1 376 ? 17.316 -5.280 -0.862 1.00 65.56 376 LYS A N 1
ATOM 2915 C CA . LYS A 1 376 ? 16.314 -5.364 -1.927 1.00 65.56 376 LYS A CA 1
ATOM 2916 C C . LYS A 1 376 ? 16.457 -4.143 -2.818 1.00 65.56 376 LYS A C 1
ATOM 2918 O O . LYS A 1 376 ? 16.816 -3.066 -2.340 1.00 65.56 376 LYS A O 1
ATOM 2923 N N . MET A 1 377 ? 16.130 -4.298 -4.099 1.00 73.75 377 MET A N 1
ATOM 2924 C CA . MET A 1 377 ? 16.044 -3.185 -5.044 1.00 73.75 377 MET A CA 1
ATOM 2925 C C . MET A 1 377 ? 14.817 -2.312 -4.719 1.00 73.75 377 MET A C 1
ATOM 2927 O O . MET A 1 377 ? 13.850 -2.240 -5.478 1.00 73.75 377 MET A O 1
ATOM 2931 N N . SER A 1 378 ? 14.833 -1.700 -3.535 1.00 62.53 378 SER A N 1
ATOM 2932 C CA . SER A 1 378 ? 13.774 -0.859 -3.002 1.00 62.53 378 SER A CA 1
ATOM 2933 C C . SER A 1 378 ? 13.758 0.488 -3.723 1.00 62.53 378 SER A C 1
ATOM 2935 O O . SER A 1 378 ? 14.705 0.865 -4.423 1.00 62.53 378 SER A O 1
ATOM 2937 N N . ARG A 1 379 ? 12.674 1.246 -3.554 1.00 59.62 379 ARG A N 1
ATOM 2938 C CA . ARG A 1 379 ? 12.547 2.588 -4.135 1.00 59.62 379 ARG A CA 1
ATOM 2939 C C . ARG A 1 379 ? 13.686 3.505 -3.680 1.00 59.62 379 ARG A C 1
ATOM 2941 O O . ARG A 1 379 ? 14.200 4.292 -4.469 1.00 59.62 379 ARG A O 1
ATOM 2948 N N . GLU A 1 380 ? 14.107 3.374 -2.431 1.00 57.41 380 GLU A N 1
ATOM 2949 C CA . GLU A 1 380 ? 15.170 4.157 -1.811 1.00 57.41 380 GLU A CA 1
ATOM 2950 C C . GLU A 1 380 ? 16.532 3.841 -2.438 1.00 57.41 380 GLU A C 1
ATOM 2952 O O . GLU A 1 380 ? 17.252 4.764 -2.817 1.00 57.41 380 GLU A O 1
ATOM 2957 N N . LEU A 1 381 ? 16.855 2.559 -2.648 1.00 71.25 381 LEU A N 1
ATOM 2958 C CA . LEU A 1 381 ? 18.082 2.170 -3.348 1.00 71.25 381 LEU A CA 1
ATOM 2959 C C . LEU A 1 381 ? 18.056 2.625 -4.814 1.00 71.25 381 LEU A C 1
ATOM 2961 O O . LEU A 1 381 ? 19.030 3.202 -5.297 1.00 71.25 381 LEU A O 1
ATOM 2965 N N . LYS A 1 382 ? 16.921 2.459 -5.511 1.00 77.69 382 LYS A N 1
ATOM 2966 C CA . LYS A 1 382 ? 16.729 2.966 -6.884 1.00 77.69 382 LYS A CA 1
ATOM 2967 C C . LYS A 1 382 ? 16.971 4.485 -6.957 1.00 77.69 382 LYS A C 1
ATOM 2969 O O . LYS A 1 382 ? 17.590 4.953 -7.914 1.00 77.69 382 LYS A O 1
ATOM 2974 N N . ASN A 1 383 ? 16.532 5.241 -5.947 1.00 73.94 383 ASN A N 1
ATOM 2975 C CA . ASN A 1 383 ? 16.746 6.687 -5.851 1.00 73.94 383 ASN A CA 1
ATOM 2976 C C . ASN A 1 383 ? 18.213 7.055 -5.588 1.00 73.94 383 ASN A C 1
ATOM 2978 O O . ASN A 1 383 ? 18.718 7.975 -6.231 1.00 73.94 383 ASN A O 1
ATOM 2982 N N . LEU A 1 384 ? 18.902 6.338 -4.692 1.00 73.81 384 LEU A N 1
ATOM 2983 C CA . LEU A 1 384 ? 20.335 6.532 -4.438 1.00 73.81 384 LEU A CA 1
ATOM 2984 C C . LEU A 1 384 ? 21.161 6.269 -5.702 1.00 73.81 384 LEU A C 1
ATOM 2986 O O . LEU A 1 384 ? 22.029 7.068 -6.044 1.00 73.81 384 LEU A O 1
ATOM 2990 N N . ILE A 1 385 ? 20.845 5.195 -6.433 1.00 82.50 385 ILE A N 1
ATOM 2991 C CA . ILE A 1 385 ? 21.503 4.852 -7.701 1.00 82.50 385 ILE A CA 1
ATOM 2992 C C . ILE A 1 385 ? 21.268 5.952 -8.739 1.00 82.50 385 ILE A C 1
ATOM 2994 O O . ILE A 1 385 ? 22.207 6.386 -9.401 1.00 82.50 385 ILE A O 1
ATOM 2998 N N . TRP A 1 386 ? 20.030 6.435 -8.876 1.00 84.50 386 TRP A N 1
ATOM 2999 C CA . TRP A 1 386 ? 19.708 7.515 -9.812 1.00 84.50 386 TRP A CA 1
ATOM 3000 C C . TRP A 1 386 ? 20.489 8.796 -9.507 1.00 84.50 386 TRP A C 1
ATOM 3002 O O . TRP A 1 386 ? 21.040 9.417 -10.416 1.00 84.50 386 TRP A O 1
ATOM 3012 N N . GLU A 1 387 ? 20.607 9.156 -8.229 1.00 72.69 387 GLU A N 1
ATOM 3013 C CA . GLU A 1 387 ? 21.400 10.312 -7.814 1.00 72.69 387 GLU A CA 1
ATOM 3014 C C . GLU A 1 387 ? 22.890 10.146 -8.029 1.00 72.69 387 GLU A C 1
ATOM 3016 O O . GLU A 1 387 ? 23.553 11.075 -8.492 1.00 72.69 387 GLU A O 1
ATOM 3021 N N . ALA A 1 388 ? 23.413 8.958 -7.750 1.00 77.81 388 ALA A N 1
ATOM 3022 C CA . ALA A 1 388 ? 24.802 8.646 -8.010 1.00 77.81 388 ALA A CA 1
ATOM 3023 C C . ALA A 1 388 ? 25.134 8.757 -9.508 1.00 77.81 388 ALA A C 1
ATOM 3025 O O . ALA A 1 388 ? 26.140 9.368 -9.871 1.00 77.81 388 ALA A O 1
ATOM 3026 N N . VAL A 1 389 ? 24.263 8.242 -10.384 1.00 85.38 389 VAL A N 1
ATOM 3027 C CA . VAL A 1 389 ? 24.412 8.354 -11.846 1.00 85.38 389 VAL A CA 1
ATOM 3028 C C . VAL A 1 389 ? 24.326 9.809 -12.298 1.00 85.38 389 VAL A C 1
ATOM 3030 O O . VAL A 1 389 ? 25.164 10.257 -13.080 1.00 85.38 389 VAL A O 1
ATOM 3033 N N . ARG A 1 390 ? 23.357 10.575 -11.784 1.00 82.75 390 ARG A N 1
ATOM 3034 C CA . ARG A 1 390 ? 23.224 12.004 -12.089 1.00 82.75 390 ARG A CA 1
ATOM 3035 C C . ARG A 1 390 ? 24.496 12.766 -11.717 1.00 82.75 390 ARG A C 1
ATOM 3037 O O . ARG A 1 390 ? 25.019 13.503 -12.549 1.00 82.75 390 ARG A O 1
ATOM 3044 N N . LEU A 1 391 ? 25.008 12.571 -10.500 1.00 80.31 391 LEU A N 1
ATOM 3045 C CA . LEU A 1 391 ? 26.237 13.215 -10.035 1.00 80.31 391 LEU A CA 1
ATOM 3046 C C . LEU A 1 391 ? 27.443 12.813 -10.894 1.00 80.31 391 LEU A C 1
ATOM 3048 O O . LEU A 1 391 ? 28.257 13.668 -11.240 1.00 80.31 391 LEU A O 1
ATOM 3052 N N . TYR A 1 392 ? 27.534 11.538 -11.279 1.00 84.25 392 TYR A N 1
ATOM 3053 C CA . TYR A 1 392 ? 28.588 11.036 -12.158 1.00 84.25 392 TYR A CA 1
ATOM 3054 C C . TYR A 1 392 ? 28.563 11.715 -13.534 1.00 84.25 392 TYR A C 1
ATOM 3056 O O . TYR A 1 392 ? 29.602 12.165 -14.014 1.00 84.25 392 TYR A O 1
ATOM 3064 N N . ILE A 1 393 ? 27.388 11.835 -14.159 1.00 82.88 393 ILE A N 1
ATOM 3065 C CA . ILE A 1 393 ? 27.238 12.475 -15.475 1.00 82.88 393 ILE A CA 1
ATOM 3066 C C . ILE A 1 393 ? 27.581 13.962 -15.392 1.00 82.88 393 ILE A C 1
ATOM 3068 O O . ILE A 1 393 ? 28.353 14.455 -16.212 1.00 82.88 393 ILE A O 1
ATOM 3072 N N . VAL A 1 394 ? 27.061 14.659 -14.377 1.00 7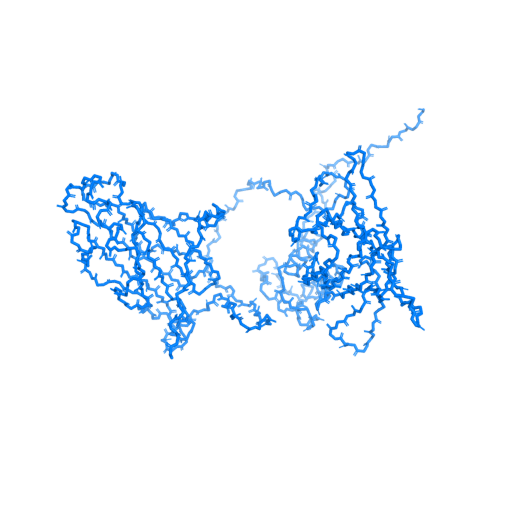9.56 394 VAL A N 1
ATOM 3073 C CA . VAL A 1 394 ? 27.353 16.082 -14.154 1.00 79.56 394 VAL A CA 1
ATOM 3074 C C . VAL A 1 394 ? 28.855 16.308 -13.988 1.00 79.56 394 VAL A C 1
ATOM 3076 O O . VAL A 1 394 ? 29.411 17.185 -14.636 1.00 79.56 394 VAL A O 1
ATOM 3079 N N . ARG A 1 395 ? 29.539 15.490 -13.181 1.00 78.56 395 ARG A N 1
ATOM 3080 C CA . ARG A 1 395 ? 30.981 15.649 -12.944 1.00 78.56 395 ARG A CA 1
ATOM 3081 C C . ARG A 1 395 ? 31.866 15.283 -14.131 1.00 78.56 395 ARG A C 1
ATOM 3083 O O . ARG A 1 395 ? 32.950 15.834 -14.233 1.00 78.56 395 ARG A O 1
ATOM 3090 N N . ASN A 1 396 ? 31.469 14.346 -14.988 1.00 78.62 396 ASN A N 1
ATOM 3091 C CA . ASN A 1 396 ? 32.375 13.817 -16.018 1.00 78.62 396 ASN A CA 1
ATOM 3092 C C . ASN A 1 396 ? 32.033 14.265 -17.446 1.00 78.62 396 ASN A C 1
ATOM 3094 O O . ASN A 1 396 ? 32.883 14.161 -18.325 1.00 78.62 396 ASN A O 1
ATOM 3098 N N . TYR A 1 397 ? 30.812 14.750 -17.694 1.00 73.69 397 TYR A N 1
ATOM 3099 C CA . TYR A 1 397 ? 30.327 15.040 -19.050 1.00 73.69 397 TYR A CA 1
ATOM 3100 C C . TYR A 1 397 ? 29.690 16.419 -19.215 1.00 73.69 397 TYR A C 1
ATOM 3102 O O . TYR A 1 397 ? 29.476 16.843 -20.350 1.00 73.69 397 TYR A O 1
ATOM 3110 N N . VAL A 1 398 ? 29.402 17.138 -18.127 1.00 72.12 398 VAL A N 1
ATOM 3111 C CA . VAL A 1 398 ? 29.015 18.549 -18.218 1.00 72.12 398 VAL A CA 1
ATOM 3112 C C . VAL A 1 398 ? 30.296 19.394 -18.150 1.00 72.12 398 VAL A C 1
ATOM 3114 O O . VAL A 1 398 ? 31.056 19.264 -17.184 1.00 72.12 398 VAL A O 1
ATOM 3117 N N . PRO A 1 399 ? 30.583 20.238 -19.160 1.00 59.22 399 PRO A N 1
ATOM 3118 C CA . PRO A 1 399 ? 31.742 21.123 -19.136 1.00 59.22 399 PRO A CA 1
ATOM 3119 C C . PRO A 1 399 ? 31.711 22.003 -17.884 1.00 59.22 399 PRO A C 1
ATOM 3121 O O . PRO A 1 399 ? 30.704 22.653 -17.597 1.00 59.22 399 PRO A O 1
ATOM 3124 N N . HIS A 1 400 ? 32.819 22.042 -17.143 1.00 54.09 400 HIS A N 1
ATOM 3125 C CA . HIS A 1 400 ? 32.927 22.836 -15.912 1.00 54.09 400 HIS A CA 1
ATOM 3126 C C . HIS A 1 400 ? 32.813 24.350 -16.168 1.00 54.09 400 HIS A C 1
ATOM 3128 O O . HIS A 1 400 ? 32.545 25.111 -15.245 1.00 54.09 400 HIS A O 1
ATOM 3134 N N . GLU A 1 401 ? 32.920 24.781 -17.427 1.00 48.16 401 GLU A N 1
ATOM 3135 C CA . GLU A 1 401 ? 32.778 26.177 -17.855 1.00 48.16 401 GLU A CA 1
ATOM 3136 C C . GLU A 1 401 ? 31.350 26.735 -17.685 1.00 48.16 401 GLU A C 1
ATOM 3138 O O . GLU A 1 401 ? 31.167 27.948 -17.671 1.00 48.16 401 GLU A O 1
ATOM 3143 N N . ILE A 1 402 ? 30.333 25.885 -17.480 1.00 47.59 402 ILE A N 1
ATOM 3144 C CA . ILE A 1 402 ? 28.950 26.329 -17.205 1.00 47.59 402 ILE A CA 1
ATOM 3145 C C . ILE A 1 402 ? 28.718 26.576 -15.696 1.00 47.59 402 ILE A C 1
ATOM 3147 O O . ILE A 1 402 ? 27.734 27.206 -15.316 1.00 47.59 402 ILE A O 1
ATOM 3151 N N . TYR A 1 403 ? 29.634 26.144 -14.818 1.00 45.44 403 TYR A N 1
ATOM 3152 C CA . TYR A 1 403 ? 29.487 26.283 -13.362 1.00 45.44 403 TYR A CA 1
ATOM 3153 C C . TYR A 1 403 ? 30.123 27.551 -12.765 1.00 45.44 403 TYR A C 1
ATOM 3155 O O . TYR A 1 403 ? 29.785 27.911 -11.638 1.00 45.44 403 TYR A O 1
ATOM 3163 N N . GLU A 1 404 ? 30.982 28.275 -13.493 1.00 39.09 404 GLU A N 1
ATOM 3164 C CA . GLU A 1 404 ? 31.624 29.496 -12.967 1.00 39.09 404 GLU A CA 1
ATOM 3165 C C . GLU A 1 404 ? 30.789 30.782 -13.110 1.00 39.09 404 GLU A C 1
ATOM 3167 O O . GLU A 1 404 ? 31.162 31.819 -12.564 1.00 39.09 404 GLU A O 1
ATOM 3172 N N . VAL A 1 405 ? 29.608 30.740 -13.736 1.00 42.22 405 VAL A N 1
ATOM 3173 C CA . VAL A 1 405 ? 28.719 31.917 -13.845 1.00 42.22 405 VAL A CA 1
ATOM 3174 C C . VAL A 1 405 ? 27.428 31.723 -13.051 1.00 42.22 405 VAL A C 1
ATOM 3176 O O . VAL A 1 405 ? 26.324 31.958 -13.528 1.00 42.22 405 VAL A O 1
ATOM 3179 N N . SER A 1 406 ? 27.549 31.329 -11.786 1.00 39.50 406 SER A N 1
ATOM 3180 C CA . SER A 1 406 ? 26.494 31.589 -10.801 1.00 39.50 406 SER A CA 1
ATOM 3181 C C . SER A 1 406 ? 27.051 31.611 -9.378 1.00 39.50 406 SER A C 1
ATOM 3183 O O . SER A 1 406 ? 26.864 30.682 -8.604 1.00 39.50 406 SER A O 1
ATOM 3185 N N . LYS A 1 407 ? 27.662 32.764 -9.070 1.00 38.53 407 LYS A N 1
ATOM 3186 C CA . LYS A 1 407 ? 27.939 33.367 -7.752 1.00 38.53 407 LYS A CA 1
ATOM 3187 C C . LYS A 1 407 ? 29.010 32.704 -6.860 1.00 38.53 407 LYS A C 1
ATOM 3189 O O . LYS A 1 407 ? 28.770 31.630 -6.317 1.00 38.53 407 LYS A O 1
ATOM 3194 N N . PRO A 1 408 ? 30.122 33.406 -6.554 1.00 35.75 408 PRO A N 1
ATOM 3195 C CA . PRO A 1 408 ? 30.879 33.127 -5.337 1.00 35.75 408 PRO A CA 1
ATOM 3196 C C . PRO A 1 408 ? 30.028 33.480 -4.099 1.00 35.75 408 PRO A C 1
ATOM 3198 O O . PRO A 1 408 ? 29.196 34.395 -4.170 1.00 35.75 408 PRO A O 1
ATOM 3201 N N . PRO A 1 409 ? 30.212 32.792 -2.958 1.00 37.16 409 PRO A N 1
ATOM 3202 C CA . PRO A 1 409 ? 29.538 33.155 -1.722 1.00 37.16 409 PRO A CA 1
ATOM 3203 C C . PRO A 1 409 ? 29.955 34.569 -1.319 1.00 37.16 409 PRO A C 1
ATOM 3205 O O . PRO A 1 409 ? 31.141 34.892 -1.231 1.00 37.16 409 PRO A O 1
ATOM 3208 N N . VAL A 1 410 ? 28.955 35.415 -1.075 1.00 38.19 410 VAL A N 1
ATOM 3209 C CA . VAL A 1 410 ? 29.132 36.701 -0.407 1.00 38.19 410 VAL A CA 1
ATOM 3210 C C . VAL A 1 410 ? 29.769 36.411 0.947 1.00 38.19 410 VAL A C 1
ATOM 3212 O O . VAL A 1 410 ? 29.141 35.837 1.834 1.00 38.19 410 VAL A O 1
ATOM 3215 N N . THR A 1 411 ? 31.031 36.794 1.105 1.00 35.53 411 THR A N 1
ATOM 3216 C CA . THR A 1 411 ? 31.655 36.938 2.415 1.00 35.53 411 THR A CA 1
ATOM 3217 C C . THR A 1 411 ? 30.857 37.974 3.197 1.00 35.53 411 THR A C 1
ATOM 3219 O O . THR A 1 411 ? 30.937 39.167 2.898 1.00 35.53 411 THR A O 1
ATOM 3222 N N . LEU A 1 412 ? 30.094 37.531 4.195 1.00 32.53 412 LEU A N 1
ATOM 3223 C CA . LEU A 1 412 ? 29.663 38.402 5.280 1.00 32.53 412 LEU A CA 1
ATOM 3224 C C . LEU A 1 412 ? 30.930 38.837 6.020 1.00 32.53 412 LEU A C 1
ATOM 3226 O O . LEU A 1 412 ? 31.521 38.069 6.778 1.00 32.53 412 LEU A O 1
ATOM 3230 N N . ARG A 1 413 ? 31.385 40.060 5.740 1.00 32.19 413 ARG A N 1
ATOM 3231 C CA . ARG A 1 413 ? 32.265 40.768 6.663 1.00 32.19 413 ARG A CA 1
ATOM 3232 C C . ARG A 1 413 ? 31.456 41.061 7.918 1.00 32.19 413 ARG A C 1
ATOM 3234 O O . ARG A 1 413 ? 30.366 41.619 7.839 1.00 32.19 413 ARG A O 1
ATOM 3241 N N . VAL A 1 414 ? 32.018 40.634 9.038 1.00 37.53 414 VAL A N 1
ATOM 3242 C CA . VAL A 1 414 ? 31.657 41.080 10.375 1.00 37.53 414 VAL A CA 1
ATOM 3243 C C . VAL A 1 414 ? 32.164 42.513 10.519 1.00 37.53 414 VAL A C 1
ATOM 3245 O O . VAL A 1 414 ? 33.365 42.740 10.373 1.00 37.53 414 VAL A O 1
ATOM 3248 N N . GLU A 1 415 ? 31.255 43.441 10.796 1.00 37.00 415 GLU A N 1
ATOM 3249 C CA . GLU A 1 415 ? 31.503 44.592 11.670 1.00 37.00 415 GLU A CA 1
ATOM 3250 C C . GLU A 1 415 ? 30.463 44.569 12.787 1.00 37.00 415 GLU A C 1
ATOM 3252 O O . GLU A 1 415 ? 29.274 44.314 12.474 1.00 37.00 415 GLU A O 1
#